Protein 3R1P (pdb70)

InterPro domains:
  IPR006170 Pheromone/general odorant binding protein [PF01395] (35-139)
  IPR006170 Pheromone/general odorant binding protein [SM00708] (44-141)
  IPR036728 Pheromone/general odorant binding protein superfamily [G3DSA:1.10.238.20] (28-154)
  IPR036728 Pheromone/general odorant binding protein superfamily [SSF47565] (32-145)

Sequence (646 aa):
RYKKPAKMLHEICIAESGASEEQLRTCLDGTVPTAPAAKCYIHCLFDKIDVVDEATGRILLDRLLYHLTRECSHIVTPDKCETAYETVKCYFNAHDEVIKFCHLLVLEDRYKKPAKMLHEICIAESGASEEQLRTCLDGTVPTAPAAKCYIHCLFDKIDVVDEATGRILLDRLLYIIECSHIVTPDKCETAYETVKCYFNAHDEVIKFCHLLVLERYKKPAKMLHEICIAESGASEEQLRTCLDGTVPTAPAAKCYIHCLFDKIDVVDEATGRILLDRLLYIIHLTRECSHIVTPDKCETAYETVKCYFNAHDEVIKFCHLLVLERYKKPAKMLHEICIAESGASEEQLRTCLDGTVPTAPAAKCYIHCLFDKIDVVDEATGRILLDRLLYIIHLTRECSHIVTPDKCETAYETVKCYFNAHDEVIKFCHLLVLERYKKPAKMLHEICIAESGASEEQLRTCLDGTVPTAPAAKCYIHCLFDKIDVVDEATGRILLDRLLYIICSHIVTPDKCETAYETVKCYFNAHDEVIKFCHLLVLEDRYKKPAKMLHEICIAESGASEEQLRTCLDGTVPTAPAAKCYIHCLFDKIDVVDEATGRILLDRLLYIICSHIVTPDKCETAYETVKCYFNAHDEVIKFCHLLVLE

Nearest PDB structures (foldseek):
  3r1p-assembly4_D  TM=1.009E+00  e=3.122E-16  Anopheles gambiae
  3r1p-assembly1_A  TM=1.003E+00  e=1.674E-15  Anopheles gambiae
  3r1p-assembly2_B  TM=1.005E+00  e=8.519E-15  Anopheles gambiae
  3r1p-assembly5_E  TM=1.005E+00  e=2.849E-14  Anopheles gambiae
  3r1v-assembly2_B  TM=9.018E-01  e=1.011E-12  Anopheles gambiae

Organism: Anopheles gambiae (NCBI:txid7165)

Secondary structure (DSSP, 8-state):
--HHHHHHHHHHHHHHHT--HHHHGGGGGTPPP-SHHHHHHHHHHHHHTT-B-TTT--B-HHHHT---HHHHTT---SSHHHHHHHHHHHH--SHHHHHHHHHHHH--/--SHHHHHHHHHHHHHHHT--HHHHGGGGGTPPP-SHHHHHHHHHHHHHTT-B-TTT--B-HHHHHHH--GGG---SSHHHHHHHHHHHH--SHHHHHHHHHHHH--/--HHHHHHHHHHHHHHHT--HHHHGGGGGTPPP-SHHHHHHHHHHHHHTT-B-TTT--B-HHHHHHH---HHHHTT---SSHHHHHHHHHHHH--SHHHHHHHHHHHH--/--HHHHHHHHHHHHHHHT--HHHHGGGGGTPPP-SHHHHHHHHHHHHHTT-B-TTT--B-HHHHHHH---HHHHTT---SSHHHHHHHHHHHH--SHHHHHHHHHHHH--/--HHHHHHHHHHHHHHHT--HHHHGGGGGTPPP-SHHHHHHHHHHHHHTT-B-TTT--B-HHHHHHH--TT---SSHHHHHHHHHHHH--SHHHHHHHHHHHH--/---HHHHHHHHHHHHHHHT--HHHHGGGGGTPPP-SHHHHHHHHHHHHHTT-B-TTT--B-HHHHHHH--TT---SSHHHHHHHHHHHH--SHHHHHHHHHHHH--

Structure (mmCIF, N/CA/C/O backbone):
data_3R1P
#
_entry.id   3R1P
#
_cell.length_a   46.810
_cell.length_b   57.992
_cell.length_c   78.070
_cell.angle_alpha   69.17
_cell.angle_beta   85.91
_cell.angle_gamma   75.54
#
_symmetry.space_group_name_H-M   'P 1'
#
loop_
_entity.id
_entity.type
_entity.pdbx_description
1 polymer 'Odorant binding protein, antennal'
2 non-polymer 'PALMITIC ACID'
3 water water
#
loop_
_atom_site.group_PDB
_atom_site.id
_atom_site.type_symbol
_atom_site.label_atom_id
_atom_site.label_alt_id
_atom_site.label_comp_id
_atom_site.label_asym_id
_atom_site.label_entity_id
_atom_site.label_seq_id
_atom_site.pdbx_PDB_ins_code
_atom_site.Cartn_x
_atom_site.Cartn_y
_atom_site.Cartn_z
_atom_site.occupancy
_atom_site.B_iso_or_equiv
_atom_site.auth_seq_id
_atom_site.auth_comp_id
_atom_site.auth_asym_id
_atom_site.auth_atom_id
_atom_site.pdbx_PDB_model_num
ATOM 1 N N . ARG A 1 9 ? -4.915 3.491 12.262 1.00 46.63 9 ARG A N 1
ATOM 2 C CA . ARG A 1 9 ? -5.533 2.203 11.970 1.00 46.06 9 ARG A CA 1
ATOM 3 C C . ARG A 1 9 ? -7.007 2.238 12.381 1.00 48.84 9 ARG A C 1
ATOM 4 O O . ARG A 1 9 ? -7.366 3.030 13.263 1.00 49.98 9 ARG A O 1
ATOM 6 N N . TYR A 1 10 ? -7.882 1.437 11.734 1.00 42.69 10 TYR A N 1
ATOM 7 C CA . TYR A 1 10 ? -7.577 0.462 10.675 1.00 41.30 10 TYR A CA 1
ATOM 8 C C . TYR A 1 10 ? -7.560 0.997 9.233 1.00 42.33 10 TYR A C 1
ATOM 9 O O . TYR A 1 10 ? -7.083 0.305 8.325 1.00 40.45 10 TYR A O 1
ATOM 1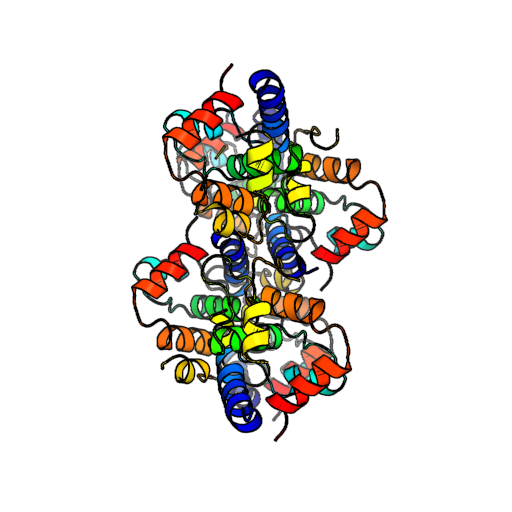8 N N . LYS A 1 11 ? -8.150 2.195 9.025 1.00 38.22 11 LYS A N 1
ATOM 19 C CA . LYS A 1 11 ? -8.316 2.829 7.712 1.00 37.78 11 LYS A CA 1
ATOM 20 C C . LYS A 1 11 ? -7.035 3.111 6.899 1.00 41.69 11 LYS A C 1
ATOM 21 O O . LYS A 1 11 ? -7.032 2.819 5.699 1.00 41.13 11 LYS A O 1
ATOM 27 N N . LYS A 1 12 ? -5.963 3.655 7.528 1.00 38.01 12 LYS A N 1
ATOM 28 C CA . LYS A 1 12 ? -4.700 3.934 6.824 1.00 37.52 12 LYS A CA 1
ATOM 29 C C . LYS A 1 12 ? -4.103 2.655 6.193 1.00 40.35 12 LYS A C 1
ATOM 30 O O . LYS A 1 12 ? -3.883 2.664 4.975 1.00 39.88 12 LYS A O 1
ATOM 36 N N . PRO A 1 13 ? -3.876 1.540 6.947 1.00 36.91 13 PRO A N 1
ATOM 37 C CA . PRO A 1 13 ? -3.285 0.348 6.308 1.00 36.57 13 PRO A CA 1
ATOM 38 C C . PRO A 1 13 ? -4.081 -0.261 5.163 1.00 40.49 13 PRO A C 1
ATOM 39 O O . PRO A 1 13 ? -3.479 -0.684 4.180 1.00 39.01 13 PRO A O 1
ATOM 43 N N . ALA A 1 14 ? -5.415 -0.326 5.285 1.00 38.59 14 ALA A N 1
ATOM 44 C CA . ALA A 1 14 ? -6.296 -0.930 4.280 1.00 38.70 14 ALA A CA 1
ATOM 45 C C . ALA A 1 14 ? -6.337 -0.184 2.953 1.00 42.01 14 ALA A C 1
ATOM 46 O O . ALA A 1 14 ? -6.499 -0.825 1.913 1.00 41.92 14 ALA A O 1
ATOM 48 N N . LYS A 1 15 ? -6.208 1.169 2.986 1.00 38.47 15 LYS A N 1
ATOM 49 C CA . LYS A 1 15 ? -6.204 2.022 1.790 1.00 37.76 15 LYS A CA 1
ATOM 50 C C . LYS A 1 15 ? -4.940 1.763 0.951 1.00 42.58 15 LYS A C 1
ATOM 51 O O . LYS A 1 15 ? -5.003 1.694 -0.278 1.00 42.14 15 LYS A O 1
ATOM 57 N N . MET A 1 16 ? -3.817 1.596 1.674 1.00 40.67 16 MET A N 1
ATOM 58 C CA . MET A 1 16 ? -2.452 1.249 1.252 1.00 41.18 16 MET A CA 1
ATOM 59 C C . MET A 1 16 ? -2.498 -0.091 0.486 1.00 43.38 16 MET A C 1
ATOM 60 O O . MET A 1 16 ? -1.806 -0.265 -0.515 1.00 43.07 16 MET A O 1
ATOM 65 N N . LEU A 1 17 ? -3.285 -1.059 1.036 1.00 38.68 17 LEU A N 1
ATOM 66 C CA . LEU A 1 17 ? -3.491 -2.419 0.538 1.00 38.40 17 LEU A CA 1
ATOM 67 C C . LEU A 1 17 ? -4.347 -2.444 -0.739 1.00 40.34 17 LEU A C 1
ATOM 68 O O . LEU A 1 17 ? -4.021 -3.173 -1.671 1.00 38.48 17 LEU A O 1
ATOM 73 N N . HIS A 1 18 ? -5.418 -1.619 -0.788 1.00 38.21 18 HIS A N 1
ATOM 74 C CA . HIS A 1 18 ? -6.354 -1.486 -1.913 1.00 38.09 18 HIS A CA 1
ATOM 75 C C . HIS A 1 18 ? -5.699 -1.011 -3.226 1.00 43.05 18 HIS A C 1
ATOM 76 O O . HIS A 1 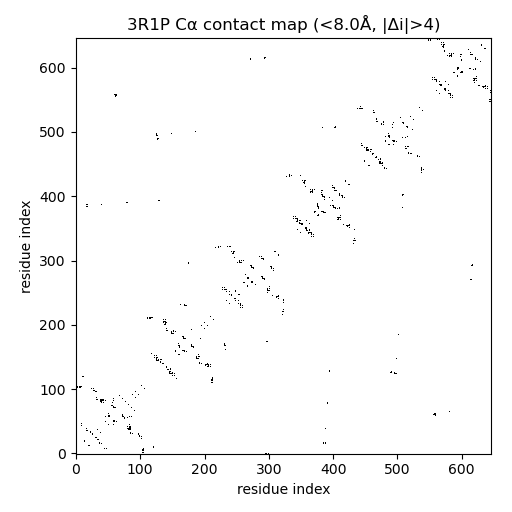18 ? -6.009 -1.550 -4.296 1.00 42.35 18 HIS A O 1
ATOM 83 N N . GLU A 1 19 ? -4.838 0.030 -3.144 1.00 41.62 19 GLU A N 1
ATOM 84 C CA . GLU A 1 19 ? -4.143 0.630 -4.289 1.00 41.77 19 GLU A CA 1
ATOM 85 C C . GLU A 1 19 ? -3.147 -0.301 -4.980 1.00 44.49 19 GLU A C 1
ATOM 86 O O . GLU A 1 19 ? -3.091 -0.315 -6.212 1.00 44.59 19 GLU A O 1
ATOM 92 N N . ILE A 1 20 ? -2.395 -1.097 -4.204 1.00 40.76 20 ILE A N 1
ATOM 93 C CA . ILE A 1 20 ? -1.439 -2.064 -4.767 1.00 40.59 20 ILE A CA 1
ATOM 94 C C . ILE A 1 20 ? -2.167 -3.181 -5.519 1.00 42.67 20 ILE A C 1
ATOM 95 O O . ILE A 1 20 ? -1.793 -3.515 -6.646 1.00 42.13 20 ILE A O 1
ATOM 100 N N . CYS A 1 21 ? -3.229 -3.725 -4.905 1.00 37.34 21 CYS A N 1
ATOM 101 C CA . CYS A 1 21 ? -3.988 -4.813 -5.497 1.00 35.87 21 CYS A CA 1
ATOM 102 C C . CYS A 1 21 ? -4.835 -4.492 -6.707 1.00 39.25 21 CYS A C 1
ATOM 103 O O . CYS A 1 21 ? -5.043 -5.371 -7.546 1.00 37.40 21 CYS A O 1
ATOM 106 N N . ILE A 1 22 ? -5.223 -3.210 -6.863 1.00 37.94 22 ILE A N 1
ATOM 107 C CA . ILE A 1 22 ? -5.911 -2.729 -8.064 1.00 38.33 22 ILE A CA 1
ATOM 108 C C . ILE A 1 22 ? -4.892 -2.806 -9.214 1.00 41.81 22 ILE A C 1
ATOM 109 O O . ILE A 1 22 ? -5.216 -3.306 -10.298 1.00 41.36 22 ILE A O 1
ATOM 114 N N . ALA A 1 23 ? -3.658 -2.314 -8.949 1.00 38.35 23 ALA A N 1
ATOM 115 C CA . ALA A 1 23 ? -2.551 -2.254 -9.906 1.00 38.69 23 ALA A CA 1
ATOM 116 C C . ALA A 1 23 ? -2.085 -3.636 -10.351 1.00 42.98 23 ALA A C 1
ATOM 117 O O . ALA A 1 23 ? -1.910 -3.855 -11.550 1.00 43.15 23 ALA A O 1
ATOM 119 N N . GLU A 1 24 ? -1.906 -4.569 -9.394 1.00 39.25 24 GLU A N 1
ATOM 120 C CA . GLU A 1 24 ? -1.465 -5.939 -9.664 1.00 39.02 24 GLU A CA 1
ATOM 121 C C . GLU A 1 24 ? -2.488 -6.774 -10.445 1.00 42.67 24 GLU A C 1
ATOM 122 O O . GLU A 1 24 ? -2.129 -7.412 -11.438 1.00 40.99 24 GLU A O 1
ATOM 128 N N . SER A 1 25 ? -3.744 -6.817 -9.959 1.00 39.11 25 SER A N 1
ATOM 129 C CA . SER A 1 25 ? -4.789 -7.615 -10.587 1.00 38.68 25 SER A CA 1
ATOM 130 C C . SER A 1 25 ? -5.275 -7.037 -11.899 1.00 42.96 25 SER A C 1
ATOM 131 O O . SER A 1 25 ? -5.693 -7.789 -12.778 1.00 43.15 25 SER A O 1
ATOM 134 N N . GLY A 1 26 ? -5.243 -5.714 -12.013 1.00 39.77 26 GLY A N 1
ATOM 135 C CA . GLY A 1 26 ? -5.741 -5.018 -13.194 1.00 40.07 26 GLY A CA 1
ATOM 136 C C . GLY A 1 26 ? -7.256 -4.937 -13.192 1.00 45.16 26 GLY A C 1
ATOM 137 O O . GLY A 1 26 ? -7.880 -4.959 -14.258 1.00 45.10 26 GLY A O 1
ATOM 138 N N . ALA A 1 27 ? -7.858 -4.866 -11.980 1.00 42.52 27 ALA A N 1
ATOM 139 C CA . ALA A 1 27 ? -9.306 -4.759 -11.775 1.00 42.45 27 ALA A CA 1
ATOM 140 C C . ALA A 1 27 ? -9.717 -3.291 -11.663 1.00 46.14 27 ALA A C 1
ATOM 141 O O . ALA A 1 27 ? -9.041 -2.493 -10.999 1.00 44.73 27 ALA A O 1
ATOM 143 N N . SER A 1 28 ? -10.826 -2.944 -12.321 1.00 42.83 28 SER A N 1
ATOM 144 C CA . SER A 1 28 ? -11.323 -1.574 -12.339 1.00 42.84 28 SER A CA 1
ATOM 145 C C . SER A 1 28 ? -12.058 -1.244 -11.042 1.00 47.11 28 SER A C 1
ATOM 146 O O . SER A 1 28 ? -12.522 -2.157 -10.350 1.00 46.44 28 SER A O 1
ATOM 149 N N . GLU A 1 29 ? -12.197 0.059 -10.729 1.00 43.56 29 GLU A N 1
ATOM 150 C CA . GLU A 1 29 ? -12.944 0.509 -9.553 1.00 43.06 29 GLU A CA 1
ATOM 151 C C . GLU A 1 29 ? -14.402 0.046 -9.643 1.00 46.43 29 GLU A C 1
ATOM 152 O O . GLU A 1 29 ? -14.947 -0.403 -8.638 1.00 45.44 29 GLU A O 1
ATOM 158 N N . GLU A 1 30 ? -14.989 0.072 -10.866 1.00 43.09 30 GLU A N 1
ATOM 159 C CA . GLU A 1 30 ? -16.358 -0.363 -11.164 1.00 42.44 30 GLU A CA 1
ATOM 160 C C . GLU A 1 30 ? -16.552 -1.829 -10.809 1.00 43.22 30 GLU A C 1
ATOM 161 O O . GLU A 1 30 ? -17.583 -2.169 -10.237 1.00 42.30 30 GLU A O 1
ATOM 167 N N . GLN A 1 31 ? -15.573 -2.697 -11.163 1.00 38.06 31 GLN A N 1
ATOM 168 C CA . GLN A 1 31 ? -15.611 -4.146 -10.896 1.00 36.23 31 GLN A CA 1
ATOM 169 C C . GLN A 1 31 ? -15.597 -4.433 -9.399 1.00 38.67 31 GLN A C 1
ATOM 170 O O . GLN A 1 31 ? -16.321 -5.313 -8.947 1.00 38.88 31 GLN A O 1
ATOM 176 N N . LEU A 1 32 ? -14.797 -3.679 -8.636 1.00 33.84 32 LEU A N 1
ATOM 177 C CA . LEU A 1 32 ? -14.680 -3.849 -7.185 1.00 33.11 32 LEU A CA 1
ATOM 178 C C . LEU A 1 32 ? -15.858 -3.240 -6.434 1.00 35.47 32 LEU A C 1
ATOM 179 O O . LEU A 1 32 ? -16.328 -3.829 -5.456 1.00 33.39 32 LEU A O 1
ATOM 184 N N . ARG A 1 33 ? -16.356 -2.088 -6.932 1.00 32.06 33 ARG A N 1
ATOM 185 C CA . ARG A 1 33 ? -17.485 -1.333 -6.374 1.00 31.26 33 ARG A CA 1
ATOM 186 C C . ARG A 1 33 ? -18.798 -2.094 -6.301 1.00 33.94 33 ARG A C 1
ATOM 187 O O . ARG A 1 33 ? -19.737 -1.634 -5.643 1.00 33.07 33 ARG A O 1
ATOM 195 N N . THR A 1 34 ? -18.840 -3.299 -6.922 1.00 30.79 34 THR A N 1
ATOM 196 C CA . THR A 1 34 ? -19.995 -4.202 -6.866 1.00 30.37 34 THR A CA 1
ATOM 197 C C . THR A 1 34 ? -20.194 -4.668 -5.421 1.00 31.46 34 THR A C 1
ATOM 198 O O . THR A 1 34 ? -21.303 -5.039 -5.061 1.00 31.24 34 THR A O 1
ATOM 202 N N . CYS A 1 35 ? -19.130 -4.603 -4.586 1.00 26.39 35 CYS A N 1
ATOM 203 C CA . CYS A 1 35 ? -19.175 -4.972 -3.167 1.00 24.90 35 CYS A CA 1
ATOM 204 C C . CYS A 1 35 ? -20.088 -4.077 -2.304 1.00 27.39 35 CYS A C 1
ATOM 205 O O . CYS A 1 35 ? -20.451 -4.480 -1.200 1.00 26.83 35 CYS A O 1
ATOM 208 N N . LEU A 1 36 ? -20.412 -2.842 -2.774 1.00 23.73 36 LEU A N 1
ATOM 209 C CA . LEU A 1 36 ? -21.211 -1.859 -2.029 1.00 23.47 36 LEU A CA 1
ATOM 210 C C . LEU A 1 36 ? -22.608 -2.313 -1.589 1.00 26.02 36 LEU A C 1
ATOM 211 O O . LEU A 1 36 ? -23.130 -1.782 -0.608 1.00 26.27 36 LEU A O 1
ATOM 216 N N . ASP A 1 37 ? -23.180 -3.318 -2.279 1.00 21.55 37 ASP A N 1
ATOM 217 C CA . ASP A 1 37 ? -24.478 -3.918 -1.944 1.00 21.80 37 ASP A CA 1
ATOM 218 C C . ASP A 1 37 ? -24.310 -5.302 -1.260 1.00 26.54 37 ASP A C 1
ATOM 219 O O . ASP A 1 37 ? -25.297 -6.003 -1.028 1.00 25.49 37 ASP A O 1
ATOM 224 N N . GLY A 1 38 ? -23.064 -5.665 -0.950 1.00 23.27 38 GLY A N 1
ATOM 225 C CA . GLY A 1 38 ? -22.732 -6.929 -0.295 1.00 23.00 38 GLY A CA 1
ATOM 226 C C . GLY A 1 38 ? -22.346 -8.065 -1.221 1.00 26.61 38 GLY A C 1
ATOM 227 O O . GLY A 1 38 ? -22.087 -9.174 -0.748 1.00 25.51 38 GLY A O 1
ATOM 228 N N . THR A 1 39 ? -22.308 -7.817 -2.542 1.00 23.10 39 THR A N 1
ATOM 229 C CA . THR A 1 39 ? -21.936 -8.890 -3.473 1.00 22.95 39 THR A CA 1
ATOM 230 C C . THR A 1 39 ? -20.417 -9.069 -3.542 1.00 25.61 39 THR A C 1
ATOM 231 O O . THR A 1 39 ? -19.690 -8.085 -3.646 1.00 23.74 39 THR A O 1
ATOM 235 N N . VAL A 1 40 ? -19.935 -10.324 -3.497 1.00 23.83 40 VAL A N 1
ATOM 236 C CA . VAL A 1 40 ? -18.499 -10.579 -3.636 1.00 23.54 40 VAL A CA 1
ATOM 237 C C . VAL A 1 40 ? -18.189 -10.375 -5.131 1.00 30.33 40 VAL A C 1
ATOM 238 O O . VAL A 1 40 ? -18.849 -11.007 -5.959 1.00 30.26 40 VAL A O 1
ATOM 242 N N . PRO A 1 41 ? -17.274 -9.439 -5.493 1.00 29.04 41 PRO A N 1
ATOM 243 C CA . PRO A 1 41 ? -16.997 -9.186 -6.926 1.00 29.86 41 PRO A CA 1
ATOM 244 C C . PRO A 1 41 ? -16.617 -10.447 -7.702 1.00 34.54 41 PRO A C 1
ATOM 245 O O . PRO A 1 41 ? -15.866 -11.284 -7.189 1.00 32.83 41 PRO A O 1
ATOM 249 N N . THR A 1 42 ? -17.187 -10.602 -8.914 1.00 32.38 42 THR A N 1
ATOM 250 C CA . THR A 1 42 ? -17.055 -11.805 -9.745 1.00 32.26 42 THR A CA 1
ATOM 251 C C . THR A 1 42 ? -16.183 -11.706 -10.990 1.00 36.61 42 THR A C 1
ATOM 252 O O . THR A 1 42 ? -15.914 -12.739 -11.605 1.00 36.12 42 THR A O 1
ATOM 256 N N . ALA A 1 43 ? -15.743 -10.496 -11.376 1.00 34.32 43 ALA A N 1
ATOM 257 C CA . ALA A 1 43 ? -14.887 -10.338 -12.557 1.00 34.63 43 ALA A CA 1
ATOM 258 C C . ALA A 1 43 ? -13.611 -11.187 -12.406 1.00 38.25 43 ALA A C 1
ATOM 259 O O . ALA A 1 43 ? -13.100 -11.287 -11.284 1.00 38.14 43 ALA A O 1
ATOM 261 N N . PRO A 1 44 ? -13.084 -11.803 -13.499 1.00 33.85 44 PRO A N 1
ATOM 262 C CA . PRO A 1 44 ? -11.832 -12.580 -13.378 1.00 33.18 44 PRO A CA 1
ATOM 263 C C . PRO A 1 44 ? -10.709 -11.779 -12.723 1.00 35.59 44 PRO A C 1
ATOM 264 O O . PRO A 1 44 ? -9.931 -12.333 -11.950 1.00 35.93 44 PRO A O 1
ATOM 268 N N . ALA A 1 45 ? -10.672 -10.462 -13.000 1.00 30.23 45 ALA A N 1
ATOM 269 C CA . ALA A 1 45 ? -9.699 -9.506 -12.470 1.00 29.91 45 ALA A CA 1
ATOM 270 C C . ALA A 1 45 ? -9.978 -9.111 -11.013 1.00 33.97 45 ALA A C 1
ATOM 271 O O . ALA A 1 45 ? -9.029 -8.799 -10.283 1.00 33.94 45 ALA A O 1
ATOM 273 N N . ALA A 1 46 ? -11.269 -9.091 -10.594 1.00 28.99 46 ALA A N 1
ATOM 274 C CA . ALA A 1 46 ? -11.630 -8.745 -9.212 1.00 28.50 46 ALA A CA 1
ATOM 275 C C . ALA A 1 46 ? -11.321 -9.907 -8.265 1.00 29.79 46 ALA A C 1
ATOM 276 O O . ALA A 1 46 ? -10.989 -9.674 -7.099 1.00 29.28 46 ALA A O 1
ATOM 278 N N . LYS A 1 47 ? -11.428 -11.152 -8.775 1.00 25.85 47 LYS A N 1
ATOM 279 C CA . LYS A 1 47 ? -11.096 -12.387 -8.041 1.00 25.05 47 LYS A CA 1
ATOM 280 C C . LYS A 1 47 ? -9.600 -12.397 -7.744 1.00 29.64 47 LYS A C 1
ATOM 281 O O . LYS A 1 47 ? -9.205 -12.821 -6.659 1.00 28.37 47 LYS A O 1
ATOM 287 N N . CYS A 1 48 ? -8.772 -11.870 -8.691 1.00 27.13 48 CYS A N 1
ATOM 288 C CA . CYS A 1 48 ? -7.324 -11.738 -8.513 1.00 26.08 48 CYS A CA 1
ATOM 289 C C . CYS A 1 48 ? -6.976 -10.656 -7.507 1.00 31.26 48 CYS A C 1
ATOM 290 O O . CYS A 1 48 ? -5.988 -10.811 -6.782 1.00 31.48 48 CYS A O 1
ATOM 293 N N . TYR A 1 49 ? -7.821 -9.586 -7.405 1.00 26.62 49 TYR A N 1
ATOM 294 C CA . TYR A 1 49 ? -7.652 -8.513 -6.418 1.00 25.85 49 TYR A CA 1
ATOM 295 C C . TYR A 1 49 ? -7.718 -9.121 -4.998 1.00 27.47 49 TYR A C 1
ATOM 296 O O . TYR A 1 49 ? -6.919 -8.764 -4.135 1.00 26.64 49 TYR A O 1
ATOM 305 N N . ILE A 1 50 ? -8.675 -10.041 -4.779 1.00 22.50 50 ILE A N 1
ATOM 306 C CA . ILE A 1 50 ? -8.866 -10.744 -3.507 1.00 22.23 50 ILE A CA 1
ATOM 307 C C . ILE A 1 50 ? -7.621 -11.584 -3.182 1.00 26.79 50 ILE A C 1
ATOM 308 O O . ILE A 1 50 ? -7.140 -11.514 -2.040 1.00 26.39 50 ILE A O 1
ATOM 313 N N . HIS A 1 51 ? -7.097 -12.349 -4.178 1.00 24.71 51 HIS A N 1
ATOM 314 C CA . HIS A 1 51 ? -5.870 -13.147 -3.990 1.00 26.51 51 HIS A CA 1
ATOM 315 C C . HIS A 1 51 ? -4.739 -12.223 -3.573 1.00 32.84 51 HIS A C 1
ATOM 316 O O . HIS A 1 51 ? -4.025 -12.533 -2.617 1.00 32.25 51 HIS A O 1
ATOM 323 N N . CYS A 1 52 ? -4.612 -11.062 -4.262 1.00 31.00 52 CYS A N 1
ATOM 324 C CA . CYS A 1 52 ? -3.599 -10.071 -3.943 1.00 31.68 52 CYS A CA 1
ATOM 325 C C . CYS A 1 52 ? -3.659 -9.625 -2.472 1.00 32.45 52 CYS A C 1
ATOM 326 O O . CYS A 1 52 ? -2.611 -9.548 -1.832 1.00 32.97 52 CYS A O 1
ATOM 329 N N . LEU A 1 53 ? -4.881 -9.356 -1.930 1.00 25.48 53 LEU A N 1
ATOM 330 C CA . LEU A 1 53 ? -5.085 -8.959 -0.528 1.00 23.94 53 LEU A CA 1
ATOM 331 C C . LEU A 1 53 ? -4.576 -10.027 0.448 1.00 26.22 53 LEU A C 1
ATOM 332 O O . LEU A 1 53 ? -3.983 -9.689 1.470 1.00 25.35 53 LEU A O 1
ATOM 337 N N . PHE A 1 54 ? -4.852 -11.309 0.156 1.00 22.90 54 PHE A N 1
ATOM 338 C CA . PHE A 1 54 ? -4.406 -12.426 0.993 1.00 22.54 54 PHE A CA 1
ATOM 339 C C . PHE A 1 54 ? -2.886 -12.599 0.928 1.00 25.53 54 PHE A C 1
ATOM 340 O O . PHE A 1 54 ? -2.250 -12.807 1.961 1.00 24.71 54 PHE A O 1
ATOM 348 N N . ASP A 1 55 ? -2.317 -12.479 -0.272 1.00 24.38 55 ASP A N 1
ATOM 349 C CA . ASP A 1 55 ? -0.872 -12.561 -0.489 1.00 25.51 55 ASP A CA 1
ATOM 350 C C . ASP A 1 55 ? -0.125 -11.437 0.266 1.00 30.59 55 ASP A C 1
ATOM 351 O O . ASP A 1 55 ? 0.873 -11.728 0.915 1.00 29.82 55 ASP A O 1
ATOM 356 N N . LYS A 1 56 ? -0.618 -10.174 0.214 1.00 27.66 56 LYS A N 1
ATOM 357 C CA . LYS A 1 56 ? 0.045 -9.038 0.891 1.00 27.50 56 LYS A CA 1
ATOM 358 C C . LYS A 1 56 ? 0.007 -9.105 2.405 1.00 32.41 56 LYS A C 1
ATOM 359 O O . LYS A 1 56 ? 0.956 -8.664 3.058 1.00 33.55 56 LYS A O 1
ATOM 365 N N . ILE A 1 57 ? -1.074 -9.657 2.967 1.00 27.85 57 ILE A N 1
ATOM 366 C CA . ILE A 1 57 ? -1.182 -9.805 4.423 1.00 27.97 57 ILE A CA 1
ATOM 367 C C . ILE A 1 57 ? -0.566 -11.130 4.912 1.00 31.53 57 ILE A C 1
ATOM 368 O O . ILE A 1 57 ? -0.594 -11.428 6.110 1.00 30.59 57 ILE A O 1
ATOM 373 N N . ASP A 1 58 ? 0.003 -11.904 3.963 1.00 28.85 58 ASP A N 1
ATOM 374 C CA . ASP A 1 58 ? 0.729 -13.163 4.178 1.00 29.58 58 ASP A CA 1
ATOM 375 C C . ASP A 1 58 ? -0.117 -14.321 4.768 1.00 33.13 58 ASP A C 1
ATOM 376 O O . ASP A 1 58 ? 0.361 -15.076 5.621 1.00 33.81 58 ASP A O 1
ATOM 381 N N . VAL A 1 59 ? -1.368 -14.469 4.284 1.00 27.93 59 VAL A N 1
ATOM 382 C CA . VAL A 1 59 ? -2.285 -15.523 4.738 1.00 27.38 59 VAL A CA 1
ATOM 383 C C . VAL A 1 59 ? -2.500 -16.630 3.697 1.00 29.45 59 VAL A C 1
ATOM 384 O O . VAL A 1 59 ? -3.421 -17.436 3.837 1.00 28.63 59 VAL A O 1
ATOM 388 N N . VAL A 1 60 ? -1.664 -16.658 2.647 1.00 24.48 60 VAL A N 1
ATOM 389 C CA . VAL A 1 60 ? -1.724 -17.702 1.623 1.00 23.31 60 VAL A CA 1
ATOM 390 C C . VAL A 1 60 ? -0.682 -18.762 2.038 1.00 27.92 60 VAL A C 1
ATOM 391 O O . VAL A 1 60 ? 0.510 -18.445 2.155 1.00 28.21 60 VAL A O 1
ATOM 395 N N . ASP A 1 61 ? -1.132 -20.012 2.237 1.00 23.68 61 ASP A N 1
ATOM 396 C CA . ASP A 1 61 ? -0.270 -21.132 2.629 1.00 23.33 61 ASP A CA 1
ATOM 397 C C . ASP A 1 61 ? 0.735 -21.494 1.534 1.00 29.03 61 ASP A C 1
ATOM 398 O O . ASP A 1 61 ? 0.342 -21.827 0.417 1.00 27.17 61 ASP A O 1
ATOM 403 N N . GLU A 1 62 ? 2.041 -21.405 1.854 1.00 28.88 62 GLU A N 1
ATOM 404 C CA . GLU A 1 62 ? 3.118 -21.728 0.918 1.00 29.95 62 GLU A CA 1
ATOM 405 C C . GLU A 1 62 ? 3.002 -23.166 0.371 1.00 33.78 62 GLU A C 1
ATOM 406 O O . GLU A 1 62 ? 3.052 -23.361 -0.849 1.00 34.20 62 GLU A O 1
ATOM 412 N N . ALA A 1 63 ? 2.792 -24.143 1.272 1.00 28.63 63 ALA A N 1
ATOM 413 C CA . ALA A 1 63 ? 2.681 -25.570 0.959 1.00 28.60 63 ALA A CA 1
ATOM 414 C C . ALA A 1 63 ? 1.481 -25.972 0.095 1.00 30.18 63 ALA A C 1
ATOM 415 O O . ALA A 1 63 ? 1.646 -26.790 -0.815 1.00 31.15 63 ALA A O 1
ATOM 417 N N . THR A 1 64 ? 0.281 -25.427 0.388 1.00 22.83 64 THR A N 1
ATOM 418 C CA . THR A 1 64 ? -0.962 -25.825 -0.292 1.00 21.45 64 THR A CA 1
ATOM 419 C C . THR A 1 64 ? -1.652 -24.744 -1.129 1.00 23.06 64 THR A C 1
ATOM 420 O O . THR A 1 64 ? -2.404 -25.087 -2.035 1.00 22.26 64 THR A O 1
ATOM 424 N N . GLY A 1 65 ? -1.489 -23.478 -0.761 1.00 19.55 65 GLY A N 1
ATOM 425 C CA . GLY A 1 65 ? -2.172 -22.367 -1.421 1.00 19.33 65 GLY A CA 1
ATOM 426 C C . GLY A 1 65 ? -3.499 -22.060 -0.743 1.00 21.66 65 GLY A C 1
ATOM 427 O O . GLY A 1 65 ? -4.164 -21.088 -1.117 1.00 20.84 65 GLY A O 1
ATOM 428 N N . ARG A 1 66 ? -3.882 -22.856 0.304 1.00 17.15 66 ARG A N 1
ATOM 429 C CA . ARG A 1 66 ? -5.134 -22.606 1.027 1.00 16.75 66 ARG A CA 1
ATOM 430 C C . ARG A 1 66 ? -5.029 -21.280 1.789 1.00 20.34 66 ARG A C 1
ATOM 431 O O . ARG A 1 66 ? -3.918 -20.796 2.042 1.00 19.12 66 ARG A O 1
ATOM 439 N N . ILE A 1 67 ? -6.186 -20.672 2.103 1.00 16.39 67 ILE A N 1
ATOM 440 C CA . ILE A 1 67 ? -6.192 -19.391 2.797 1.00 16.29 67 ILE A CA 1
ATOM 441 C C . ILE A 1 67 ? -6.278 -19.630 4.307 1.00 19.81 67 ILE A C 1
ATOM 442 O O . ILE A 1 67 ? -7.244 -20.210 4.794 1.00 18.12 67 ILE A O 1
ATOM 447 N N . LEU A 1 68 ? -5.260 -19.166 5.033 1.00 19.47 68 LEU A N 1
ATOM 448 C CA . LEU A 1 68 ? -5.161 -19.348 6.481 1.00 20.85 68 LEU A CA 1
ATOM 449 C C . LEU A 1 68 ? -6.080 -18.362 7.206 1.00 25.97 68 LEU A C 1
ATOM 450 O O . LEU A 1 68 ? -5.635 -17.317 7.707 1.00 25.89 68 LEU A O 1
ATOM 455 N N . LEU A 1 69 ? -7.380 -18.687 7.228 1.00 23.44 69 LEU A N 1
ATOM 456 C CA . LEU A 1 69 ? -8.408 -17.858 7.834 1.00 24.17 69 LEU A CA 1
ATOM 457 C C . LEU A 1 69 ? -8.228 -17.621 9.334 1.00 30.08 69 LEU A C 1
ATOM 458 O O . LEU A 1 69 ? -8.556 -16.536 9.799 1.00 30.45 69 LEU A O 1
ATOM 463 N N . ASP A 1 70 ? -7.659 -18.589 10.073 1.00 29.06 70 ASP A N 1
ATOM 464 C CA . ASP A 1 70 ? -7.396 -18.445 11.508 1.00 28.96 70 ASP A CA 1
ATOM 465 C C . ASP A 1 70 ? -6.358 -17.351 11.725 1.00 30.99 70 ASP A C 1
ATOM 466 O O . ASP A 1 70 ? -6.543 -16.523 12.624 1.00 30.94 70 ASP A O 1
ATOM 471 N N . ARG A 1 71 ? -5.308 -17.304 10.871 1.00 27.20 71 ARG A N 1
ATOM 472 C CA . ARG A 1 71 ? -4.285 -16.254 10.927 1.00 28.04 71 ARG A CA 1
ATOM 473 C C . ARG A 1 71 ? -4.928 -14.892 10.618 1.00 33.85 71 ARG A C 1
ATOM 474 O O . ARG A 1 71 ? -4.747 -13.961 11.401 1.00 33.18 71 ARG A O 1
ATOM 482 N N . LEU A 1 72 ? -5.746 -14.810 9.521 1.00 32.15 72 LEU A N 1
ATOM 483 C CA . LEU A 1 72 ? -6.465 -13.590 9.113 1.00 32.93 72 LEU A CA 1
ATOM 484 C C . LEU A 1 72 ? -7.260 -13.007 10.295 1.00 39.06 72 LEU A C 1
ATOM 485 O O . LEU A 1 72 ? -7.308 -11.778 10.442 1.00 38.57 72 LEU A O 1
ATOM 490 N N . LEU A 1 73 ? -7.890 -13.897 11.127 1.00 35.79 73 LEU A N 1
ATOM 491 C CA . LEU A 1 73 ? -8.692 -13.476 12.272 1.00 36.37 73 LEU A CA 1
ATOM 492 C C . LEU A 1 73 ? -7.972 -12.491 13.197 1.00 39.13 73 LEU A C 1
ATOM 493 O O . LEU A 1 73 ? -8.627 -11.661 13.837 1.00 38.64 73 LEU A O 1
ATOM 498 N N . TYR A 1 74 ? -6.618 -12.571 13.223 1.00 34.49 74 TYR A N 1
ATOM 499 C CA . TYR A 1 74 ? -5.650 -11.725 13.948 1.00 54.07 74 TYR A CA 1
ATOM 500 C C . TYR A 1 74 ? -4.271 -12.379 14.014 1.00 72.75 74 TYR A C 1
ATOM 501 O O . TYR A 1 74 ? -3.262 -11.682 14.096 1.00 52.07 74 TYR A O 1
ATOM 503 N N . HIS A 1 86 ? -16.613 -22.570 13.652 1.00 50.35 86 HIS A N 1
ATOM 504 C CA . HIS A 1 86 ? -17.483 -23.595 13.074 1.00 49.89 86 HIS A CA 1
ATOM 505 C C . HIS A 1 86 ? -17.424 -23.671 11.532 1.00 51.30 86 HIS A C 1
ATOM 506 O O . HIS A 1 86 ? -17.630 -24.759 10.991 1.00 51.44 86 HIS A O 1
ATOM 508 N N . LEU A 1 87 ? -17.144 -22.528 10.833 1.00 44.80 87 LEU A N 1
ATOM 509 C CA . LEU A 1 87 ? -17.019 -22.410 9.362 1.00 42.88 87 LEU A CA 1
ATOM 510 C C . LEU A 1 87 ? -15.596 -22.026 8.914 1.00 42.08 87 LEU A C 1
ATOM 511 O O . LEU A 1 87 ? -15.252 -22.147 7.735 1.00 40.44 87 LEU A O 1
ATOM 516 N N . THR A 1 88 ? -14.769 -21.578 9.867 1.00 35.88 88 THR A N 1
ATOM 517 C CA . THR A 1 88 ? -13.370 -21.216 9.643 1.00 34.25 88 THR A CA 1
ATOM 518 C C . THR A 1 88 ? -12.591 -22.409 9.086 1.00 34.47 88 THR A C 1
ATOM 519 O O . THR A 1 88 ? -11.813 -22.254 8.143 1.00 32.84 88 THR A O 1
ATOM 523 N N . ARG A 1 89 ? -12.815 -23.597 9.656 1.00 29.28 89 ARG A N 1
ATOM 524 C CA . ARG A 1 89 ? -12.106 -24.780 9.218 1.00 28.16 89 ARG A CA 1
ATOM 525 C C . ARG A 1 89 ? -12.416 -25.221 7.764 1.00 28.53 89 ARG A C 1
ATOM 526 O O . ARG A 1 89 ? -11.486 -25.411 7.003 1.00 26.02 89 ARG A O 1
ATOM 534 N N . GLU A 1 90 ? -13.700 -25.299 7.364 1.00 25.66 90 GLU A N 1
ATOM 535 C CA . GLU A 1 90 ? -14.008 -25.725 6.004 1.00 25.33 90 GLU A CA 1
ATOM 536 C C . GLU A 1 90 ? -13.537 -24.744 4.921 1.00 26.32 90 GLU A C 1
ATOM 537 O O . GLU A 1 90 ? -12.923 -25.155 3.929 1.00 24.94 90 GLU A O 1
ATOM 543 N N . CYS A 1 91 ? -13.787 -23.444 5.154 1.00 19.33 91 CYS A N 1
ATOM 544 C CA . CYS A 1 91 ? -13.426 -22.400 4.212 1.00 17.94 91 CYS A CA 1
ATOM 545 C C . CYS A 1 91 ? -11.919 -22.202 4.105 1.00 19.45 91 CYS A C 1
ATOM 546 O O . CYS A 1 91 ? -11.456 -21.722 3.076 1.00 18.52 91 CYS A O 1
ATOM 549 N N . SER A 1 92 ? -11.151 -22.593 5.144 1.00 16.88 92 SER A N 1
ATOM 550 C CA . SER A 1 92 ? -9.687 -22.462 5.116 1.00 16.42 92 SER A CA 1
ATOM 551 C C . SER A 1 92 ? -8.991 -23.658 4.437 1.00 17.20 92 SER A C 1
ATOM 552 O O . SER A 1 92 ? -7.771 -23.712 4.414 1.00 15.90 92 SER A O 1
ATOM 555 N N . HIS A 1 93 ? -9.752 -24.590 3.857 1.00 14.83 93 HIS A N 1
ATOM 556 C CA . HIS A 1 93 ? -9.166 -25.742 3.173 1.00 14.43 93 HIS A CA 1
ATOM 557 C C . HIS A 1 93 ? -9.591 -25.834 1.703 1.00 18.29 93 HIS A C 1
ATOM 558 O O . HIS A 1 93 ? -9.469 -26.887 1.082 1.00 18.83 93 HIS A O 1
ATOM 565 N N . ILE A 1 94 ? -10.072 -24.726 1.148 1.00 14.10 94 ILE A N 1
ATOM 566 C CA . ILE A 1 94 ? -10.475 -24.650 -0.254 1.00 15.04 94 ILE A CA 1
ATOM 567 C C . ILE A 1 94 ? -9.218 -24.429 -1.092 1.00 20.32 94 ILE A C 1
ATOM 568 O O . ILE A 1 94 ? -8.479 -23.467 -0.853 1.00 19.14 94 ILE A O 1
ATOM 573 N N . VAL A 1 95 ? -8.971 -25.311 -2.061 1.00 16.55 95 VAL A N 1
ATOM 574 C CA . VAL A 1 95 ? -7.828 -25.185 -2.965 1.00 16.68 95 VAL A CA 1
ATOM 575 C C . VAL A 1 95 ? -8.313 -25.511 -4.373 1.00 20.79 95 VAL A C 1
ATOM 576 O O . VAL A 1 95 ? -8.920 -26.560 -4.569 1.00 21.44 95 VAL A O 1
ATOM 580 N N . THR A 1 96 ? -8.031 -24.631 -5.341 1.00 17.21 96 THR A N 1
ATOM 581 C CA . THR A 1 96 ? -8.395 -24.813 -6.755 1.00 17.73 96 THR A CA 1
ATOM 582 C C . THR A 1 96 ? -7.095 -24.710 -7.587 1.00 22.50 96 THR A C 1
ATOM 583 O O . THR A 1 96 ? -6.085 -24.232 -7.055 1.00 20.86 96 THR A O 1
ATOM 587 N N . PRO A 1 97 ? -7.091 -25.087 -8.889 1.00 21.94 97 PRO A N 1
ATOM 588 C CA . PRO A 1 97 ? -5.868 -24.912 -9.693 1.00 22.89 97 PRO A CA 1
ATOM 589 C C . PRO A 1 97 ? -5.527 -23.438 -9.994 1.00 27.63 97 PRO A C 1
ATOM 590 O O . PRO A 1 97 ? -4.443 -23.175 -10.522 1.00 29.89 97 PRO A O 1
ATOM 594 N N . ASP A 1 98 ? -6.429 -22.484 -9.661 1.00 21.90 98 ASP A N 1
ATOM 595 C CA . ASP A 1 98 ? -6.213 -21.060 -9.905 1.00 21.38 98 ASP A CA 1
ATOM 596 C C . ASP A 1 98 ? -6.242 -20.245 -8.611 1.00 24.09 98 ASP A C 1
ATOM 597 O O . ASP A 1 98 ? -7.228 -20.307 -7.878 1.00 23.74 98 ASP A O 1
ATOM 602 N N . LYS A 1 99 ? -5.152 -19.476 -8.341 1.00 19.66 99 LYS A N 1
ATOM 603 C CA . LYS A 1 99 ? -4.975 -18.657 -7.135 1.00 19.52 99 LYS A CA 1
ATOM 604 C C . LYS A 1 99 ? -6.127 -17.658 -6.938 1.00 23.53 99 LYS A C 1
ATOM 605 O O . LYS A 1 99 ? -6.580 -17.447 -5.816 1.00 21.80 99 LYS A O 1
ATOM 611 N N . CYS A 1 100 ? -6.608 -17.057 -8.047 1.00 21.98 100 CYS A N 1
ATOM 612 C CA . CYS A 1 100 ? -7.703 -16.094 -7.981 1.00 22.45 100 CYS A CA 1
ATOM 613 C C . CYS A 1 100 ? -9.025 -16.772 -7.659 1.00 23.06 100 CYS A C 1
ATOM 614 O O . CYS A 1 100 ? -9.788 -16.233 -6.858 1.00 22.09 100 CYS A O 1
ATOM 617 N N . GLU A 1 101 ? -9.280 -17.957 -8.237 1.00 19.00 101 GLU A N 1
ATOM 618 C CA . GLU A 1 101 ? -10.494 -18.733 -7.950 1.00 19.14 101 GLU A CA 1
ATOM 619 C C . GLU A 1 101 ? -10.476 -19.237 -6.496 1.00 21.93 101 GLU A C 1
ATOM 620 O O . GLU A 1 101 ? -11.513 -19.217 -5.832 1.00 21.49 101 GLU A O 1
ATOM 626 N N . THR A 1 102 ? -9.289 -19.636 -5.992 1.00 16.25 102 THR A N 1
ATOM 627 C CA . THR A 1 102 ? -9.130 -20.102 -4.605 1.00 14.95 102 THR A CA 1
ATOM 628 C C . THR A 1 102 ? -9.528 -18.986 -3.625 1.00 18.74 102 THR A C 1
ATOM 629 O O . THR A 1 102 ? -10.270 -19.246 -2.678 1.00 17.70 102 THR A O 1
ATOM 633 N N . ALA A 1 103 ? -9.038 -17.743 -3.859 1.00 18.24 103 ALA A N 1
ATOM 634 C CA . ALA A 1 103 ? -9.333 -16.595 -2.990 1.00 19.54 103 ALA A CA 1
ATOM 635 C C . ALA A 1 103 ? -10.807 -16.210 -3.045 1.00 23.52 103 ALA A C 1
ATOM 636 O O . ALA A 1 103 ? -11.411 -15.955 -1.992 1.00 21.40 103 ALA A O 1
ATOM 638 N N . TYR A 1 104 ? -11.384 -16.182 -4.266 1.00 20.56 104 TYR A N 1
ATOM 639 C CA . TYR A 1 104 ? -12.800 -15.894 -4.461 1.00 20.65 104 TYR A CA 1
ATOM 640 C C . TYR A 1 104 ? -13.685 -16.917 -3.733 1.00 24.68 104 TYR A C 1
ATOM 641 O O . TYR A 1 104 ? -14.585 -16.516 -2.988 1.00 25.49 104 TYR A O 1
ATOM 650 N N . GLU A 1 105 ? -13.448 -18.219 -3.967 1.00 20.96 105 GLU A N 1
ATOM 651 C CA . GLU A 1 105 ? -14.221 -19.297 -3.346 1.00 21.52 105 GLU A CA 1
ATOM 652 C C . GLU A 1 105 ? -14.115 -19.282 -1.824 1.00 24.56 105 GLU A C 1
ATOM 653 O O . GLU A 1 105 ? -15.094 -19.593 -1.145 1.00 24.50 105 GLU A O 1
ATOM 659 N N . THR A 1 106 ? -12.938 -18.914 -1.288 1.00 18.85 106 THR A N 1
ATOM 660 C CA . THR A 1 106 ? -12.735 -18.840 0.168 1.00 17.93 106 THR A CA 1
ATOM 661 C C . THR A 1 106 ? -13.631 -17.722 0.760 1.00 19.92 106 THR A C 1
ATOM 662 O O . THR A 1 106 ? -14.312 -17.953 1.761 1.00 17.80 106 THR A O 1
ATOM 666 N N . VAL A 1 107 ? -13.628 -16.523 0.129 1.00 16.74 107 VAL A N 1
ATOM 667 C CA . VAL A 1 107 ? -14.442 -15.372 0.557 1.00 16.80 107 VAL A CA 1
ATOM 668 C C . VAL A 1 107 ? -15.945 -15.708 0.476 1.00 21.16 107 VAL A C 1
ATOM 669 O O . VAL A 1 107 ? -16.676 -15.449 1.433 1.00 19.49 107 VAL A O 1
ATOM 673 N N . LYS A 1 108 ? -16.376 -16.333 -0.633 1.00 18.64 108 LYS A N 1
ATOM 674 C CA . LYS A 1 108 ? -17.768 -16.777 -0.834 1.00 19.40 108 LYS A CA 1
ATOM 675 C C . LYS A 1 108 ? -18.219 -17.711 0.287 1.00 24.32 108 LYS A C 1
ATOM 676 O O . LYS A 1 108 ? -19.322 -17.560 0.806 1.00 25.61 108 LYS A O 1
ATOM 682 N N . CYS A 1 109 ? -17.338 -18.649 0.678 1.00 20.41 109 CYS A N 1
ATOM 683 C CA . CYS A 1 109 ? -17.568 -19.625 1.737 1.00 20.02 109 CYS A CA 1
ATOM 684 C C . CYS A 1 109 ? -17.649 -18.942 3.118 1.00 26.98 109 CYS A C 1
ATOM 685 O O . CYS A 1 109 ? -18.605 -19.169 3.859 1.00 27.61 109 CYS A O 1
ATOM 688 N N . TYR A 1 110 ? -16.627 -18.133 3.458 1.00 25.95 110 TYR A N 1
ATOM 689 C CA . TYR A 1 110 ? -16.447 -17.497 4.765 1.00 27.17 110 TYR A CA 1
ATOM 690 C C . TYR A 1 110 ? -17.257 -16.233 5.045 1.00 32.94 110 TYR A C 1
ATOM 691 O O . TYR A 1 110 ? -17.823 -16.109 6.130 1.00 31.76 110 TYR A O 1
ATOM 700 N N . PHE A 1 111 ? -17.274 -15.284 4.097 1.00 31.72 111 PHE A N 1
ATOM 701 C CA . PHE A 1 111 ? -18.021 -14.031 4.243 1.00 33.16 111 PHE A CA 1
ATOM 702 C C . PHE A 1 111 ? -19.353 -14.131 3.494 1.00 40.61 111 PHE A C 1
ATOM 703 O O . PHE A 1 111 ? -19.583 -13.432 2.513 1.00 40.09 111 PHE A O 1
ATOM 711 N N . ASN A 1 112 ? -20.214 -15.051 3.956 1.00 40.64 112 ASN A N 1
ATOM 712 C CA . ASN A 1 112 ? -21.523 -15.327 3.358 1.00 42.04 112 ASN A CA 1
ATOM 713 C C . ASN A 1 112 ? -22.586 -14.265 3.679 1.00 48.05 112 ASN A C 1
ATOM 714 O O . ASN A 1 112 ? -23.515 -14.086 2.888 1.00 48.63 112 ASN A O 1
ATOM 719 N N . ALA A 1 113 ? -22.458 -13.578 4.839 1.00 44.74 113 ALA A N 1
ATOM 720 C CA . ALA A 1 113 ? -23.390 -12.529 5.263 1.00 44.66 113 ALA A CA 1
ATOM 721 C C . ALA A 1 113 ? -23.089 -11.213 4.549 1.00 48.52 113 ALA A C 1
ATOM 722 O O . ALA A 1 113 ? -21.927 -10.829 4.425 1.00 47.57 113 ALA A O 1
ATOM 724 N N . HIS A 1 114 ? -24.144 -10.538 4.061 1.00 46.12 114 HIS A N 1
ATOM 725 C CA . HIS A 1 114 ? -24.062 -9.266 3.332 1.00 45.95 114 HIS A CA 1
ATOM 726 C C . HIS A 1 114 ? -23.343 -8.164 4.113 1.00 47.03 114 HIS A C 1
ATOM 727 O O . HIS A 1 114 ? -22.538 -7.439 3.527 1.00 45.59 114 HIS A O 1
ATOM 734 N N . ASP A 1 115 ? -23.622 -8.069 5.435 1.00 42.39 115 ASP A N 1
ATOM 735 C CA . ASP A 1 115 ? -23.059 -7.092 6.372 1.00 42.14 115 ASP A CA 1
ATOM 736 C C . ASP A 1 115 ? -21.530 -7.163 6.451 1.00 43.09 115 ASP A C 1
ATOM 737 O O . ASP A 1 115 ? -20.881 -6.112 6.516 1.00 42.02 115 ASP A O 1
ATOM 742 N N . GLU A 1 116 ? -20.957 -8.379 6.454 1.00 37.55 116 GLU A N 1
ATOM 743 C CA . GLU A 1 116 ? -19.501 -8.536 6.510 1.00 36.56 116 GLU A CA 1
ATOM 744 C C . GLU A 1 116 ? -18.821 -8.068 5.239 1.00 37.04 116 GLU A C 1
ATOM 745 O O . GLU A 1 116 ? -17.851 -7.312 5.331 1.00 38.00 116 GLU A O 1
ATOM 751 N N . VAL A 1 117 ? -19.366 -8.460 4.060 1.00 30.37 117 VAL A N 1
ATOM 752 C CA . VAL A 1 117 ? -18.830 -8.018 2.766 1.00 28.40 117 VAL A CA 1
ATOM 753 C C . VAL A 1 117 ? -18.829 -6.472 2.708 1.00 29.22 117 VAL A C 1
ATOM 754 O O . VAL A 1 117 ? -17.797 -5.886 2.387 1.00 26.46 117 VAL A O 1
ATOM 758 N N . ILE A 1 118 ? -19.966 -5.829 3.068 1.00 24.67 118 ILE A N 1
ATOM 759 C CA . ILE A 1 118 ? -20.136 -4.368 3.064 1.00 23.96 118 ILE A CA 1
ATOM 760 C C . ILE A 1 118 ? -19.086 -3.645 3.941 1.00 27.55 118 ILE A C 1
ATOM 761 O O . ILE A 1 118 ? -18.488 -2.667 3.493 1.00 26.01 118 ILE A O 1
ATOM 766 N N . LYS A 1 119 ? -18.860 -4.141 5.168 1.00 25.41 119 LYS A N 1
ATOM 767 C CA . LYS A 1 119 ? -17.885 -3.577 6.105 1.00 26.24 119 LYS A CA 1
ATOM 768 C C . LYS A 1 119 ? -16.466 -3.568 5.529 1.00 31.10 119 LYS A C 1
ATOM 769 O O . LYS A 1 119 ? -15.820 -2.520 5.564 1.00 30.11 119 LYS A O 1
ATOM 775 N N . PHE A 1 120 ? -16.012 -4.707 4.948 1.00 28.75 120 PHE A N 1
ATOM 776 C CA . PHE A 1 120 ? -14.699 -4.807 4.303 1.00 29.01 120 PHE A CA 1
ATOM 777 C C . PHE A 1 120 ? -14.672 -3.958 3.033 1.00 31.24 120 PHE A C 1
ATOM 778 O O . PHE A 1 120 ? -13.655 -3.321 2.738 1.00 29.38 120 PHE A O 1
ATOM 786 N N . CYS A 1 121 ? -15.813 -3.917 2.309 1.00 27.12 121 CYS A N 1
ATOM 787 C CA . CYS A 1 121 ? -15.979 -3.117 1.093 1.00 25.43 121 CYS A CA 1
ATOM 788 C C . CYS A 1 121 ? -15.724 -1.642 1.408 1.00 29.89 121 CYS A C 1
ATOM 789 O O . CYS A 1 121 ? -14.919 -1.020 0.724 1.00 30.57 121 CYS A O 1
ATOM 792 N N . HIS A 1 122 ? -16.369 -1.101 2.464 1.00 25.00 122 HIS A N 1
ATOM 793 C CA . HIS A 1 122 ? -16.220 0.291 2.888 1.00 24.55 122 HIS A CA 1
ATOM 794 C C . HIS A 1 122 ? -14.785 0.620 3.329 1.00 29.20 122 HIS A C 1
ATOM 795 O O . HIS A 1 122 ? -14.243 1.650 2.932 1.00 27.40 122 HIS A O 1
ATOM 802 N N . LEU A 1 123 ? -14.188 -0.254 4.158 1.00 27.53 123 LEU A N 1
ATOM 803 C CA . LEU A 1 123 ? -12.841 -0.080 4.713 1.00 28.00 123 LEU A CA 1
ATOM 804 C C . LEU A 1 123 ? -11.764 0.043 3.637 1.00 32.11 123 LEU A C 1
ATOM 805 O O . LEU A 1 123 ? -10.907 0.927 3.720 1.00 31.51 123 LEU A O 1
ATOM 810 N N . LEU A 1 124 ? -11.819 -0.838 2.640 1.00 29.20 124 LEU A N 1
ATOM 811 C CA . LEU A 1 124 ? -10.836 -0.918 1.567 1.00 29.86 124 LEU A CA 1
ATOM 812 C C . LEU A 1 124 ? -11.146 0.063 0.414 1.00 35.19 124 LEU A C 1
ATOM 813 O O . LEU A 1 124 ? -10.200 0.724 -0.058 1.00 34.61 124 LEU A O 1
ATOM 818 N N . VAL A 1 125 ? -12.406 0.059 -0.024 1.00 32.80 125 VAL A N 1
ATOM 819 C CA . VAL A 1 125 ? -12.803 0.744 -1.253 1.00 32.77 125 VAL A CA 1
ATOM 820 C C . VAL A 1 125 ? -13.223 2.226 -1.151 1.00 36.43 125 VAL A C 1
ATOM 821 O O . VAL A 1 125 ? -12.894 2.962 -2.068 1.00 36.60 125 VAL A O 1
ATOM 825 N N . LEU A 1 126 ? -13.870 2.700 -0.076 1.00 33.18 126 LEU A N 1
ATOM 826 C CA . LEU A 1 126 ? -14.246 4.121 -0.010 1.00 33.31 126 LEU A CA 1
ATOM 827 C C . LEU A 1 126 ? -13.118 4.981 0.570 1.00 37.29 126 LEU A C 1
ATOM 828 O O . LEU A 1 126 ? -12.160 4.448 1.142 1.00 36.85 126 LEU A O 1
ATOM 833 N N . GLU A 1 127 ? -13.257 6.325 0.440 1.00 34.04 127 GLU A N 1
ATOM 834 C CA . GLU A 1 127 ? -12.292 7.303 0.955 1.00 37.44 127 GLU A CA 1
ATOM 835 C C . GLU A 1 127 ? -12.236 7.268 2.495 1.00 42.47 127 GLU A C 1
ATOM 836 O O . GLU A 1 127 ? -11.158 7.542 3.066 1.00 50.01 127 GLU A O 1
ATOM 843 N N . ASP B 1 8 ? 13.058 -3.068 13.069 1.00 51.00 8 ASP B N 1
ATOM 844 C CA . ASP B 1 8 ? 11.720 -2.767 12.561 1.00 50.47 8 ASP B CA 1
ATOM 845 C C . ASP B 1 8 ? 11.080 -3.998 11.923 1.00 54.23 8 ASP B C 1
ATOM 846 O O . ASP B 1 8 ? 11.487 -5.122 12.215 1.00 55.15 8 ASP B O 1
ATOM 848 N N . ARG B 1 9 ? 9.856 -3.822 11.624 1.00 49.61 9 ARG B N 1
ATOM 849 C CA . ARG B 1 9 ? 9.033 -3.517 10.505 1.00 48.46 9 ARG B CA 1
ATOM 850 C C . ARG B 1 9 ? 7.983 -2.395 10.450 1.00 50.12 9 ARG B C 1
ATOM 851 O O . ARG B 1 9 ? 6.825 -2.511 10.832 1.00 49.66 9 ARG B O 1
ATOM 853 N N . TYR B 1 10 ? 8.484 -1.303 9.863 1.00 44.95 10 TYR B N 1
ATOM 854 C CA . TYR B 1 10 ? 7.794 -0.196 9.221 1.00 43.36 10 TYR B CA 1
ATOM 855 C C . TYR B 1 10 ? 8.101 -0.722 7.800 1.00 41.74 10 TYR B C 1
ATOM 856 O O . TYR B 1 10 ? 7.754 -0.088 6.821 1.00 41.76 10 TYR B O 1
ATOM 865 N N . LYS B 1 11 ? 8.789 -1.896 7.718 1.00 34.05 11 LYS B N 1
ATOM 866 C CA . LYS B 1 11 ? 9.230 -2.606 6.520 1.00 32.18 11 LYS B CA 1
ATOM 867 C C . LYS B 1 11 ? 8.134 -2.984 5.553 1.00 33.37 11 LYS B C 1
ATOM 868 O O . LYS B 1 11 ? 8.230 -2.599 4.386 1.00 31.06 11 LYS B O 1
ATOM 874 N N . LYS B 1 12 ? 7.112 -3.730 6.018 1.00 30.39 12 LYS B N 1
ATOM 875 C CA . LYS B 1 12 ? 5.938 -4.050 5.194 1.00 29.92 12 LYS B CA 1
ATOM 876 C C . LYS B 1 12 ? 5.248 -2.727 4.781 1.00 29.27 12 LYS B C 1
ATOM 877 O O . LYS B 1 12 ? 5.111 -2.529 3.576 1.00 27.12 12 LYS B O 1
ATOM 883 N N . PRO B 1 13 ? 4.892 -1.777 5.704 1.00 25.06 13 PRO B N 1
ATOM 884 C CA . PRO B 1 13 ? 4.311 -0.493 5.250 1.00 24.69 13 PRO B CA 1
ATOM 885 C C . PRO B 1 13 ? 5.211 0.317 4.293 1.00 27.14 13 PRO B C 1
ATOM 886 O O . PRO B 1 13 ? 4.703 0.837 3.297 1.00 27.54 13 PRO B O 1
ATOM 890 N N . ALA B 1 14 ? 6.544 0.396 4.564 1.00 21.15 14 ALA B N 1
ATOM 891 C CA . ALA B 1 14 ? 7.501 1.132 3.712 1.00 19.97 14 ALA B CA 1
ATOM 892 C C . ALA B 1 14 ? 7.581 0.583 2.290 1.00 23.58 14 ALA B C 1
ATOM 893 O O . ALA B 1 14 ? 7.648 1.379 1.350 1.00 20.98 14 ALA B O 1
ATOM 895 N N . LYS B 1 15 ? 7.553 -0.763 2.128 1.00 21.75 15 LYS B N 1
ATOM 896 C CA . LYS B 1 15 ? 7.590 -1.423 0.818 1.00 21.44 15 LYS B CA 1
ATOM 897 C C . LYS B 1 15 ? 6.336 -1.152 0.000 1.00 24.94 15 LYS B C 1
ATOM 898 O O . LYS B 1 15 ? 6.421 -1.054 -1.224 1.00 24.83 15 LYS B O 1
ATOM 904 N N . MET B 1 16 ? 5.181 -1.032 0.686 1.00 22.03 16 MET B N 1
ATOM 905 C CA . MET B 1 16 ? 3.896 -0.719 0.074 1.00 21.86 16 MET B CA 1
ATOM 906 C C . MET B 1 16 ? 3.942 0.722 -0.438 1.00 21.83 16 MET B C 1
ATOM 907 O O . MET B 1 16 ? 3.614 0.984 -1.595 1.00 20.00 16 MET B O 1
ATOM 912 N N . LEU B 1 17 ? 4.451 1.622 0.400 1.00 18.42 17 LEU B N 1
ATOM 913 C CA . LEU B 1 17 ? 4.633 3.041 0.128 1.00 17.98 17 LEU B CA 1
ATOM 914 C C . LEU B 1 17 ? 5.562 3.207 -1.082 1.00 18.42 17 LEU B C 1
ATOM 915 O O . LEU B 1 17 ? 5.220 3.943 -1.995 1.00 16.94 17 LEU B O 1
ATOM 920 N N . HIS B 1 18 ? 6.681 2.437 -1.118 1.00 16.06 18 HIS B N 1
ATOM 921 C CA . HIS B 1 18 ? 7.637 2.446 -2.231 1.00 16.23 18 HIS B CA 1
ATOM 922 C C . HIS B 1 18 ? 6.956 2.085 -3.556 1.00 21.24 18 HIS B C 1
ATOM 923 O O . HIS B 1 18 ? 7.105 2.820 -4.527 1.00 20.48 18 HIS B O 1
ATOM 930 N N . GLU B 1 19 ? 6.186 0.976 -3.584 1.00 21.18 19 GLU B N 1
ATOM 931 C CA . GLU B 1 19 ? 5.493 0.488 -4.794 1.00 22.16 19 GLU B CA 1
ATOM 932 C C . GLU B 1 19 ? 4.439 1.462 -5.323 1.00 23.71 19 GLU B C 1
ATOM 933 O O . GLU B 1 19 ? 4.359 1.672 -6.531 1.00 22.92 19 GLU B O 1
ATOM 939 N N . ILE B 1 20 ? 3.669 2.097 -4.422 1.00 19.45 20 ILE B N 1
ATOM 940 C CA . ILE B 1 20 ? 2.667 3.102 -4.798 1.00 18.92 20 ILE B CA 1
ATOM 941 C C . ILE B 1 20 ? 3.365 4.348 -5.361 1.00 18.84 20 ILE B C 1
ATOM 942 O O . ILE B 1 20 ? 2.974 4.867 -6.410 1.00 18.28 20 ILE B O 1
ATOM 947 N N . CYS B 1 21 ? 4.401 4.820 -4.663 1.00 13.68 21 CYS B N 1
ATOM 948 C CA . CYS B 1 21 ? 5.116 6.010 -5.093 1.00 13.55 21 CYS B CA 1
ATOM 949 C C . CYS B 1 21 ? 5.958 5.921 -6.335 1.00 19.24 21 CYS B C 1
ATOM 950 O O . CYS B 1 21 ? 6.085 6.926 -7.031 1.00 18.51 21 CYS B O 1
ATOM 953 N N . ILE B 1 22 ? 6.452 4.704 -6.675 1.00 18.98 22 ILE B N 1
ATOM 954 C CA . ILE B 1 22 ? 7.149 4.448 -7.942 1.00 19.96 22 ILE B CA 1
ATOM 955 C C . ILE B 1 22 ? 6.128 4.669 -9.073 1.00 24.62 22 ILE B C 1
ATOM 956 O O . ILE B 1 22 ? 6.419 5.372 -10.041 1.00 26.00 22 ILE B O 1
ATOM 961 N N . ALA B 1 23 ? 4.931 4.082 -8.926 1.00 21.78 23 ALA B N 1
ATOM 962 C CA . ALA B 1 23 ? 3.828 4.174 -9.887 1.00 21.66 23 ALA B CA 1
ATOM 963 C C . ALA B 1 23 ? 3.347 5.622 -10.096 1.00 23.16 23 ALA B C 1
ATOM 964 O O . ALA B 1 23 ? 3.194 6.052 -11.235 1.00 20.91 23 ALA B O 1
ATOM 966 N N . GLU B 1 24 ? 3.150 6.380 -9.001 1.00 17.81 24 GLU B N 1
ATOM 967 C CA . GLU B 1 24 ? 2.692 7.769 -9.056 1.00 16.63 24 GLU B CA 1
ATOM 968 C C . GLU B 1 24 ? 3.725 8.743 -9.639 1.00 18.55 24 GLU B C 1
ATOM 969 O O . GLU B 1 24 ? 3.370 9.603 -10.446 1.00 17.33 24 GLU B O 1
ATOM 975 N N . SER B 1 25 ? 4.991 8.626 -9.219 1.00 13.63 25 SER B N 1
ATOM 976 C CA . SER B 1 25 ? 6.063 9.526 -9.639 1.00 12.73 25 SER B CA 1
ATOM 977 C C . SER B 1 25 ? 6.618 9.230 -11.005 1.00 15.17 25 SER B C 1
ATOM 978 O O . SER B 1 25 ? 7.185 10.126 -11.632 1.00 15.02 25 SER B O 1
ATOM 981 N N . GLY B 1 26 ? 6.543 7.973 -11.419 1.00 12.69 26 GLY B N 1
ATOM 982 C CA . GLY B 1 26 ? 7.130 7.532 -12.685 1.00 12.82 26 GLY B CA 1
ATOM 983 C C . GLY B 1 26 ? 8.634 7.332 -12.563 1.00 17.52 26 GLY B C 1
ATOM 984 O O . GLY B 1 26 ? 9.345 7.270 -13.568 1.00 15.48 26 GLY B O 1
ATOM 985 N N . ALA B 1 27 ? 9.146 7.257 -11.317 1.00 16.71 27 ALA B N 1
ATOM 986 C CA . ALA B 1 27 ? 10.574 7.039 -11.082 1.00 16.54 27 ALA B CA 1
ATOM 987 C C . ALA B 1 27 ? 10.943 5.587 -11.335 1.00 24.36 27 ALA B C 1
ATOM 988 O O . ALA B 1 27 ? 10.122 4.694 -11.098 1.00 24.88 27 ALA B O 1
ATOM 990 N N . SER B 1 28 ? 12.157 5.348 -11.845 1.00 21.95 28 SER B N 1
ATOM 991 C CA . SER B 1 28 ? 12.642 3.986 -12.078 1.00 22.32 28 SER B CA 1
ATOM 992 C C . SER B 1 28 ? 13.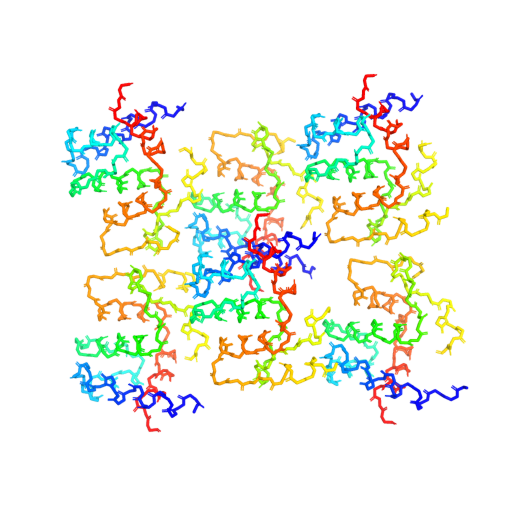403 3.497 -10.838 1.00 26.43 28 SER B C 1
ATOM 993 O O . SER B 1 28 ? 13.868 4.314 -10.042 1.00 23.27 28 SER B O 1
ATOM 996 N N . GLU B 1 29 ? 13.554 2.165 -10.687 1.00 26.39 29 GLU B N 1
ATOM 997 C CA . GLU B 1 29 ? 14.319 1.589 -9.576 1.00 26.14 29 GLU B CA 1
ATOM 998 C C . GLU B 1 29 ? 15.775 2.082 -9.637 1.00 27.41 29 GLU B C 1
ATOM 999 O O . GLU B 1 29 ? 16.328 2.422 -8.601 1.00 27.03 29 GLU B O 1
ATOM 1005 N N . GLU B 1 30 ? 16.346 2.204 -10.853 1.00 23.61 30 GLU B N 1
ATOM 1006 C CA . GLU B 1 30 ? 17.710 2.691 -11.090 1.00 23.48 30 GLU B CA 1
ATOM 1007 C C . GLU B 1 30 ? 17.903 4.132 -10.594 1.00 25.91 30 GLU B C 1
ATOM 1008 O O . GLU B 1 30 ? 18.949 4.443 -10.020 1.00 26.54 30 GLU B O 1
ATOM 1014 N N . GLN B 1 31 ? 16.898 5.006 -10.813 1.00 20.72 31 GLN B N 1
ATOM 1015 C CA . GLN B 1 31 ? 16.950 6.404 -10.385 1.00 19.05 31 GLN B CA 1
ATOM 1016 C C . GLN B 1 31 ? 16.940 6.516 -8.858 1.00 22.43 31 GLN B C 1
ATOM 1017 O O . GLN B 1 31 ? 17.654 7.348 -8.297 1.00 23.75 31 GLN B O 1
ATOM 1023 N N . LEU B 1 32 ? 16.149 5.667 -8.195 1.00 18.83 32 LEU B N 1
ATOM 1024 C CA . LEU B 1 32 ? 16.031 5.663 -6.734 1.00 18.62 32 LEU B CA 1
ATOM 1025 C C . LEU B 1 32 ? 17.228 4.986 -6.073 1.00 23.63 32 LEU B C 1
ATOM 1026 O O . LEU B 1 32 ? 17.670 5.445 -5.023 1.00 23.18 32 LEU B O 1
ATOM 1031 N N . ARG B 1 33 ? 17.748 3.924 -6.704 1.00 21.96 33 ARG B N 1
ATOM 1032 C CA . ARG B 1 33 ? 18.899 3.130 -6.265 1.00 22.54 33 ARG B CA 1
ATOM 1033 C C . ARG B 1 33 ? 20.195 3.893 -6.066 1.00 26.28 33 ARG B C 1
ATOM 1034 O O . ARG B 1 33 ? 21.134 3.360 -5.461 1.00 24.73 33 ARG B O 1
ATOM 1042 N N . THR B 1 34 ? 20.222 5.170 -6.520 1.00 23.19 34 THR B N 1
ATOM 1043 C CA . THR B 1 34 ? 21.363 6.065 -6.330 1.00 22.88 34 THR B CA 1
ATOM 1044 C C . THR B 1 34 ? 21.531 6.333 -4.823 1.00 24.52 34 THR B C 1
ATOM 1045 O O . THR B 1 34 ? 22.626 6.689 -4.392 1.00 25.57 34 THR B O 1
ATOM 1049 N N . CYS B 1 35 ? 20.456 6.133 -4.027 1.00 19.31 35 CYS B N 1
ATOM 1050 C CA . CYS B 1 35 ? 20.466 6.309 -2.560 1.00 18.79 35 CYS B CA 1
ATOM 1051 C C . CYS B 1 35 ? 21.370 5.326 -1.804 1.00 24.46 35 CYS B C 1
ATOM 1052 O O . CYS B 1 35 ? 21.691 5.574 -0.636 1.00 23.27 35 CYS B O 1
ATOM 1055 N N . LEU B 1 36 ? 21.724 4.186 -2.435 1.00 22.14 36 LEU B N 1
ATOM 1056 C CA . LEU B 1 36 ? 22.516 3.121 -1.798 1.00 21.93 36 LEU B CA 1
ATOM 1057 C C . LEU B 1 36 ? 23.896 3.538 -1.262 1.00 25.98 36 LEU B C 1
ATOM 1058 O O . LEU B 1 36 ? 24.410 2.890 -0.346 1.00 25.78 36 LEU B O 1
ATOM 1063 N N . ASP B 1 37 ? 24.464 4.638 -1.796 1.00 23.07 37 ASP B N 1
ATOM 1064 C CA . ASP B 1 37 ? 25.748 5.198 -1.349 1.00 23.80 37 ASP B CA 1
ATOM 1065 C C . ASP B 1 37 ? 25.549 6.458 -0.485 1.00 28.11 37 ASP B C 1
ATOM 1066 O O . ASP B 1 37 ? 26.515 7.144 -0.147 1.00 27.48 37 ASP B O 1
ATOM 1071 N N . GLY B 1 38 ? 24.290 6.755 -0.161 1.00 23.91 38 GLY B N 1
ATOM 1072 C CA . GLY B 1 38 ? 23.919 7.902 0.662 1.00 23.54 38 GLY B CA 1
ATOM 1073 C C . GLY B 1 38 ? 23.524 9.151 -0.099 1.00 25.93 38 GLY B C 1
ATOM 1074 O O . GLY B 1 38 ? 23.231 10.170 0.528 1.00 25.36 38 GLY B O 1
ATOM 1075 N N . THR B 1 39 ? 23.521 9.095 -1.447 1.00 20.51 39 THR B N 1
ATOM 1076 C CA . THR B 1 39 ? 23.149 10.251 -2.259 1.00 20.24 39 THR B CA 1
ATOM 1077 C C . THR B 1 39 ? 21.629 10.404 -2.314 1.00 22.66 39 THR B C 1
ATOM 1078 O O . THR B 1 39 ? 20.931 9.438 -2.604 1.00 21.82 39 THR B O 1
ATOM 1082 N N . VAL B 1 40 ? 21.118 11.616 -2.091 1.00 18.91 40 VAL B N 1
ATOM 1083 C CA . VAL B 1 40 ? 19.678 11.835 -2.225 1.00 17.84 40 VAL B CA 1
ATOM 1084 C C . VAL B 1 40 ? 19.398 11.848 -3.749 1.00 20.25 40 VAL B C 1
ATOM 1085 O O . VAL B 1 40 ? 20.052 12.605 -4.470 1.00 19.07 40 VAL B O 1
ATOM 1089 N N . PRO B 1 41 ? 18.492 10.976 -4.259 1.00 18.02 41 PRO B N 1
ATOM 1090 C CA . PRO B 1 41 ? 18.241 10.933 -5.714 1.00 17.30 41 PRO B CA 1
ATOM 1091 C C . PRO B 1 41 ? 17.846 12.290 -6.300 1.00 21.09 41 PRO B C 1
ATOM 1092 O O . PRO B 1 41 ? 17.107 13.037 -5.669 1.00 19.29 41 PRO B O 1
ATOM 1096 N N . THR B 1 42 ? 18.405 12.628 -7.481 1.00 18.38 42 THR B N 1
ATOM 1097 C CA . THR B 1 42 ? 18.238 13.941 -8.118 1.00 18.09 42 THR B CA 1
ATOM 1098 C C . THR B 1 42 ? 17.399 13.964 -9.402 1.00 19.65 42 THR B C 1
ATOM 1099 O O . THR B 1 42 ? 17.048 15.049 -9.860 1.00 17.48 42 THR B O 1
ATOM 1103 N N . ALA B 1 43 ? 17.078 12.799 -9.985 1.00 15.83 43 ALA B N 1
ATOM 1104 C CA . ALA B 1 43 ? 16.229 12.754 -11.180 1.00 15.69 43 ALA B CA 1
ATOM 1105 C C . ALA B 1 43 ? 14.876 13.420 -10.882 1.00 17.71 43 ALA B C 1
ATOM 1106 O O . ALA B 1 43 ? 14.377 13.271 -9.764 1.00 16.24 43 ALA B O 1
ATOM 1108 N N . PRO B 1 44 ? 14.308 14.202 -11.832 1.00 15.03 44 PRO B N 1
ATOM 1109 C CA . PRO B 1 44 ? 13.011 14.859 -11.580 1.00 14.69 44 PRO B CA 1
ATOM 1110 C C . PRO B 1 44 ? 11.937 13.902 -11.065 1.00 17.06 44 PRO B C 1
ATOM 1111 O O . PRO B 1 44 ? 11.267 14.240 -10.098 1.00 14.77 44 PRO B O 1
ATOM 1115 N N . ALA B 1 45 ? 11.826 12.681 -11.660 1.00 13.77 45 ALA B N 1
ATOM 1116 C CA . ALA B 1 45 ? 10.871 11.662 -11.196 1.00 13.67 45 ALA B CA 1
ATOM 1117 C C . ALA B 1 45 ? 11.167 11.194 -9.763 1.00 15.02 45 ALA B C 1
ATOM 1118 O O . ALA B 1 45 ? 10.237 10.911 -9.011 1.00 14.38 45 ALA B O 1
ATOM 1120 N N . ALA B 1 46 ? 12.461 11.090 -9.396 1.00 12.86 46 ALA B N 1
ATOM 1121 C CA . ALA B 1 46 ? 12.876 10.652 -8.061 1.00 12.21 46 ALA B CA 1
ATOM 1122 C C . ALA B 1 46 ? 12.533 11.708 -7.001 1.00 14.20 46 ALA B C 1
ATOM 1123 O O . ALA B 1 46 ? 12.179 11.341 -5.881 1.00 12.33 46 ALA B O 1
ATOM 1125 N N . LYS B 1 47 ? 12.656 13.015 -7.344 1.00 11.40 47 LYS B N 1
ATOM 1126 C CA . LYS B 1 47 ? 12.291 14.099 -6.418 1.00 10.86 47 LYS B CA 1
ATOM 1127 C C . LYS B 1 47 ? 10.781 14.014 -6.152 1.00 12.29 47 LYS B C 1
ATOM 1128 O O . LYS B 1 47 ? 10.344 14.162 -5.006 1.00 10.25 47 LYS B O 1
ATOM 1134 N N . CYS B 1 48 ? 10.003 13.716 -7.204 1.00 9.19 48 CYS B N 1
ATOM 1135 C CA . CYS B 1 48 ? 8.543 13.559 -7.082 1.00 9.69 48 CYS B CA 1
ATOM 1136 C C . CYS B 1 48 ? 8.170 12.336 -6.275 1.00 12.47 48 CYS B C 1
ATOM 1137 O O . CYS B 1 48 ? 7.176 12.384 -5.545 1.00 12.56 48 CYS B O 1
ATOM 1140 N N . TYR B 1 49 ? 9.013 11.268 -6.321 1.00 10.83 49 TYR B N 1
ATOM 1141 C CA . TYR B 1 49 ? 8.796 10.057 -5.501 1.00 11.31 49 TYR B CA 1
ATOM 1142 C C . TYR B 1 49 ? 8.869 10.453 -4.019 1.00 10.98 49 TYR B C 1
ATOM 1143 O O . TYR B 1 49 ? 8.077 9.968 -3.225 1.00 9.68 49 TYR B O 1
ATOM 1152 N N . ILE B 1 50 ? 9.834 11.322 -3.659 1.00 9.18 50 ILE B N 1
ATOM 1153 C CA . ILE B 1 50 ? 9.995 11.806 -2.277 1.00 9.47 50 ILE B CA 1
ATOM 1154 C C . ILE B 1 50 ? 8.742 12.571 -1.847 1.00 11.27 50 ILE B C 1
ATOM 1155 O O . ILE B 1 50 ? 8.252 12.356 -0.737 1.00 10.18 50 ILE B O 1
ATOM 1160 N N . HIS B 1 51 ? 8.231 13.481 -2.720 1.00 9.91 51 HIS B N 1
ATOM 1161 C CA . HIS B 1 51 ? 7.001 14.231 -2.418 1.00 10.07 51 HIS B CA 1
ATOM 1162 C C . HIS B 1 51 ? 5.872 13.252 -2.178 1.00 12.60 51 HIS B C 1
ATOM 1163 O O . HIS B 1 51 ? 5.147 13.409 -1.201 1.00 10.96 51 HIS B O 1
ATOM 1170 N N . CYS B 1 52 ? 5.750 12.226 -3.052 1.00 10.55 52 CYS B N 1
ATOM 1171 C CA . CYS B 1 52 ? 4.724 11.188 -2.930 1.00 10.81 52 CYS B CA 1
ATOM 1172 C C . CYS B 1 52 ? 4.771 10.511 -1.557 1.00 12.53 52 CYS B C 1
ATOM 1173 O O . CYS B 1 52 ? 3.725 10.334 -0.957 1.00 10.71 52 CYS B O 1
ATOM 1176 N N . LEU B 1 53 ? 5.969 10.152 -1.060 1.00 10.61 53 LEU B N 1
ATOM 1177 C CA . LEU B 1 53 ? 6.126 9.536 0.284 1.00 10.39 53 LEU B CA 1
ATOM 1178 C C . LEU B 1 53 ? 5.550 10.446 1.379 1.00 12.11 53 LEU B C 1
ATOM 1179 O O . LEU B 1 53 ? 4.740 9.988 2.196 1.00 10.61 53 LEU B O 1
ATOM 1184 N N . PHE B 1 54 ? 5.933 11.741 1.369 1.00 9.94 54 PHE B N 1
ATOM 1185 C CA . PHE B 1 54 ? 5.457 12.714 2.352 1.00 9.42 54 PHE B CA 1
ATOM 1186 C C . PHE B 1 54 ? 3.947 12.910 2.274 1.00 11.98 54 PHE B C 1
ATOM 1187 O O . PHE B 1 54 ? 3.279 12.940 3.302 1.00 10.90 54 PHE B O 1
ATOM 1195 N N . ASP B 1 55 ? 3.396 12.979 1.049 1.00 10.74 55 ASP B N 1
ATOM 1196 C CA . ASP B 1 55 ? 1.960 13.109 0.836 1.00 10.97 55 ASP B CA 1
ATOM 1197 C C . ASP B 1 55 ? 1.206 11.875 1.365 1.00 14.82 55 ASP B C 1
ATOM 1198 O O . ASP B 1 55 ? 0.184 12.043 2.030 1.00 15.38 55 ASP B O 1
ATOM 1203 N N . LYS B 1 56 ? 1.688 10.653 1.067 1.00 12.14 56 LYS B N 1
ATOM 1204 C CA . LYS B 1 56 ? 1.021 9.418 1.520 1.00 13.33 56 LYS B CA 1
ATOM 1205 C C . LYS B 1 56 ? 0.966 9.261 3.050 1.00 19.77 56 LYS B C 1
ATOM 1206 O O . LYS B 1 56 ? -0.034 8.768 3.573 1.00 20.13 56 LYS B O 1
ATOM 1212 N N . ILE B 1 57 ? 2.047 9.678 3.742 1.00 16.17 57 ILE B N 1
ATOM 1213 C CA . ILE B 1 57 ? 2.114 9.594 5.210 1.00 16.56 57 ILE B CA 1
ATOM 1214 C C . ILE B 1 57 ? 1.507 10.827 5.890 1.00 19.32 57 ILE B C 1
ATOM 1215 O O . ILE B 1 57 ? 1.506 10.921 7.126 1.00 18.40 57 ILE B O 1
ATOM 1220 N N . ASP B 1 58 ? 0.969 11.754 5.073 1.00 16.03 58 ASP B N 1
ATOM 1221 C CA . ASP B 1 58 ? 0.238 12.962 5.467 1.00 16.70 58 ASP B CA 1
ATOM 1222 C C . ASP B 1 58 ? 1.070 13.996 6.257 1.00 20.55 58 ASP B C 1
ATOM 1223 O O . ASP B 1 58 ? 0.571 14.600 7.206 1.00 21.81 58 ASP B O 1
ATOM 1228 N N . VAL B 1 59 ? 2.343 14.206 5.846 1.00 16.84 59 VAL B N 1
ATOM 1229 C CA . VAL B 1 59 ? 3.241 15.186 6.488 1.00 14.92 59 VAL B CA 1
ATOM 1230 C C . VAL B 1 59 ? 3.472 16.447 5.645 1.00 17.10 59 VAL B 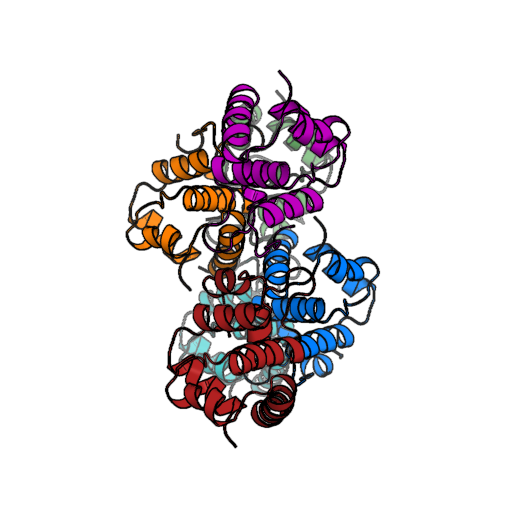C 1
ATOM 1231 O O . VAL B 1 59 ? 4.373 17.242 5.955 1.00 15.66 59 VAL B O 1
ATOM 1235 N N . VAL B 1 60 ? 2.677 16.630 4.568 1.00 11.68 60 VAL B N 1
ATOM 1236 C CA . VAL B 1 60 ? 2.754 17.836 3.749 1.00 11.91 60 VAL B CA 1
ATOM 1237 C C . VAL B 1 60 ? 1.708 18.789 4.321 1.00 20.70 60 VAL B C 1
ATOM 1238 O O . VAL B 1 60 ? 0.519 18.442 4.356 1.00 21.35 60 VAL B O 1
ATOM 1242 N N . ASP B 1 61 ? 2.150 19.965 4.811 1.00 19.24 61 ASP B N 1
ATOM 1243 C CA . ASP B 1 61 ? 1.247 20.951 5.394 1.00 20.32 61 ASP B CA 1
ATOM 1244 C C . ASP B 1 61 ? 0.285 21.458 4.338 1.00 25.83 61 ASP B C 1
ATOM 1245 O O . ASP B 1 61 ? 0.725 21.901 3.282 1.00 23.56 61 ASP B O 1
ATOM 1250 N N . GLU B 1 62 ? -1.028 21.349 4.608 1.00 27.23 62 GLU B N 1
ATOM 1251 C CA . GLU B 1 62 ? -2.088 21.771 3.692 1.00 28.43 62 GLU B CA 1
ATOM 1252 C C . GLU B 1 62 ? -1.991 23.262 3.365 1.00 30.51 62 GLU B C 1
ATOM 1253 O O . GLU B 1 62 ? -1.960 23.620 2.191 1.00 31.62 62 GLU B O 1
ATOM 1259 N N . ALA B 1 63 ? -1.881 24.105 4.405 1.00 25.64 63 ALA B N 1
ATOM 1260 C CA . ALA B 1 63 ? -1.827 25.565 4.311 1.00 25.77 63 ALA B CA 1
ATOM 1261 C C . ALA B 1 63 ? -0.620 26.157 3.588 1.00 30.30 63 ALA B C 1
ATOM 1262 O O . ALA B 1 63 ? -0.795 27.110 2.828 1.00 30.75 63 ALA B O 1
ATOM 1264 N N . THR B 1 64 ? 0.595 25.638 3.846 1.00 26.43 64 THR B N 1
ATOM 1265 C CA . THR B 1 64 ? 1.835 26.212 3.305 1.00 26.22 64 THR B CA 1
ATOM 1266 C C . THR B 1 64 ? 2.618 25.363 2.302 1.00 28.41 64 THR B C 1
ATOM 1267 O O . THR B 1 64 ? 3.435 25.911 1.563 1.00 29.20 64 THR B O 1
ATOM 1271 N N . GLY B 1 65 ? 2.454 24.048 2.357 1.00 22.00 65 GLY B N 1
ATOM 1272 C CA . GLY B 1 65 ? 3.206 23.134 1.508 1.00 20.42 65 GLY B CA 1
ATOM 1273 C C . GLY B 1 65 ? 4.526 22.721 2.144 1.00 20.03 65 GLY B C 1
ATOM 1274 O O . GLY B 1 65 ? 5.272 21.931 1.567 1.00 17.83 65 GLY B O 1
ATOM 1275 N N . ARG B 1 66 ? 4.825 23.226 3.362 1.00 15.98 66 ARG B N 1
ATOM 1276 C CA . ARG B 1 66 ? 6.073 22.857 4.023 1.00 14.76 66 ARG B CA 1
ATOM 1277 C C . ARG B 1 66 ? 5.969 21.401 4.539 1.00 16.83 66 ARG B C 1
ATOM 1278 O O . ARG B 1 66 ? 4.865 20.870 4.704 1.00 17.99 66 ARG B O 1
ATOM 1286 N N . ILE B 1 67 ? 7.117 20.769 4.767 1.00 11.82 67 ILE B N 1
ATOM 1287 C CA . ILE B 1 67 ? 7.126 19.394 5.268 1.00 11.29 67 ILE B CA 1
ATOM 1288 C C . ILE B 1 67 ? 7.148 19.452 6.794 1.00 14.45 67 ILE B C 1
ATOM 1289 O O . ILE B 1 67 ? 8.040 20.064 7.373 1.00 14.02 67 ILE B O 1
ATOM 1294 N N . LEU B 1 68 ? 6.169 18.810 7.419 1.00 12.06 68 LEU B N 1
ATOM 1295 C CA . LEU B 1 68 ? 6.026 18.773 8.877 1.00 12.72 68 LEU B CA 1
ATOM 1296 C C . LEU B 1 68 ? 6.953 17.700 9.436 1.00 15.95 68 LEU B C 1
ATOM 1297 O O . LEU B 1 68 ? 6.539 16.560 9.701 1.00 15.10 68 LEU B O 1
ATOM 1302 N N . LEU B 1 69 ? 8.241 18.070 9.589 1.00 13.28 69 LEU B N 1
ATOM 1303 C CA . LEU B 1 69 ? 9.282 17.140 10.039 1.00 13.13 69 LEU B CA 1
ATOM 1304 C C . LEU B 1 69 ? 9.084 16.599 11.444 1.00 18.45 69 LEU B C 1
ATOM 1305 O O . LEU B 1 69 ? 9.444 15.445 11.698 1.00 16.88 69 LEU B O 1
ATOM 1310 N N . ASP B 1 70 ? 8.483 17.395 12.347 1.00 18.71 70 ASP B N 1
ATOM 1311 C CA . ASP B 1 70 ? 8.181 16.916 13.699 1.00 20.01 70 ASP B CA 1
ATOM 1312 C C . ASP B 1 70 ? 7.119 15.822 13.595 1.00 23.98 70 ASP B C 1
ATOM 1313 O O . ASP B 1 70 ? 7.227 14.819 14.302 1.00 25.03 70 ASP B O 1
ATOM 1318 N N . ARG B 1 71 ? 6.156 15.967 12.658 1.00 19.05 71 ARG B N 1
ATOM 1319 C CA . ARG B 1 71 ? 5.141 14.938 12.447 1.00 19.31 71 ARG B CA 1
ATOM 1320 C C . ARG B 1 71 ? 5.702 13.669 11.823 1.00 22.93 71 ARG B C 1
ATOM 1321 O O . ARG B 1 71 ? 5.202 12.575 12.097 1.00 23.44 71 ARG B O 1
ATOM 1329 N N . LEU B 1 72 ? 6.732 13.830 10.962 1.00 19.59 72 LEU B N 1
ATOM 1330 C CA . LEU B 1 72 ? 7.430 12.713 10.343 1.00 19.15 72 LEU B CA 1
ATOM 1331 C C . LEU B 1 72 ? 8.118 11.909 11.463 1.00 22.35 72 LEU B C 1
ATOM 1332 O O . LEU B 1 72 ? 8.082 10.685 11.435 1.00 20.24 72 LEU B O 1
ATOM 1337 N N . LEU B 1 73 ? 8.695 12.605 12.461 1.00 20.54 73 LEU B N 1
ATOM 1338 C CA . LEU B 1 73 ? 9.354 11.996 13.621 1.00 21.79 73 LEU B CA 1
ATOM 1339 C C . LEU B 1 73 ? 8.394 11.192 14.502 1.00 25.28 73 LEU B C 1
ATOM 1340 O O . LEU B 1 73 ? 8.852 10.301 15.215 1.00 26.03 73 LEU B O 1
ATOM 1345 N N . TYR B 1 74 ? 7.065 11.498 14.457 1.00 20.13 74 TYR B N 1
ATOM 1346 C CA . TYR B 1 74 ? 6.057 10.731 15.203 1.00 18.31 74 TYR B CA 1
ATOM 1347 C C . TYR B 1 74 ? 5.899 9.353 14.531 1.00 24.78 74 TYR B C 1
ATOM 1348 O O . TYR B 1 74 ? 5.623 8.375 15.214 1.00 24.69 74 TYR B O 1
ATOM 1357 N N . ILE B 1 75 ? 6.088 9.294 13.194 1.00 23.61 75 ILE B N 1
ATOM 1358 C CA . ILE B 1 75 ? 6.001 8.079 12.369 1.00 24.44 75 ILE B CA 1
ATOM 1359 C C . ILE B 1 75 ? 7.287 7.251 12.431 1.00 30.40 75 ILE B C 1
ATOM 1360 O O . ILE B 1 75 ? 7.188 6.053 12.666 1.00 31.44 75 ILE B O 1
ATOM 1365 N N . ILE B 1 76 ? 8.457 7.865 12.085 1.00 26.86 76 ILE B N 1
ATOM 1366 C CA . ILE B 1 76 ? 9.790 7.243 12.052 1.00 45.85 76 ILE B CA 1
ATOM 1367 C C . ILE B 1 76 ? 9.872 6.002 11.157 1.00 88.41 76 ILE B C 1
ATOM 1368 O O . ILE B 1 76 ? 10.956 5.643 10.701 1.00 56.02 76 ILE B O 1
ATOM 1370 N N . GLU B 1 90 ? 14.401 24.552 10.981 1.00 29.03 90 GLU B N 1
ATOM 1371 C CA . GLU B 1 90 ? 14.698 25.246 9.725 1.00 29.90 90 GLU B CA 1
ATOM 1372 C C . GLU B 1 90 ? 14.316 24.450 8.473 1.00 32.15 90 GLU B C 1
ATOM 1373 O O . GLU B 1 90 ? 13.765 25.025 7.525 1.00 33.46 90 GLU B O 1
ATOM 1379 N N . CYS B 1 91 ? 14.588 23.134 8.485 1.00 25.58 91 CYS B N 1
ATOM 1380 C CA . CYS B 1 91 ? 14.285 22.248 7.365 1.00 23.54 91 CYS B CA 1
ATOM 1381 C C . CYS B 1 91 ? 12.769 22.055 7.180 1.00 23.90 91 CYS B C 1
ATOM 1382 O O . CYS B 1 91 ? 12.344 21.710 6.083 1.00 22.75 91 CYS B O 1
ATOM 1385 N N . SER B 1 92 ? 11.950 22.301 8.233 1.00 19.83 92 SER B N 1
ATOM 1386 C CA . SER B 1 92 ? 10.494 22.173 8.141 1.00 20.34 92 SER B CA 1
ATOM 1387 C C . SER B 1 92 ? 9.818 23.463 7.634 1.00 24.30 92 SER B C 1
ATOM 1388 O O . SER B 1 92 ? 8.593 23.517 7.569 1.00 24.44 92 SER B O 1
ATOM 1391 N N . HIS B 1 93 ? 10.610 24.488 7.261 1.00 19.77 93 HIS B N 1
ATOM 1392 C CA . HIS B 1 93 ? 10.076 25.742 6.714 1.00 21.26 93 HIS B CA 1
ATOM 1393 C C . HIS B 1 93 ? 10.584 26.031 5.283 1.00 23.45 93 HIS B C 1
ATOM 1394 O O . HIS B 1 93 ? 10.472 27.157 4.786 1.00 22.81 93 HIS B O 1
ATOM 1401 N N . ILE B 1 94 ? 11.095 24.988 4.611 1.00 16.16 94 ILE B N 1
ATOM 1402 C CA . ILE B 1 94 ? 11.541 25.053 3.219 1.00 16.02 94 ILE B CA 1
ATOM 1403 C C . ILE B 1 94 ? 10.311 24.916 2.334 1.00 19.52 94 ILE B C 1
ATOM 1404 O O . ILE B 1 94 ? 9.580 23.920 2.408 1.00 18.37 94 ILE B O 1
ATOM 1409 N N . VAL B 1 95 ? 10.068 25.934 1.517 1.00 17.25 95 VAL B N 1
ATOM 1410 C CA . VAL B 1 95 ? 8.959 25.958 0.567 1.00 16.47 95 VAL B CA 1
ATOM 1411 C C . VAL B 1 95 ? 9.534 26.484 -0.747 1.00 18.47 95 VAL B C 1
ATOM 1412 O O . VAL B 1 95 ? 10.302 27.453 -0.738 1.00 18.10 95 VAL B O 1
ATOM 1416 N N . THR B 1 96 ? 9.209 25.814 -1.850 1.00 13.21 96 THR B N 1
ATOM 1417 C CA . THR B 1 96 ? 9.627 26.190 -3.207 1.00 14.11 96 THR B CA 1
ATOM 1418 C C . THR B 1 96 ? 8.373 26.238 -4.093 1.00 20.84 96 THR B C 1
ATOM 1419 O O . THR B 1 96 ? 7.334 25.702 -3.680 1.00 19.95 96 THR B O 1
ATOM 1423 N N . PRO B 1 97 ? 8.461 26.778 -5.341 1.00 19.96 97 PRO B N 1
ATOM 1424 C CA . PRO B 1 97 ? 7.278 26.772 -6.226 1.00 20.46 97 PRO B CA 1
ATOM 1425 C C . PRO B 1 97 ? 6.874 25.383 -6.733 1.00 22.08 97 PRO B C 1
ATOM 1426 O O . PRO B 1 97 ? 5.823 25.263 -7.364 1.00 22.95 97 PRO B O 1
ATOM 1430 N N . ASP B 1 98 ? 7.701 24.345 -6.484 1.00 16.56 98 ASP B N 1
ATOM 1431 C CA . ASP B 1 98 ? 7.435 22.986 -6.958 1.00 14.75 98 ASP B CA 1
ATOM 1432 C C . ASP B 1 98 ? 7.444 21.974 -5.804 1.00 16.10 98 ASP B C 1
ATOM 1433 O O . ASP B 1 98 ? 8.429 21.902 -5.074 1.00 15.67 98 ASP B O 1
ATOM 1438 N N . LYS B 1 99 ? 6.355 21.168 -5.677 1.00 10.58 99 LYS B N 1
ATOM 1439 C CA . LYS B 1 99 ? 6.158 20.161 -4.621 1.00 10.24 99 LYS B CA 1
ATOM 1440 C C . LYS B 1 99 ? 7.311 19.133 -4.569 1.00 13.99 99 LYS B C 1
ATOM 1441 O O . LYS B 1 99 ? 7.785 18.787 -3.484 1.00 9.68 99 LYS B O 1
ATOM 1447 N N . CYS B 1 100 ? 7.809 18.708 -5.751 1.00 10.53 100 CYS B N 1
ATOM 1448 C CA . CYS B 1 100 ? 8.913 17.749 -5.812 1.00 11.21 100 CYS B CA 1
ATOM 1449 C C . CYS B 1 100 ? 10.223 18.379 -5.362 1.00 13.44 100 CYS B C 1
ATOM 1450 O O . CYS B 1 100 ? 10.975 17.744 -4.633 1.00 10.97 100 CYS B O 1
ATOM 1453 N N . GLU B 1 101 ? 10.468 19.651 -5.747 1.00 11.84 101 GLU B N 1
ATOM 1454 C CA . GLU B 1 101 ? 11.683 20.362 -5.338 1.00 12.19 101 GLU B CA 1
ATOM 1455 C C . GLU B 1 101 ? 11.640 20.639 -3.826 1.00 14.07 101 GLU B C 1
ATOM 1456 O O . GLU B 1 101 ? 12.675 20.530 -3.163 1.00 15.68 101 GLU B O 1
ATOM 1462 N N . THR B 1 102 ? 10.451 20.954 -3.290 1.00 8.51 102 THR B N 1
ATOM 1463 C CA . THR B 1 102 ? 10.252 21.200 -1.832 1.00 8.05 102 THR B CA 1
ATOM 1464 C C . THR B 1 102 ? 10.646 19.961 -1.029 1.00 10.31 102 THR B C 1
ATOM 1465 O O . THR B 1 102 ? 11.385 20.074 -0.041 1.00 9.97 102 THR B O 1
ATOM 1469 N N . ALA B 1 103 ? 10.153 18.780 -1.455 1.00 8.76 103 ALA B N 1
ATOM 1470 C CA . ALA B 1 103 ? 10.432 17.505 -0.794 1.00 8.60 103 ALA B CA 1
ATOM 1471 C C . ALA B 1 103 ? 11.929 17.187 -0.867 1.00 10.25 103 ALA B C 1
ATOM 1472 O O . ALA B 1 103 ? 12.540 16.895 0.163 1.00 8.52 103 ALA B O 1
ATOM 1474 N N . TYR B 1 104 ? 12.529 17.305 -2.065 1.00 9.66 104 TYR B N 1
ATOM 1475 C CA . TYR B 1 104 ? 13.960 17.075 -2.265 1.00 10.00 104 TYR B CA 1
ATOM 1476 C C . TYR B 1 104 ? 14.815 17.979 -1.365 1.00 13.29 104 TYR B C 1
ATOM 1477 O O . TYR B 1 104 ? 15.687 17.479 -0.666 1.00 14.07 104 TYR B O 1
ATOM 1486 N N . GLU B 1 105 ? 14.567 19.302 -1.400 1.00 10.52 105 GLU B N 1
ATOM 1487 C CA . GLU B 1 105 ? 15.341 20.277 -0.612 1.00 10.90 105 GLU B CA 1
ATOM 1488 C C . GLU B 1 105 ? 15.193 20.039 0.887 1.00 13.79 105 GLU B C 1
ATOM 1489 O O . GLU B 1 105 ? 16.153 20.250 1.623 1.00 13.24 105 GLU B O 1
ATOM 1495 N N . THR B 1 106 ? 14.012 19.562 1.333 1.00 10.40 106 THR B N 1
ATOM 1496 C CA . THR B 1 106 ? 13.765 19.258 2.755 1.00 8.89 106 THR B CA 1
ATOM 1497 C C . THR B 1 106 ? 14.659 18.099 3.195 1.00 12.58 106 THR B C 1
ATOM 1498 O O . THR B 1 106 ? 15.295 18.185 4.244 1.00 12.43 106 THR B O 1
ATOM 1502 N N . VAL B 1 107 ? 14.711 17.014 2.388 1.00 10.64 107 VAL B N 1
ATOM 1503 C CA . VAL B 1 107 ? 15.511 15.815 2.659 1.00 10.88 107 VAL B CA 1
ATOM 1504 C C . VAL B 1 107 ? 17.016 16.180 2.671 1.00 18.79 107 VAL B C 1
ATOM 1505 O O . VAL B 1 107 ? 17.725 15.806 3.612 1.00 18.57 107 VAL B O 1
ATOM 1509 N N . LYS B 1 108 ? 17.462 16.974 1.684 1.00 17.62 108 LYS B N 1
ATOM 1510 C CA . LYS B 1 108 ? 18.841 17.478 1.584 1.00 19.21 108 LYS B CA 1
ATOM 1511 C C . LYS B 1 108 ? 19.242 18.267 2.842 1.00 25.63 108 LYS B C 1
ATOM 1512 O O . LYS B 1 108 ? 20.339 18.079 3.360 1.00 27.10 108 LYS B O 1
ATOM 1518 N N . CYS B 1 109 ? 18.335 19.103 3.358 1.00 22.38 109 CYS B N 1
ATOM 1519 C CA . CYS B 1 109 ? 18.530 19.908 4.572 1.00 22.74 109 CYS B CA 1
ATOM 1520 C C . CYS B 1 109 ? 18.589 19.029 5.825 1.00 27.44 109 CYS B C 1
ATOM 1521 O O . CYS B 1 109 ? 19.497 19.162 6.647 1.00 26.17 109 CYS B O 1
ATOM 1524 N N . TYR B 1 110 ? 17.589 18.160 5.977 1.00 25.29 110 TYR B N 1
ATOM 1525 C CA . TYR B 1 110 ? 17.360 17.319 7.140 1.00 26.38 110 TYR B CA 1
ATOM 1526 C C . TYR B 1 110 ? 18.184 16.050 7.305 1.00 30.46 110 TYR B C 1
ATOM 1527 O O . TYR B 1 110 ? 18.624 15.738 8.415 1.00 27.98 110 TYR B O 1
ATOM 1536 N N . PHE B 1 111 ? 18.290 15.284 6.228 1.00 28.61 111 PHE B N 1
ATOM 1537 C CA . PHE B 1 111 ? 19.048 14.050 6.231 1.00 29.90 111 PHE B CA 1
ATOM 1538 C C . PHE B 1 111 ? 20.393 14.326 5.536 1.00 37.94 111 PHE B C 1
ATOM 1539 O O . PHE B 1 111 ? 20.658 13.812 4.449 1.00 36.73 111 PHE B O 1
ATOM 1547 N N . ASN B 1 112 ? 21.220 15.190 6.163 1.00 38.66 112 ASN B N 1
ATOM 1548 C CA . ASN B 1 112 ? 22.526 15.586 5.630 1.00 40.62 112 ASN B CA 1
ATOM 1549 C C . ASN B 1 112 ? 23.620 14.522 5.787 1.00 47.51 112 ASN B C 1
ATOM 1550 O O . ASN B 1 112 ? 24.560 14.488 4.985 1.00 47.97 112 ASN B O 1
ATOM 1555 N N . ALA B 1 113 ? 23.495 13.670 6.819 1.00 45.17 113 ALA B N 1
ATOM 1556 C CA . ALA B 1 113 ? 24.434 12.589 7.101 1.00 45.61 113 ALA B CA 1
ATOM 1557 C C . ALA B 1 113 ? 24.167 11.405 6.164 1.00 49.70 113 ALA B C 1
ATOM 1558 O O . ALA B 1 113 ? 23.007 11.025 5.970 1.00 48.81 113 ALA B O 1
ATOM 1560 N N . HIS B 1 114 ? 25.242 10.837 5.572 1.00 46.70 114 HIS B N 1
ATOM 1561 C CA . HIS B 1 114 ? 25.183 9.699 4.647 1.00 46.75 114 HIS B CA 1
ATOM 1562 C C . HIS B 1 114 ? 24.479 8.480 5.247 1.00 48.24 114 HIS B C 1
ATOM 1563 O O . HIS B 1 114 ? 23.698 7.839 4.545 1.00 47.12 114 HIS B O 1
ATOM 1570 N N . ASP B 1 115 ? 24.731 8.199 6.550 1.00 43.24 115 ASP B N 1
ATOM 1571 C CA . ASP B 1 115 ? 24.162 7.091 7.327 1.00 42.68 115 ASP B CA 1
ATOM 1572 C C . ASP B 1 115 ? 22.625 7.141 7.376 1.00 43.22 115 ASP B C 1
ATOM 1573 O O . ASP B 1 115 ? 21.967 6.104 7.292 1.00 43.10 115 ASP B O 1
ATOM 1578 N N . GLU B 1 116 ? 22.067 8.368 7.516 1.00 36.64 116 GLU B N 1
ATOM 1579 C CA . GLU B 1 116 ? 20.619 8.617 7.597 1.00 34.66 116 GLU B CA 1
ATOM 1580 C C . GLU B 1 116 ? 19.947 8.267 6.276 1.00 33.32 116 GLU B C 1
ATOM 1581 O O . GLU B 1 116 ? 18.946 7.532 6.305 1.00 32.65 116 GLU B O 1
ATOM 1587 N N . VAL B 1 117 ? 20.500 8.765 5.140 1.00 26.29 117 VAL B N 1
ATOM 1588 C CA . VAL B 1 117 ? 19.988 8.502 3.789 1.00 24.71 117 VAL B CA 1
ATOM 1589 C C . VAL B 1 117 ? 20.004 6.999 3.507 1.00 26.01 117 VAL B C 1
ATOM 1590 O O . VAL B 1 117 ? 18.985 6.469 3.078 1.00 23.80 117 VAL B O 1
ATOM 1594 N N . ILE B 1 118 ? 21.147 6.314 3.789 1.00 23.83 118 ILE B N 1
ATOM 1595 C CA . ILE B 1 118 ? 21.333 4.875 3.571 1.00 24.01 118 ILE B CA 1
ATOM 1596 C C . ILE B 1 118 ? 20.267 4.035 4.296 1.00 26.77 118 ILE B C 1
ATOM 1597 O O . ILE B 1 118 ? 19.688 3.137 3.682 1.00 24.21 118 ILE B O 1
ATOM 1602 N N . LYS B 1 119 ? 20.013 4.333 5.584 1.00 25.30 119 LYS B N 1
ATOM 1603 C CA . LYS B 1 119 ? 19.021 3.622 6.401 1.00 25.80 119 LYS B CA 1
ATOM 1604 C C . LYS B 1 119 ? 17.604 3.693 5.769 1.00 28.92 119 LYS B C 1
ATOM 1605 O O . LYS B 1 119 ? 16.954 2.659 5.654 1.00 28.84 119 LYS B O 1
ATOM 1611 N N . PHE B 1 120 ? 17.157 4.905 5.345 1.00 24.90 120 PHE B N 1
ATOM 1612 C CA . PHE B 1 120 ? 15.854 5.088 4.702 1.00 24.11 120 PHE B CA 1
ATOM 1613 C C . PHE B 1 120 ? 15.866 4.465 3.317 1.00 23.46 120 PHE B C 1
ATOM 1614 O O . PHE B 1 120 ? 14.864 3.892 2.903 1.00 20.70 120 PHE B O 1
ATOM 1622 N N . CYS B 1 121 ? 17.027 4.530 2.624 1.00 19.01 121 CYS B N 1
ATOM 1623 C CA . CYS B 1 121 ? 17.212 3.916 1.314 1.00 19.08 121 CYS B CA 1
ATOM 1624 C C . CYS B 1 121 ? 16.950 2.397 1.392 1.00 24.29 121 CYS B C 1
ATOM 1625 O O . CYS B 1 121 ? 16.167 1.869 0.597 1.00 23.34 121 CYS B O 1
ATOM 1628 N N . HIS B 1 122 ? 17.597 1.709 2.370 1.00 21.27 122 HIS B N 1
ATOM 1629 C CA . HIS B 1 122 ? 17.454 0.268 2.586 1.00 21.41 122 HIS B CA 1
ATOM 1630 C C . HIS B 1 122 ? 15.997 -0.098 2.898 1.00 23.09 122 HIS B C 1
ATOM 1631 O O . HIS B 1 122 ? 15.454 -1.029 2.295 1.00 20.25 122 HIS B O 1
ATOM 1638 N N . LEU B 1 123 ? 15.368 0.664 3.810 1.00 21.06 123 LEU B N 1
ATOM 1639 C CA . LEU B 1 123 ? 13.975 0.466 4.225 1.00 20.58 123 LEU B CA 1
ATOM 1640 C C . LEU B 1 123 ? 13.002 0.505 3.046 1.00 24.37 123 LEU B C 1
ATOM 1641 O O . LEU B 1 123 ? 12.149 -0.369 2.924 1.00 23.07 123 LEU B O 1
ATOM 1646 N N . LEU B 1 124 ? 13.145 1.506 2.171 1.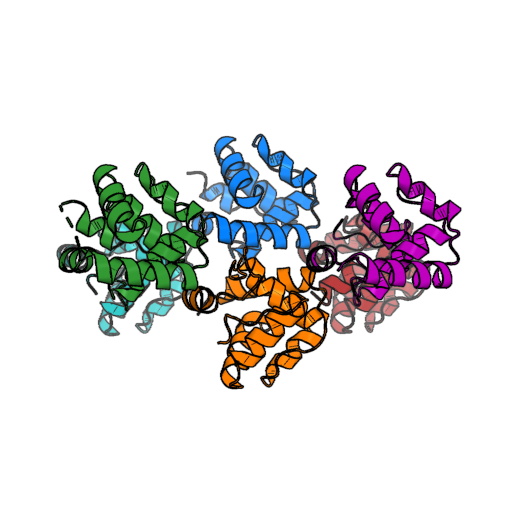00 21.95 124 LEU B N 1
ATOM 1647 C CA . LEU B 1 124 ? 12.241 1.683 1.046 1.00 20.63 124 LEU B CA 1
ATOM 1648 C C . LEU B 1 124 ? 12.552 0.847 -0.169 1.00 25.71 124 LEU B C 1
ATOM 1649 O O . LEU B 1 124 ? 11.656 0.232 -0.721 1.00 24.35 124 LEU B O 1
ATOM 1654 N N . VAL B 1 125 ? 13.817 0.869 -0.614 1.00 25.31 125 VAL B N 1
ATOM 1655 C CA . VAL B 1 125 ? 14.291 0.313 -1.876 1.00 26.28 125 VAL B CA 1
ATOM 1656 C C . VAL B 1 125 ? 14.620 -1.194 -1.935 1.00 32.65 125 VAL B C 1
ATOM 1657 O O . VAL B 1 125 ? 14.306 -1.841 -2.943 1.00 31.81 125 VAL B O 1
ATOM 1661 N N . LEU B 1 126 ? 15.237 -1.736 -0.868 1.00 31.08 126 LEU B N 1
ATOM 1662 C CA . LEU B 1 126 ? 15.590 -3.158 -0.833 1.00 32.17 126 LEU B CA 1
ATOM 1663 C C . LEU B 1 126 ? 14.425 -4.067 -0.413 1.00 38.39 126 LEU B C 1
ATOM 1664 O O . LEU B 1 126 ? 13.460 -3.618 0.217 1.00 38.02 126 LEU B O 1
ATOM 1669 N N . GLU B 1 127 ? 14.555 -5.371 -0.717 1.00 36.02 127 GLU B N 1
ATOM 1670 C CA . GLU B 1 127 ? 13.573 -6.385 -0.320 1.00 40.06 127 GLU B CA 1
ATOM 1671 C C . GLU B 1 127 ? 13.641 -6.660 1.204 1.00 49.31 127 GLU B C 1
ATOM 1672 O O . GLU B 1 127 ? 12.559 -7.072 1.762 1.00 53.06 127 GLU B O 1
ATOM 1679 N N . ARG C 1 9 ? -0.066 30.833 34.718 1.00 51.75 9 ARG C N 1
ATOM 1680 C CA . ARG C 1 9 ? -0.207 29.531 35.361 1.00 51.15 9 ARG C CA 1
ATOM 1681 C C . ARG C 1 9 ? -1.682 29.283 35.713 1.00 53.81 9 ARG C C 1
ATOM 1682 O O . ARG C 1 9 ? -2.231 30.019 36.538 1.00 54.90 9 ARG C O 1
ATOM 1684 N N . TYR C 1 10 ? -2.353 28.279 35.095 1.00 47.61 10 TYR C N 1
ATOM 1685 C CA . TYR C 1 10 ? -1.824 27.346 34.081 1.00 45.34 10 TYR C CA 1
ATOM 1686 C C . TYR C 1 10 ? -1.989 27.930 32.672 1.00 41.91 10 TYR C C 1
ATOM 1687 O O . TYR C 1 10 ? -1.542 27.318 31.698 1.00 39.99 10 TYR C O 1
ATOM 1696 N N . LYS C 1 11 ? -2.624 29.111 32.578 1.00 33.88 11 LYS C N 1
ATOM 1697 C CA . LYS C 1 11 ? -2.956 29.802 31.339 1.00 31.68 11 LYS C CA 1
ATOM 1698 C C . LYS C 1 11 ? -1.767 30.141 30.436 1.00 30.95 11 LYS C C 1
ATOM 1699 O O . LYS C 1 11 ? -1.806 29.794 29.259 1.00 28.66 11 LYS C O 1
ATOM 1705 N N . LYS C 1 12 ? -0.741 30.836 30.976 1.00 25.20 12 LYS C N 1
ATOM 1706 C CA . LYS C 1 12 ? 0.459 31.218 30.223 1.00 23.83 12 LYS C CA 1
ATOM 1707 C C . LYS C 1 12 ? 1.194 29.978 29.647 1.00 23.65 12 LYS C C 1
ATOM 1708 O O . LYS C 1 12 ? 1.368 29.952 28.430 1.00 22.03 12 LYS C O 1
ATOM 1714 N N . PRO C 1 13 ? 1.573 28.952 30.466 1.00 19.76 13 PRO C N 1
ATOM 1715 C CA . PRO C 1 13 ? 2.232 27.758 29.891 1.00 19.37 13 PRO C CA 1
ATOM 1716 C C . PRO C 1 13 ? 1.398 27.024 28.843 1.00 21.82 13 PRO C C 1
ATOM 1717 O O . PRO C 1 13 ? 1.940 26.636 27.811 1.00 20.22 13 PRO C O 1
ATOM 1721 N N . ALA C 1 14 ? 0.074 26.857 29.104 1.00 18.75 14 ALA C N 1
ATOM 1722 C CA . ALA C 1 14 ? -0.873 26.201 28.194 1.00 19.35 14 ALA C CA 1
ATOM 1723 C C . ALA C 1 14 ? -0.949 26.912 26.839 1.00 20.09 14 ALA C C 1
ATOM 1724 O O . ALA C 1 14 ? -0.961 26.245 25.799 1.00 17.70 14 ALA C O 1
ATOM 1726 N N . LYS C 1 15 ? -0.970 28.260 26.851 1.00 18.60 15 LYS C N 1
ATOM 1727 C CA . LYS C 1 15 ? -1.025 29.073 25.625 1.00 17.83 15 LYS C CA 1
ATOM 1728 C C . LYS C 1 15 ? 0.212 28.949 24.748 1.00 19.60 15 LYS C C 1
ATOM 1729 O O . LYS C 1 15 ? 0.115 28.957 23.519 1.00 18.30 15 LYS C O 1
ATOM 1735 N N . MET C 1 16 ? 1.360 28.792 25.402 1.00 17.35 16 MET C N 1
ATOM 1736 C CA . MET C 1 16 ? 2.652 28.559 24.771 1.00 17.98 16 MET C CA 1
ATOM 1737 C C . MET C 1 16 ? 2.651 27.146 24.153 1.00 18.94 16 MET C C 1
ATOM 1738 O O . MET C 1 16 ? 2.992 26.988 22.986 1.00 17.40 16 MET C O 1
ATOM 1743 N N . LEU C 1 17 ? 2.173 26.145 24.906 1.00 16.81 17 LEU C N 1
ATOM 1744 C CA . LEU C 1 17 ? 2.059 24.754 24.444 1.00 16.38 17 LEU C CA 1
ATOM 1745 C C . LEU C 1 17 ? 1.133 24.672 23.227 1.00 17.27 17 LEU C C 1
ATOM 1746 O O . LEU C 1 17 ? 1.481 23.998 22.260 1.00 16.86 17 LEU C O 1
ATOM 1751 N N . HIS C 1 18 ? 0.013 25.431 23.239 1.00 11.61 18 HIS C N 1
ATOM 1752 C CA . HIS C 1 18 ? -0.921 25.474 22.120 1.00 12.77 18 HIS C CA 1
ATOM 1753 C C . HIS C 1 18 ? -0.222 25.990 20.849 1.00 15.51 18 HIS C C 1
ATOM 1754 O O . HIS C 1 18 ? -0.318 25.339 19.812 1.00 14.34 18 HIS C O 1
ATOM 1761 N N . GLU C 1 19 ? 0.491 27.135 20.947 1.00 15.28 19 GLU C N 1
ATOM 1762 C CA . GLU C 1 19 ? 1.204 27.769 19.809 1.00 15.62 19 GLU C CA 1
ATOM 1763 C C . GLU C 1 19 ? 2.308 26.891 19.212 1.00 17.87 19 GLU C C 1
ATOM 1764 O O . GLU C 1 19 ? 2.406 26.801 17.986 1.00 18.01 19 GLU C O 1
ATOM 1770 N N . ILE C 1 20 ? 3.080 26.209 20.057 1.00 13.34 20 ILE C N 1
ATOM 1771 C CA . ILE C 1 20 ? 4.142 25.281 19.614 1.00 12.58 20 ILE C CA 1
ATOM 1772 C C . ILE C 1 20 ? 3.489 24.079 18.920 1.00 16.66 20 ILE C C 1
ATOM 1773 O O . ILE C 1 20 ? 3.915 23.666 17.835 1.00 17.64 20 ILE C O 1
ATOM 1778 N N . CYS C 1 21 ? 2.439 23.533 19.558 1.00 10.66 21 CYS C N 1
ATOM 1779 C CA . CYS C 1 21 ? 1.771 22.358 19.019 1.00 10.82 21 CYS C CA 1
ATOM 1780 C C . CYS C 1 21 ? 0.975 22.529 17.745 1.00 16.79 21 CYS C C 1
ATOM 1781 O O . CYS C 1 21 ? 0.951 21.618 16.930 1.00 16.73 21 CYS C O 1
ATOM 1784 N N . ILE C 1 22 ? 0.433 23.735 17.512 1.00 18.04 22 ILE C N 1
ATOM 1785 C CA . ILE C 1 22 ? -0.221 24.085 16.248 1.00 19.95 22 ILE C CA 1
ATOM 1786 C C . ILE C 1 22 ? 0.833 24.008 15.134 1.00 23.63 22 ILE C C 1
ATOM 1787 O O . ILE C 1 22 ? 0.588 23.384 14.098 1.00 23.28 22 ILE C O 1
ATOM 1792 N N . ALA C 1 23 ? 1.998 24.640 15.362 1.00 20.68 23 ALA C N 1
ATOM 1793 C CA . ALA C 1 23 ? 3.122 24.703 14.425 1.00 20.68 23 ALA C CA 1
ATOM 1794 C C . ALA C 1 23 ? 3.672 23.308 14.080 1.00 22.33 23 ALA C C 1
ATOM 1795 O O . ALA C 1 23 ? 3.810 22.983 12.898 1.00 21.59 23 ALA C O 1
ATOM 1797 N N . GLU C 1 24 ? 3.919 22.471 15.102 1.00 15.90 24 GLU C N 1
ATOM 1798 C CA . GLU C 1 24 ? 4.428 21.110 14.910 1.00 15.44 24 GLU C CA 1
ATOM 1799 C C . GLU C 1 24 ? 3.458 20.164 14.211 1.00 16.53 24 GLU C C 1
ATOM 1800 O O . GLU C 1 24 ? 3.872 19.390 13.336 1.00 16.28 24 GLU C O 1
ATOM 1806 N N . SER C 1 25 ? 2.178 20.211 14.610 1.00 11.91 25 SER C N 1
ATOM 1807 C CA . SER C 1 25 ? 1.155 19.300 14.093 1.00 11.58 25 SER C CA 1
ATOM 1808 C C . SER C 1 25 ? 0.577 19.690 12.746 1.00 16.61 25 SER C C 1
ATOM 1809 O O . SER C 1 25 ? 0.047 18.839 12.039 1.00 16.46 25 SER C O 1
ATOM 1812 N N . GLY C 1 26 ? 0.639 20.973 12.431 1.00 14.75 26 GLY C N 1
ATOM 1813 C CA . GLY C 1 26 ? 0.054 21.502 11.207 1.00 15.25 26 GLY C CA 1
ATOM 1814 C C . GLY C 1 26 ? -1.455 21.612 11.332 1.00 19.44 26 GLY C C 1
ATOM 1815 O O . GLY C 1 26 ? -2.138 21.719 10.317 1.00 18.30 26 GLY C O 1
ATOM 1816 N N . ALA C 1 27 ? -2.000 21.545 12.576 1.00 17.16 27 ALA C N 1
ATOM 1817 C CA . ALA C 1 27 ? -3.453 21.683 12.773 1.00 17.85 27 ALA C CA 1
ATOM 1818 C C . ALA C 1 27 ? -3.850 23.150 12.643 1.00 24.58 27 ALA C C 1
ATOM 1819 O O . ALA C 1 27 ? -3.054 24.029 12.971 1.00 24.33 27 ALA C O 1
ATOM 1821 N N . SER C 1 28 ? -5.058 23.417 12.152 1.00 24.07 28 SER C N 1
ATOM 1822 C CA . SER C 1 28 ? -5.552 24.792 12.045 1.00 25.02 28 SER C CA 1
ATOM 1823 C C . SER C 1 28 ? -6.345 25.153 13.308 1.00 28.93 28 SER C C 1
ATOM 1824 O O . SER C 1 28 ? -6.836 24.239 13.992 1.00 26.69 28 SER C O 1
ATOM 1827 N N . GLU C 1 29 ? -6.504 26.470 13.605 1.00 27.18 29 GLU C N 1
ATOM 1828 C CA . GLU C 1 29 ? -7.285 26.900 14.770 1.00 27.75 29 GLU C CA 1
ATOM 1829 C C . GLU C 1 29 ? -8.746 26.454 14.604 1.00 29.65 29 GLU C C 1
ATOM 1830 O O . GLU C 1 29 ? -9.346 26.019 15.576 1.00 28.20 29 GLU C O 1
ATOM 1836 N N . GLU C 1 30 ? -9.268 26.446 13.353 1.00 26.07 30 GLU C N 1
ATOM 1837 C CA . GLU C 1 30 ? -10.622 25.988 13.013 1.00 26.57 30 GLU C CA 1
ATOM 1838 C C . GLU C 1 30 ? -10.833 24.503 13.377 1.00 28.70 30 GLU C C 1
ATOM 1839 O O . GLU C 1 30 ? -11.891 24.147 13.890 1.00 28.63 30 GLU C O 1
ATOM 1845 N N . GLN C 1 31 ? -9.827 23.645 13.098 1.00 23.75 31 GLN C N 1
ATOM 1846 C CA . GLN C 1 31 ? -9.870 22.207 13.380 1.00 22.15 31 GLN C CA 1
ATOM 1847 C C . GLN C 1 31 ? -9.925 21.948 14.881 1.00 24.37 31 GLN C C 1
ATOM 1848 O O . GLN C 1 31 ? -10.624 21.038 15.317 1.00 25.49 31 GLN C O 1
ATOM 1854 N N . LEU C 1 32 ? -9.190 22.742 15.659 1.00 20.08 32 LEU C N 1
ATOM 1855 C CA . LEU C 1 32 ? -9.128 22.618 17.119 1.00 18.80 32 LEU C CA 1
ATOM 1856 C C . LEU C 1 32 ? -10.346 23.219 17.824 1.00 24.58 32 LEU C C 1
ATOM 1857 O O . LEU C 1 32 ? -10.828 22.619 18.779 1.00 22.82 32 LEU C O 1
ATOM 1862 N N . ARG C 1 33 ? -10.837 24.404 17.375 1.00 24.34 33 ARG C N 1
ATOM 1863 C CA . ARG C 1 33 ? -11.980 25.123 17.965 1.00 24.52 33 ARG C CA 1
ATOM 1864 C C . ARG C 1 33 ? -13.300 24.356 18.014 1.00 29.47 33 ARG C C 1
ATOM 1865 O O . ARG C 1 33 ? -14.252 24.812 18.665 1.00 28.70 33 ARG C O 1
ATOM 1873 N N . THR C 1 34 ? -13.334 23.159 17.384 1.00 26.47 34 THR C N 1
ATOM 1874 C CA . THR C 1 34 ? -14.479 22.245 17.397 1.00 26.02 34 THR C CA 1
ATOM 1875 C C . THR C 1 34 ? -14.721 21.786 18.842 1.00 27.86 34 THR C C 1
ATOM 1876 O O . THR C 1 34 ? -15.830 21.370 19.176 1.00 28.33 34 THR C O 1
ATOM 1880 N N . CYS C 1 35 ? -13.690 21.927 19.703 1.00 21.85 35 CYS C N 1
ATOM 1881 C CA . CYS C 1 35 ? -13.707 21.583 21.128 1.00 20.88 35 CYS C CA 1
ATOM 1882 C C . CYS C 1 35 ? -14.595 22.503 21.956 1.00 25.03 35 CYS C C 1
ATOM 1883 O O . CYS C 1 35 ? -14.895 22.166 23.104 1.00 24.78 35 CYS C O 1
ATOM 1886 N N . LEU C 1 36 ? -14.946 23.697 21.419 1.00 23.34 36 LEU C N 1
ATOM 1887 C CA . LEU C 1 36 ? -15.751 24.695 22.141 1.00 23.45 36 LEU C CA 1
ATOM 1888 C C . LEU C 1 36 ? -17.135 24.220 22.603 1.00 26.80 36 LEU C C 1
ATOM 1889 O O . LEU C 1 36 ? -17.642 24.740 23.597 1.00 27.65 36 LEU C O 1
ATOM 1894 N N . ASP C 1 37 ? -17.704 23.198 21.930 1.00 22.50 37 ASP C N 1
ATOM 1895 C CA . ASP C 1 37 ? -18.987 22.587 22.304 1.00 22.75 37 ASP C CA 1
ATOM 1896 C C . ASP C 1 37 ? -18.783 21.214 23.012 1.00 26.30 37 ASP C C 1
ATOM 1897 O O . ASP C 1 37 ? -19.753 20.494 23.255 1.00 26.52 37 ASP C O 1
ATOM 1902 N N . GLY C 1 38 ? -17.525 20.877 23.313 1.00 21.70 38 GLY C N 1
ATOM 1903 C CA . GLY C 1 38 ? -17.157 19.631 23.976 1.00 20.99 38 GLY C CA 1
ATOM 1904 C C . GLY C 1 38 ? -16.739 18.491 23.064 1.00 25.10 38 GLY C C 1
ATOM 1905 O O . GLY C 1 38 ? -16.475 17.389 23.554 1.00 24.93 38 GLY C O 1
ATOM 1906 N N . THR C 1 39 ? -16.680 18.722 21.741 1.00 22.29 39 THR C N 1
ATOM 1907 C CA . THR C 1 39 ? -16.296 17.698 20.760 1.00 21.83 39 THR C CA 1
ATOM 1908 C C . THR C 1 39 ? -14.759 17.508 20.741 1.00 23.48 39 THR C C 1
ATOM 1909 O O . THR C 1 39 ? -14.049 18.501 20.565 1.00 22.57 39 THR C O 1
ATOM 1913 N N . VAL C 1 40 ? -14.260 16.238 20.878 1.00 19.60 40 VAL C N 1
ATOM 1914 C CA . VAL C 1 40 ? -12.813 15.945 20.770 1.00 19.01 40 VAL C CA 1
ATOM 1915 C C . VAL C 1 40 ? -12.476 16.069 19.267 1.00 21.78 40 VAL C C 1
ATOM 1916 O O . VAL C 1 40 ? -13.118 15.392 18.456 1.00 21.66 40 VAL C O 1
ATOM 1920 N N . PRO C 1 41 ? -11.548 16.981 18.878 1.00 19.02 41 PRO C N 1
ATOM 1921 C CA . PRO C 1 41 ? -11.241 17.166 17.440 1.00 19.44 41 PRO C CA 1
ATOM 1922 C C . PRO C 1 41 ? -10.797 15.873 16.755 1.00 22.19 41 PRO C C 1
ATOM 1923 O O . PRO C 1 41 ? -10.041 15.091 17.335 1.00 21.40 41 PRO C O 1
ATOM 1927 N N . THR C 1 42 ? -11.306 15.642 15.524 1.00 19.12 42 THR C N 1
ATOM 1928 C CA . THR C 1 42 ? -11.085 14.400 14.774 1.00 18.30 42 THR C CA 1
ATOM 1929 C C . THR C 1 42 ? -10.172 14.486 13.557 1.00 19.78 42 THR C C 1
ATOM 1930 O O . THR C 1 42 ? -9.747 13.443 13.058 1.00 18.42 42 THR C O 1
ATOM 1934 N N . ALA C 1 43 ? -9.884 15.704 13.066 1.00 17.72 43 ALA C N 1
ATOM 1935 C CA . ALA C 1 43 ? -8.996 15.904 11.919 1.00 18.21 43 ALA C CA 1
ATOM 1936 C C . ALA C 1 43 ? -7.629 15.243 12.202 1.00 19.28 43 ALA C C 1
ATOM 1937 O O . ALA C 1 43 ? -7.168 15.290 13.352 1.00 14.49 43 ALA C O 1
ATOM 1939 N N . PRO C 1 44 ? -7.010 14.570 11.203 1.00 17.15 44 PRO C N 1
ATOM 1940 C CA . PRO C 1 44 ? -5.703 13.930 11.439 1.00 16.56 44 PRO C CA 1
ATOM 1941 C C . PRO C 1 44 ? -4.656 14.863 12.065 1.00 17.57 44 PRO C C 1
ATOM 1942 O O . PRO C 1 44 ? -3.969 14.451 13.009 1.00 17.73 44 PRO C O 1
ATOM 1946 N N . ALA C 1 45 ? -4.579 16.134 11.597 1.00 11.32 45 ALA C N 1
ATOM 1947 C CA . ALA C 1 45 ? -3.627 17.106 12.162 1.00 11.64 45 ALA C CA 1
ATOM 1948 C C . ALA C 1 45 ? -3.994 17.468 13.615 1.00 14.28 45 ALA C C 1
ATOM 1949 O O . ALA C 1 45 ? -3.089 17.747 14.392 1.00 13.46 45 ALA C O 1
ATOM 1951 N N . ALA C 1 46 ? -5.303 17.464 13.967 1.00 10.36 46 ALA C N 1
ATOM 1952 C CA . ALA C 1 46 ? -5.778 17.758 15.337 1.00 10.60 46 ALA C CA 1
ATOM 1953 C C . ALA C 1 46 ? -5.437 16.608 16.293 1.00 13.13 46 ALA C C 1
ATOM 1954 O O . ALA C 1 46 ? -5.110 16.868 17.451 1.00 9.79 46 ALA C O 1
ATOM 1956 N N . LYS C 1 47 ? -5.517 15.332 15.820 1.00 11.57 47 LYS C N 1
ATOM 1957 C CA . LYS C 1 47 ? -5.138 14.168 16.641 1.00 10.00 47 LYS C CA 1
ATOM 1958 C C . LYS C 1 47 ? -3.634 14.264 16.956 1.00 13.34 47 LYS C C 1
ATOM 1959 O O . LYS C 1 47 ? -3.218 14.014 18.095 1.00 10.58 47 LYS C O 1
ATOM 1965 N N . CYS C 1 48 ? -2.827 14.695 15.954 1.00 10.63 48 CYS C N 1
ATOM 1966 C CA . CYS C 1 48 ? -1.381 14.886 16.152 1.00 10.60 48 CYS C CA 1
ATOM 1967 C C . CYS C 1 48 ? -1.076 16.032 17.094 1.00 12.14 48 CYS C C 1
ATOM 1968 O O . CYS C 1 48 ? -0.098 15.944 17.826 1.00 10.68 48 CYS C O 1
ATOM 1971 N N . TYR C 1 49 ? -1.944 17.077 17.119 1.00 10.17 49 TYR C N 1
ATOM 1972 C CA . TYR C 1 49 ? -1.802 18.206 18.058 1.00 10.20 49 TYR C CA 1
ATOM 1973 C C . TYR C 1 49 ? -1.913 17.667 19.500 1.00 10.99 49 TYR C C 1
ATOM 1974 O O . TYR C 1 49 ? -1.170 18.108 20.371 1.00 9.72 49 TYR C O 1
ATOM 1983 N N . ILE C 1 50 ? -2.867 16.750 19.743 1.00 9.46 50 ILE C N 1
ATOM 1984 C CA . ILE C 1 50 ? -3.061 16.119 21.065 1.00 9.01 50 ILE C CA 1
ATOM 1985 C C . ILE C 1 50 ? -1.798 15.350 21.447 1.00 10.16 50 ILE C C 1
ATOM 1986 O O . ILE C 1 50 ? -1.341 15.496 22.579 1.00 7.36 50 ILE C O 1
ATOM 1991 N N . HIS C 1 51 ? -1.225 14.540 20.511 1.00 7.53 51 HIS C N 1
ATOM 1992 C CA . HIS C 1 51 ? 0.019 13.807 20.780 1.00 8.24 51 HIS C CA 1
ATOM 1993 C C . HIS C 1 51 ? 1.120 14.789 21.130 1.00 9.79 51 HIS C C 1
ATOM 1994 O O . HIS C 1 51 ? 1.805 14.576 22.127 1.00 8.31 51 HIS C O 1
ATOM 2001 N N . CYS C 1 52 ? 1.239 15.892 20.354 1.00 7.30 52 CYS C N 1
ATOM 2002 C CA . CYS C 1 52 ? 2.243 16.946 20.600 1.00 7.43 52 CYS C CA 1
ATOM 2003 C C . CYS C 1 52 ? 2.130 17.460 22.053 1.00 10.14 52 CYS C C 1
ATOM 2004 O O . CYS C 1 52 ? 3.150 17.575 22.712 1.00 8.79 52 CYS C O 1
ATOM 2007 N N . LEU C 1 53 ? 0.909 17.753 22.544 1.00 8.98 53 LEU C N 1
ATOM 2008 C CA . LEU C 1 53 ? 0.694 18.212 23.929 1.00 8.93 53 LEU C CA 1
ATOM 2009 C C . LEU C 1 53 ? 1.258 17.207 24.936 1.00 12.99 53 LEU C C 1
ATOM 2010 O O . LEU C 1 53 ? 2.032 17.597 25.808 1.00 11.88 53 LEU C O 1
ATOM 2015 N N . PHE C 1 54 ? 0.894 15.901 24.799 1.00 9.29 54 PHE C N 1
ATOM 2016 C CA . PHE C 1 54 ? 1.365 14.849 25.694 1.00 9.24 54 PHE C CA 1
ATOM 2017 C C . PHE C 1 54 ? 2.883 14.702 25.679 1.00 14.11 54 PHE C C 1
ATOM 2018 O O . PHE C 1 54 ? 3.503 14.590 26.731 1.00 13.16 54 PHE C O 1
ATOM 2026 N N . ASP C 1 55 ? 3.479 14.763 24.484 1.00 11.32 55 ASP C N 1
ATOM 2027 C CA . ASP C 1 55 ? 4.926 14.705 24.314 1.00 11.06 55 ASP C CA 1
ATOM 2028 C C . ASP C 1 55 ? 5.623 15.890 24.997 1.00 14.65 55 ASP C C 1
ATOM 2029 O O . ASP C 1 55 ? 6.613 15.672 25.699 1.00 16.86 55 ASP C O 1
ATOM 2034 N N . LYS C 1 56 ? 5.110 17.131 24.808 1.00 10.87 56 LYS C N 1
ATOM 2035 C CA . LYS C 1 56 ? 5.735 18.335 25.387 1.00 11.13 56 LYS C CA 1
ATOM 2036 C C . LYS C 1 56 ? 5.701 18.355 26.909 1.00 15.94 56 LYS C C 1
ATOM 2037 O O . LYS C 1 56 ? 6.648 18.852 27.533 1.00 15.31 56 LYS C O 1
ATOM 2043 N N . ILE C 1 57 ? 4.617 17.848 27.502 1.00 12.60 57 ILE C N 1
ATOM 2044 C CA . ILE C 1 57 ? 4.481 17.811 28.962 1.00 14.46 57 ILE C CA 1
ATOM 2045 C C . ILE C 1 57 ? 5.094 16.545 29.580 1.00 17.73 57 ILE C C 1
ATOM 2046 O O . ILE C 1 57 ? 5.034 16.356 30.789 1.00 18.28 57 ILE C O 1
ATOM 2051 N N . ASP C 1 58 ? 5.676 15.691 28.730 1.00 15.64 58 ASP C N 1
ATOM 2052 C CA . ASP C 1 58 ? 6.393 14.465 29.061 1.00 15.30 58 ASP C CA 1
ATOM 2053 C C . ASP C 1 58 ? 5.531 13.360 29.735 1.00 18.24 58 ASP C C 1
ATOM 2054 O O . ASP C 1 58 ? 5.982 12.696 30.680 1.00 20.47 58 ASP C O 1
ATOM 2059 N N . VAL C 1 59 ? 4.296 13.152 29.232 1.00 12.26 59 VAL C N 1
ATOM 2060 C CA . VAL C 1 59 ? 3.389 12.123 29.757 1.00 12.02 59 VAL C CA 1
ATOM 2061 C C . VAL C 1 59 ? 3.242 10.916 28.810 1.00 15.33 59 VAL C C 1
ATOM 2062 O O . VAL C 1 59 ? 2.338 10.098 28.980 1.00 13.91 59 VAL C O 1
ATOM 2066 N N . VAL C 1 60 ? 4.118 10.831 27.794 1.00 11.60 60 VAL C N 1
ATOM 2067 C CA . VAL C 1 60 ? 4.108 9.697 26.874 1.00 12.38 60 VAL C CA 1
ATOM 2068 C C . VAL C 1 60 ? 5.138 8.704 27.442 1.00 15.90 60 VAL C C 1
ATOM 2069 O O . VAL C 1 60 ? 6.318 9.043 27.575 1.00 14.88 60 VAL C O 1
ATOM 2073 N N . ASP C 1 61 ? 4.693 7.493 27.804 1.00 14.89 61 ASP C N 1
ATOM 2074 C CA . ASP C 1 61 ? 5.574 6.445 28.334 1.00 16.05 61 ASP C CA 1
ATOM 2075 C C . ASP C 1 61 ? 6.619 6.059 27.291 1.00 22.91 61 ASP C C 1
ATOM 2076 O O . ASP C 1 61 ? 6.262 5.740 26.156 1.00 22.25 61 ASP C O 1
ATOM 2081 N N . GLU C 1 62 ? 7.903 6.140 27.663 1.00 23.94 62 GLU C N 1
ATOM 2082 C CA . GLU C 1 62 ? 9.023 5.835 26.774 1.00 26.05 62 GLU C CA 1
ATOM 2083 C C . GLU C 1 62 ? 8.984 4.401 26.257 1.00 31.38 62 GLU C C 1
ATOM 2084 O O . GLU C 1 62 ? 9.052 4.190 25.045 1.00 31.35 62 GLU C O 1
ATOM 2090 N N . ALA C 1 63 ? 8.810 3.435 27.169 1.00 28.12 63 ALA C N 1
ATOM 2091 C CA . ALA C 1 63 ? 8.791 1.996 26.893 1.00 27.79 63 ALA C CA 1
ATOM 2092 C C . ALA C 1 63 ? 7.658 1.498 25.999 1.00 28.52 63 ALA C C 1
ATOM 2093 O O . ALA C 1 63 ? 7.916 0.700 25.101 1.00 29.31 63 ALA C O 1
ATOM 2095 N N . THR C 1 64 ? 6.410 1.950 26.244 1.00 22.02 64 THR C N 1
ATOM 2096 C CA . THR C 1 64 ? 5.218 1.477 25.524 1.00 20.81 64 THR C CA 1
ATOM 2097 C C . THR C 1 64 ? 4.518 2.459 24.591 1.00 22.10 64 THR C C 1
ATOM 2098 O O . THR C 1 64 ? 3.833 2.040 23.668 1.00 20.95 64 THR C O 1
ATOM 2102 N N . GLY C 1 65 ? 4.623 3.747 24.871 1.00 17.41 65 GLY C N 1
ATOM 2103 C CA . GLY C 1 65 ? 3.895 4.744 24.094 1.00 15.88 65 GLY C CA 1
ATOM 2104 C C . GLY C 1 65 ? 2.537 5.030 24.716 1.00 17.04 65 GLY C C 1
ATOM 2105 O O . GLY C 1 65 ? 1.796 5.870 24.207 1.00 14.97 65 GLY C O 1
ATOM 2106 N N . ARG C 1 66 ? 2.198 4.367 25.843 1.00 12.64 66 ARG C N 1
ATOM 2107 C CA . ARG C 1 66 ? 0.916 4.645 26.508 1.00 10.80 66 ARG C CA 1
ATOM 2108 C C . ARG C 1 66 ? 0.930 6.043 27.179 1.00 13.75 66 ARG C C 1
ATOM 2109 O O . ARG C 1 66 ? 2.002 6.587 27.458 1.00 14.33 66 ARG C O 1
ATOM 2117 N N . ILE C 1 67 ? -0.259 6.613 27.421 1.00 11.04 67 ILE C N 1
ATOM 2118 C CA . ILE C 1 67 ? -0.321 7.969 28.012 1.00 10.63 67 ILE C CA 1
ATOM 2119 C C . ILE C 1 67 ? -0.445 7.833 29.527 1.00 13.71 67 ILE C C 1
ATOM 2120 O O . ILE C 1 67 ? -1.373 7.187 30.000 1.00 13.84 67 ILE C O 1
ATOM 2125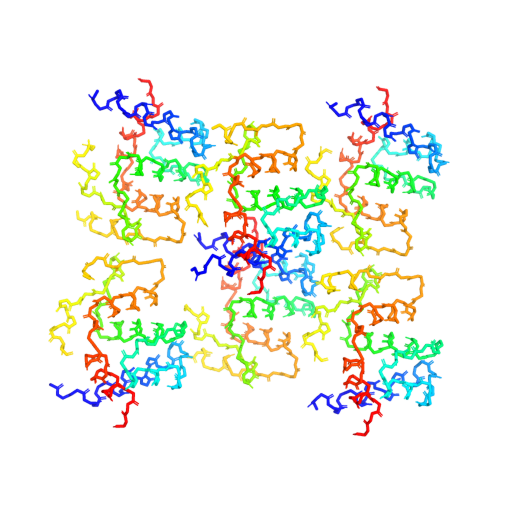 N N . LEU C 1 68 ? 0.470 8.446 30.266 1.00 10.85 68 LEU C N 1
ATOM 2126 C CA . LEU C 1 68 ? 0.513 8.386 31.734 1.00 12.69 68 LEU C CA 1
ATOM 2127 C C . LEU C 1 68 ? -0.457 9.405 32.312 1.00 15.84 68 LEU C C 1
ATOM 2128 O O . LEU C 1 68 ? -0.067 10.525 32.684 1.00 14.61 68 LEU C O 1
ATOM 2133 N N . LEU C 1 69 ? -1.755 9.035 32.322 1.00 12.91 69 LEU C N 1
ATOM 2134 C CA . LEU C 1 69 ? -2.845 9.909 32.745 1.00 13.30 69 LEU C CA 1
ATOM 2135 C C . LEU C 1 69 ? -2.745 10.440 34.165 1.00 17.04 69 LEU C C 1
ATOM 2136 O O . LEU C 1 69 ? -3.090 11.606 34.391 1.00 15.91 69 LEU C O 1
ATOM 2141 N N . ASP C 1 70 ? -2.225 9.602 35.096 1.00 15.82 70 ASP C N 1
ATOM 2142 C CA . ASP C 1 70 ? -2.043 10.046 36.488 1.00 16.77 70 ASP C CA 1
ATOM 2143 C C . ASP C 1 70 ? -1.005 11.162 36.528 1.00 22.21 70 ASP C C 1
ATOM 2144 O O . ASP C 1 70 ? -1.202 12.135 37.267 1.00 23.37 70 ASP C O 1
ATOM 2149 N N . ARG C 1 71 ? 0.057 11.074 35.677 1.00 16.97 71 ARG C N 1
ATOM 2150 C CA . ARG C 1 71 ? 1.078 12.126 35.611 1.00 17.87 71 ARG C CA 1
ATOM 2151 C C . ARG C 1 71 ? 0.475 13.394 35.005 1.00 22.49 71 ARG C C 1
ATOM 2152 O O . ARG C 1 71 ? 0.900 14.490 35.363 1.00 22.04 71 ARG C O 1
ATOM 2160 N N . LEU C 1 72 ? -0.483 13.229 34.037 1.00 20.55 72 LEU C N 1
ATOM 2161 C CA . LEU C 1 72 ? -1.184 14.354 33.402 1.00 19.85 72 LEU C CA 1
ATOM 2162 C C . LEU C 1 72 ? -1.936 15.123 34.494 1.00 23.53 72 LEU C C 1
ATOM 2163 O O . LEU C 1 72 ? -1.852 16.341 34.546 1.00 22.40 72 LEU C O 1
ATOM 2168 N N . LEU C 1 73 ? -2.619 14.380 35.386 1.00 22.07 73 LEU C N 1
ATOM 2169 C CA . LEU C 1 73 ? -3.381 14.937 36.507 1.00 23.93 73 LEU C CA 1
ATOM 2170 C C . LEU C 1 73 ? -2.521 15.718 37.510 1.00 28.33 73 LEU C C 1
ATOM 2171 O O . LEU C 1 73 ? -3.066 16.587 38.186 1.00 29.18 73 LEU C O 1
ATOM 2176 N N . TYR C 1 74 ? -1.195 15.424 37.605 1.00 24.14 74 TYR C N 1
ATOM 2177 C CA . TYR C 1 74 ? -0.285 16.167 38.500 1.00 24.25 74 TYR C CA 1
ATOM 2178 C C . TYR C 1 74 ? -0.073 17.570 37.924 1.00 33.06 74 TYR C C 1
ATOM 2179 O O . TYR C 1 74 ? 0.090 18.528 38.671 1.00 32.89 74 TYR C O 1
ATOM 2188 N N . ILE C 1 75 ? -0.039 17.668 36.584 1.00 32.06 75 ILE C N 1
ATOM 2189 C CA . ILE C 1 75 ? 0.183 18.904 35.839 1.00 32.66 75 ILE C CA 1
ATOM 2190 C C . ILE C 1 75 ? -1.096 19.714 35.708 1.00 37.95 75 ILE C C 1
ATOM 2191 O O . ILE C 1 75 ? -1.084 20.927 35.913 1.00 38.12 75 ILE C O 1
ATOM 2196 N N . ILE C 1 76 ? -2.154 19.059 35.226 1.00 35.13 76 ILE C N 1
ATOM 2197 C CA . ILE C 1 76 ? -3.432 19.679 34.930 1.00 57.37 76 ILE C CA 1
ATOM 2198 C C . ILE C 1 76 ? -4.348 19.855 36.134 1.00 95.46 76 ILE C C 1
ATOM 2199 O O . ILE C 1 76 ? -3.849 20.003 37.245 1.00 61.66 76 ILE C O 1
ATOM 2201 N N . HIS C 1 86 ? -12.108 6.021 38.164 1.00 39.05 86 HIS C N 1
ATOM 2202 C CA . HIS C 1 86 ? -12.162 4.587 37.878 1.00 38.85 86 HIS C CA 1
ATOM 2203 C C . HIS C 1 86 ? -11.609 4.239 36.493 1.00 42.12 86 HIS C C 1
ATOM 2204 O O . HIS C 1 86 ? -11.154 3.116 36.283 1.00 42.88 86 HIS C O 1
ATOM 2206 N N . LEU C 1 87 ? -11.658 5.195 35.558 1.00 36.83 87 LEU C N 1
ATOM 2207 C CA . LEU C 1 87 ? -11.226 4.999 34.179 1.00 35.64 87 LEU C CA 1
ATOM 2208 C C . LEU C 1 87 ? -9.766 5.292 33.895 1.00 36.41 87 LEU C C 1
ATOM 2209 O O . LEU C 1 87 ? -9.317 5.042 32.787 1.00 34.80 87 LEU C O 1
ATOM 2214 N N . THR C 1 88 ? -9.028 5.806 34.893 1.00 31.73 88 THR C N 1
ATOM 2215 C CA . THR C 1 88 ? -7.613 6.150 34.758 1.00 30.49 88 THR C CA 1
ATOM 2216 C C . THR C 1 88 ? -6.760 4.964 34.310 1.00 30.30 88 THR C C 1
ATOM 2217 O O . THR C 1 88 ? -5.937 5.121 33.408 1.00 26.95 88 THR C O 1
ATOM 2221 N N . ARG C 1 89 ? -6.972 3.774 34.919 1.00 26.00 89 ARG C N 1
ATOM 2222 C CA . ARG C 1 89 ? -6.175 2.599 34.575 1.00 24.53 89 ARG C CA 1
ATOM 2223 C C . ARG C 1 89 ? -6.375 2.104 33.143 1.00 24.41 89 ARG C C 1
ATOM 2224 O O . ARG C 1 89 ? -5.394 1.936 32.429 1.00 23.94 89 ARG C O 1
ATOM 2232 N N . GLU C 1 90 ? -7.622 1.950 32.693 1.00 20.03 90 GLU C N 1
ATOM 2233 C CA . GLU C 1 90 ? -7.854 1.456 31.341 1.00 19.49 90 GLU C CA 1
ATOM 2234 C C . GLU C 1 90 ? -7.389 2.415 30.254 1.00 22.32 90 GLU C C 1
ATOM 2235 O O . GLU C 1 90 ? -6.705 1.992 29.314 1.00 23.18 90 GLU C O 1
ATOM 2241 N N . CYS C 1 91 ? -7.714 3.703 30.414 1.00 15.94 91 CYS C N 1
ATOM 2242 C CA . CYS C 1 91 ? -7.384 4.738 29.436 1.00 14.80 91 CYS C CA 1
ATOM 2243 C C . CYS C 1 91 ? -5.898 5.029 29.361 1.00 15.89 91 CYS C C 1
ATOM 2244 O O . CYS C 1 91 ? -5.435 5.493 28.318 1.00 15.92 91 CYS C O 1
ATOM 2247 N N . SER C 1 92 ? -5.143 4.728 30.438 1.00 11.67 92 SER C N 1
ATOM 2248 C CA . SER C 1 92 ? -3.696 4.916 30.462 1.00 12.02 92 SER C CA 1
ATOM 2249 C C . SER C 1 92 ? -2.935 3.712 29.893 1.00 16.37 92 SER C C 1
ATOM 2250 O O . SER C 1 92 ? -1.708 3.726 29.912 1.00 16.19 92 SER C O 1
ATOM 2253 N N . HIS C 1 93 ? -3.637 2.693 29.347 1.00 12.20 93 HIS C N 1
ATOM 2254 C CA . HIS C 1 93 ? -2.964 1.547 28.738 1.00 11.82 93 HIS C CA 1
ATOM 2255 C C . HIS C 1 93 ? -3.352 1.357 27.264 1.00 15.98 93 HIS C C 1
ATOM 2256 O O . HIS C 1 93 ? -3.110 0.297 26.698 1.00 18.01 93 HIS C O 1
ATOM 2263 N N . ILE C 1 94 ? -3.878 2.412 26.628 1.00 11.53 94 ILE C N 1
ATOM 2264 C CA . ILE C 1 94 ? -4.254 2.399 25.209 1.00 11.10 94 ILE C CA 1
ATOM 2265 C C . ILE C 1 94 ? -3.016 2.601 24.372 1.00 14.56 94 ILE C C 1
ATOM 2266 O O . ILE C 1 94 ? -2.302 3.598 24.554 1.00 11.21 94 ILE C O 1
ATOM 2271 N N . VAL C 1 95 ? -2.739 1.658 23.451 1.00 13.05 95 VAL C N 1
ATOM 2272 C CA . VAL C 1 95 ? -1.593 1.788 22.544 1.00 13.58 95 VAL C CA 1
ATOM 2273 C C . VAL C 1 95 ? -2.059 1.378 21.153 1.00 17.46 95 VAL C C 1
ATOM 2274 O O . VAL C 1 95 ? -2.635 0.311 21.007 1.00 17.80 95 VAL C O 1
ATOM 2278 N N . THR C 1 96 ? -1.780 2.201 20.139 1.00 13.91 96 THR C N 1
ATOM 2279 C CA . THR C 1 96 ? -2.120 1.928 18.738 1.00 14.07 96 THR C CA 1
ATOM 2280 C C . THR C 1 96 ? -0.828 2.038 17.916 1.00 18.66 96 THR C C 1
ATOM 2281 O O . THR C 1 96 ? 0.151 2.602 18.426 1.00 16.03 96 THR C O 1
ATOM 2285 N N . PRO C 1 97 ? -0.814 1.605 16.625 1.00 17.12 97 PRO C N 1
ATOM 2286 C CA . PRO C 1 97 ? 0.407 1.759 15.813 1.00 17.51 97 PRO C CA 1
ATOM 2287 C C . PRO C 1 97 ? 0.735 3.207 15.441 1.00 20.45 97 PRO C C 1
ATOM 2288 O O . PRO C 1 97 ? 1.824 3.464 14.932 1.00 20.50 97 PRO C O 1
ATOM 2292 N N . ASP C 1 98 ? -0.188 4.149 15.703 1.00 15.19 98 ASP C N 1
ATOM 2293 C CA . ASP C 1 98 ? -0.009 5.564 15.385 1.00 14.30 98 ASP C CA 1
ATOM 2294 C C . ASP C 1 98 ? -0.085 6.448 16.637 1.00 16.65 98 ASP C C 1
ATOM 2295 O O . ASP C 1 98 ? -1.078 6.412 17.353 1.00 16.10 98 ASP C O 1
ATOM 2300 N N . LYS C 1 99 ? 0.985 7.230 16.898 1.00 13.52 99 LYS C N 1
ATOM 2301 C CA . LYS C 1 99 ? 1.104 8.129 18.058 1.00 12.26 99 LYS C CA 1
ATOM 2302 C C . LYS C 1 99 ? -0.068 9.117 18.170 1.00 14.13 99 LYS C C 1
ATOM 2303 O O . LYS C 1 99 ? -0.586 9.342 19.270 1.00 10.72 99 LYS C O 1
ATOM 2309 N N . CYS C 1 100 ? -0.529 9.648 17.023 1.00 11.84 100 CYS C N 1
ATOM 2310 C CA . CYS C 1 100 ? -1.664 10.573 17.010 1.00 12.37 100 CYS C CA 1
ATOM 2311 C C . CYS C 1 100 ? -2.985 9.870 17.357 1.00 14.50 100 CYS C C 1
ATOM 2312 O O . CYS C 1 100 ? -3.790 10.425 18.097 1.00 13.80 100 CYS C O 1
ATOM 2315 N N . GLU C 1 101 ? -3.189 8.640 16.847 1.00 13.55 101 GLU C N 1
ATOM 2316 C CA . GLU C 1 101 ? -4.390 7.852 17.149 1.00 13.31 101 GLU C CA 1
ATOM 2317 C C . GLU C 1 101 ? -4.375 7.433 18.619 1.00 16.54 101 GLU C C 1
ATOM 2318 O O . GLU C 1 101 ? -5.427 7.441 19.260 1.00 14.82 101 GLU C O 1
ATOM 2324 N N . THR C 1 102 ? -3.184 7.116 19.166 1.00 13.07 102 THR C N 1
ATOM 2325 C CA . THR C 1 102 ? -3.030 6.732 20.593 1.00 12.16 102 THR C CA 1
ATOM 2326 C C . THR C 1 102 ? -3.498 7.878 21.491 1.00 13.70 102 THR C C 1
ATOM 2327 O O . THR C 1 102 ? -4.275 7.653 22.428 1.00 12.13 102 THR C O 1
ATOM 2331 N N . ALA C 1 103 ? -3.048 9.114 21.182 1.00 11.40 103 ALA C N 1
ATOM 2332 C CA . ALA C 1 103 ? -3.405 10.305 21.951 1.00 10.79 103 ALA C CA 1
ATOM 2333 C C . ALA C 1 103 ? -4.912 10.583 21.852 1.00 14.58 103 ALA C C 1
ATOM 2334 O O . ALA C 1 103 ? -5.579 10.729 22.888 1.00 12.25 103 ALA C O 1
ATOM 2336 N N . TYR C 1 104 ? -5.470 10.551 20.619 1.00 11.56 104 TYR C N 1
ATOM 2337 C CA . TYR C 1 104 ? -6.902 10.753 20.393 1.00 11.72 104 TYR C CA 1
ATOM 2338 C C . TYR C 1 104 ? -7.762 9.733 21.159 1.00 15.62 104 TYR C C 1
ATOM 2339 O O . TYR C 1 104 ? -8.690 10.118 21.864 1.00 14.48 104 TYR C O 1
ATOM 2348 N N . GLU C 1 105 ? -7.456 8.432 21.004 1.00 14.69 105 GLU C N 1
ATOM 2349 C CA . GLU C 1 105 ? -8.212 7.353 21.662 1.00 13.72 105 GLU C CA 1
ATOM 2350 C C . GLU C 1 105 ? -8.140 7.465 23.179 1.00 16.74 105 GLU C C 1
ATOM 2351 O O . GLU C 1 105 ? -9.122 7.146 23.843 1.00 14.29 105 GLU C O 1
ATOM 2357 N N . THR C 1 106 ? -6.993 7.931 23.723 1.00 14.34 106 THR C N 1
ATOM 2358 C CA . THR C 1 106 ? -6.821 8.104 25.173 1.00 14.32 106 THR C CA 1
ATOM 2359 C C . THR C 1 106 ? -7.791 9.186 25.681 1.00 18.43 106 THR C C 1
ATOM 2360 O O . THR C 1 106 ? -8.488 8.966 26.672 1.00 17.58 106 THR C O 1
ATOM 2364 N N . VAL C 1 107 ? -7.831 10.346 24.991 1.00 14.25 107 VAL C N 1
ATOM 2365 C CA . VAL C 1 107 ? -8.700 11.485 25.334 1.00 14.64 107 VAL C CA 1
ATOM 2366 C C . VAL C 1 107 ? -10.189 11.075 25.239 1.00 18.81 107 VAL C C 1
ATOM 2367 O O . VAL C 1 107 ? -10.953 11.342 26.164 1.00 16.81 107 VAL C O 1
ATOM 2371 N N . LYS C 1 108 ? -10.561 10.369 24.158 1.00 17.38 108 LYS C N 1
ATOM 2372 C CA . LYS C 1 108 ? -11.925 9.851 23.953 1.00 17.86 108 LYS C CA 1
ATOM 2373 C C . LYS C 1 108 ? -12.361 8.931 25.106 1.00 21.49 108 LYS C C 1
ATOM 2374 O O . LYS C 1 108 ? -13.490 9.030 25.593 1.00 21.27 108 LYS C O 1
ATOM 2380 N N . CYS C 1 109 ? -11.438 8.059 25.556 1.00 16.62 109 CYS C N 1
ATOM 2381 C CA . CYS C 1 109 ? -11.639 7.107 26.658 1.00 15.55 109 CYS C CA 1
ATOM 2382 C C . CYS C 1 109 ? -11.815 7.851 28.002 1.00 20.33 109 CYS C C 1
ATOM 2383 O O . CYS C 1 109 ? -12.784 7.604 28.727 1.00 19.20 109 CYS C O 1
ATOM 2386 N N . TYR C 1 110 ? -10.865 8.729 28.323 1.00 18.88 110 TYR C N 1
ATOM 2387 C CA . TYR C 1 110 ? -10.755 9.425 29.598 1.00 20.46 110 TYR C CA 1
ATOM 2388 C C . TYR C 1 110 ? -11.620 10.657 29.791 1.00 28.04 110 TYR C C 1
ATOM 2389 O O . TYR C 1 110 ? -12.219 10.804 30.860 1.00 27.07 110 TYR C O 1
ATOM 2398 N N . PHE C 1 111 ? -11.641 11.568 28.805 1.00 26.54 111 PHE C N 1
ATOM 2399 C CA . PHE C 1 111 ? -12.432 12.796 28.891 1.00 28.21 111 PHE C CA 1
ATOM 2400 C C . PHE C 1 111 ? -13.741 12.601 28.116 1.00 36.10 111 PHE C C 1
ATOM 2401 O O . PHE C 1 111 ? -13.971 13.233 27.089 1.00 35.13 111 PHE C O 1
ATOM 2409 N N . ASN C 1 112 ? -14.575 11.667 28.603 1.00 36.94 112 ASN C N 1
ATOM 2410 C CA . ASN C 1 112 ? -15.862 11.315 27.998 1.00 38.79 112 ASN C CA 1
ATOM 2411 C C . ASN C 1 112 ? -16.972 12.359 28.260 1.00 45.50 112 ASN C C 1
ATOM 2412 O O . ASN C 1 112 ? -17.902 12.468 27.462 1.00 46.06 112 ASN C O 1
ATOM 2417 N N . ALA C 1 113 ? -16.875 13.113 29.377 1.00 42.95 113 ALA C N 1
ATOM 2418 C CA . ALA C 1 113 ? -17.831 14.164 29.746 1.00 43.03 113 ALA C CA 1
ATOM 2419 C C . ALA C 1 113 ? -17.533 15.453 28.968 1.00 46.60 113 ALA C C 1
ATOM 2420 O O . ALA C 1 113 ? -16.374 15.852 28.855 1.00 45.59 113 ALA C O 1
ATOM 2422 N N . HIS C 1 114 ? -18.585 16.088 28.424 1.00 43.76 114 HIS C N 1
ATOM 2423 C CA . HIS C 1 114 ? -18.502 17.327 27.641 1.00 43.76 114 HIS C CA 1
ATOM 2424 C C . HIS C 1 114 ? -17.827 18.484 28.397 1.00 44.48 114 HIS C C 1
ATOM 2425 O O . HIS C 1 114 ? -17.024 19.207 27.807 1.00 42.78 114 HIS C O 1
ATOM 2432 N N . ASP C 1 115 ? -18.129 18.621 29.709 1.00 39.95 115 ASP C N 1
ATOM 2433 C CA . ASP C 1 115 ? -17.584 19.645 30.615 1.00 39.31 115 ASP C CA 1
ATOM 2434 C C . ASP C 1 115 ? -16.056 19.571 30.730 1.00 41.09 115 ASP C C 1
ATOM 2435 O O . ASP C 1 115 ? -15.397 20.615 30.782 1.00 41.15 115 ASP C O 1
ATOM 2440 N N . GLU C 1 116 ? -15.500 18.338 30.748 1.00 35.65 116 GLU C N 1
ATOM 2441 C CA . GLU C 1 116 ? -14.057 18.075 30.839 1.00 34.17 116 GLU C CA 1
ATOM 2442 C C . GLU C 1 116 ? -13.336 18.590 29.588 1.00 33.91 116 GLU C C 1
ATOM 2443 O O . GLU C 1 116 ? -12.341 19.309 29.707 1.00 34.99 116 GLU C O 1
ATOM 2449 N N . VAL C 1 117 ? -13.848 18.228 28.394 1.00 26.40 117 VAL C N 1
ATOM 2450 C CA . VAL C 1 117 ? -13.296 18.644 27.105 1.00 24.48 117 VAL C CA 1
ATOM 2451 C C . VAL C 1 117 ? -13.306 20.176 27.001 1.00 28.22 117 VAL C C 1
ATOM 2452 O O . VAL C 1 117 ? -12.270 20.756 26.678 1.00 28.71 117 VAL C O 1
ATOM 2456 N N . ILE C 1 118 ? -14.453 20.820 27.326 1.00 24.24 118 ILE C N 1
ATOM 2457 C CA . ILE C 1 118 ? -14.635 22.283 27.288 1.00 23.88 118 ILE C CA 1
ATOM 2458 C C . ILE C 1 118 ? -13.596 23.032 28.135 1.00 26.15 118 ILE C C 1
ATOM 2459 O O . ILE C 1 118 ? -13.010 23.998 27.658 1.00 25.67 118 ILE C O 1
ATOM 2464 N N . LYS C 1 119 ? -13.377 22.582 29.377 1.00 23.55 119 LYS C N 1
ATOM 2465 C CA . LYS C 1 119 ? -12.423 23.197 30.296 1.00 24.38 119 LYS C CA 1
ATOM 2466 C C . LYS C 1 119 ? -10.992 23.219 29.721 1.00 29.25 119 LYS C C 1
ATOM 2467 O O . LYS C 1 119 ? -10.346 24.277 29.714 1.00 28.81 119 LYS C O 1
ATOM 2473 N N . PHE C 1 120 ? -10.534 22.073 29.174 1.00 25.98 120 PHE C N 1
ATOM 2474 C CA . PHE C 1 120 ? -9.208 21.968 28.542 1.00 25.96 120 PHE C CA 1
ATOM 2475 C C . PHE C 1 120 ? -9.182 22.753 27.237 1.00 27.19 120 PHE C C 1
ATOM 2476 O O . PHE C 1 120 ? -8.167 23.375 26.918 1.00 26.27 120 PHE C O 1
ATOM 2484 N N . CYS C 1 121 ? -10.320 22.762 26.507 1.00 22.54 121 CYS C N 1
ATOM 2485 C CA . CYS C 1 121 ? -10.491 23.521 25.269 1.00 22.36 121 CYS C CA 1
ATOM 2486 C C . CYS C 1 121 ? -10.249 25.023 25.529 1.00 26.38 121 CYS C C 1
ATOM 2487 O O . CYS C 1 121 ? -9.468 25.655 24.815 1.00 25.34 121 CYS C O 1
ATOM 2490 N N . HIS C 1 122 ? -10.907 25.582 26.569 1.00 22.63 122 HIS C N 1
ATOM 2491 C CA . HIS C 1 122 ? -10.771 26.998 26.940 1.00 21.93 122 HIS C CA 1
ATOM 2492 C C . HIS C 1 122 ? -9.331 27.344 27.307 1.00 24.29 122 HIS C C 1
ATOM 2493 O O . HIS C 1 122 ? -8.796 28.355 26.832 1.00 23.39 122 HIS C O 1
ATOM 2500 N N . LEU C 1 123 ? -8.710 26.482 28.134 1.00 20.43 123 LEU C N 1
ATOM 2501 C CA . LEU C 1 123 ? -7.339 26.640 28.595 1.00 20.53 123 LEU C CA 1
ATOM 2502 C C . LEU C 1 123 ? -6.353 26.760 27.431 1.00 22.99 123 LEU C C 1
ATOM 2503 O O . LEU C 1 123 ? -5.520 27.661 27.420 1.00 23.68 123 LEU C O 1
ATOM 2508 N N . LEU C 1 124 ? -6.472 25.867 26.451 1.00 18.34 124 LEU C N 1
ATOM 2509 C CA . LEU C 1 124 ? -5.567 25.816 25.312 1.00 17.61 124 LEU C CA 1
ATOM 2510 C C . LEU C 1 124 ? -5.870 26.786 24.189 1.00 24.29 124 LEU C C 1
ATOM 2511 O O . LEU C 1 124 ? -4.969 27.488 23.739 1.00 22.80 124 LEU C O 1
ATOM 2516 N N . VAL C 1 125 ? -7.109 26.770 23.691 1.00 26.01 125 VAL C N 1
ATOM 2517 C CA . VAL C 1 125 ? -7.537 27.485 22.490 1.00 28.59 125 VAL C CA 1
ATOM 2518 C C . VAL C 1 125 ? -7.834 28.986 22.613 1.00 37.42 125 VAL C C 1
ATOM 2519 O O . VAL C 1 125 ? -7.454 29.752 21.710 1.00 37.40 125 VAL C O 1
ATOM 2523 N N . LEU C 1 126 ? -8.516 29.409 23.697 1.00 36.37 126 LEU C N 1
ATOM 2524 C CA . LEU C 1 126 ? -8.824 30.832 23.813 1.00 38.01 126 LEU C CA 1
ATOM 2525 C C . LEU C 1 126 ? -7.757 31.710 24.452 1.00 42.64 126 LEU C C 1
ATOM 2526 O O . LEU C 1 126 ? -6.824 31.184 25.057 1.00 40.85 126 LEU C O 1
ATOM 2531 N N . GLU C 1 127 ? -7.864 33.037 24.273 1.00 40.05 127 GLU C N 1
ATOM 2532 C CA . GLU C 1 127 ? -6.919 34.045 24.792 1.00 43.08 127 GLU C CA 1
ATOM 2533 C C . GLU C 1 127 ? -6.870 34.046 26.314 1.00 52.40 127 GLU C C 1
ATOM 2534 O O . GLU C 1 127 ? -5.787 34.353 26.865 1.00 52.83 127 GLU C O 1
ATOM 2541 N N . ARG D 1 9 ? -0.997 -30.572 -14.389 1.00 53.27 9 ARG D N 1
ATOM 2542 C CA . ARG D 1 9 ? -0.805 -29.312 -13.676 1.00 52.57 9 ARG D CA 1
ATOM 2543 C C . ARG D 1 9 ? 0.669 -29.160 -13.271 1.00 54.61 9 ARG D C 1
ATOM 2544 O O . ARG D 1 9 ? 1.139 -29.912 -12.411 1.00 54.50 9 ARG D O 1
ATOM 2546 N N . TYR D 1 10 ? 1.425 -28.222 -13.898 1.00 48.73 10 TYR D N 1
ATOM 2547 C CA . TYR D 1 10 ? 0.994 -27.267 -14.936 1.00 46.85 10 TYR D CA 1
ATOM 2548 C C . TYR D 1 10 ? 1.164 -27.871 -16.333 1.00 45.27 10 TYR D C 1
ATOM 2549 O O . TYR D 1 10 ? 0.805 -27.247 -17.332 1.00 43.53 10 TYR D O 1
ATOM 2558 N N . LYS D 1 11 ? 1.724 -29.073 -16.394 1.00 39.30 11 LYS D N 1
ATOM 2559 C CA . LYS D 1 11 ? 2.039 -29.763 -17.624 1.00 37.93 11 LYS D CA 1
ATOM 2560 C C . LYS D 1 11 ? 0.901 -30.074 -18.576 1.00 38.59 11 LYS D C 1
ATOM 2561 O O . LYS D 1 11 ? 0.969 -29.690 -19.750 1.00 37.70 11 LYS D O 1
ATOM 2567 N N . LYS D 1 12 ? -0.135 -30.753 -18.050 1.00 31.90 12 LYS D N 1
ATOM 2568 C CA . LYS D 1 12 ? -1.315 -31.127 -18.827 1.00 30.54 12 LYS D CA 1
ATOM 2569 C C . LYS D 1 12 ? -1.984 -29.865 -19.433 1.00 30.06 12 LYS D C 1
ATOM 2570 O O . LYS D 1 12 ? -2.127 -29.832 -20.651 1.00 28.57 12 LYS D O 1
ATOM 2576 N N . PRO D 1 13 ? -2.326 -28.797 -18.652 1.00 25.75 13 PRO D N 1
ATOM 2577 C CA . PRO D 1 13 ? -2.921 -27.593 -19.270 1.00 25.42 13 PRO D CA 1
ATOM 2578 C C . PRO D 1 13 ? -2.031 -26.897 -20.310 1.00 28.42 13 PRO D C 1
ATOM 2579 O O . PRO D 1 13 ? -2.539 -26.466 -21.352 1.00 26.90 13 PRO D O 1
ATOM 2583 N N . ALA D 1 14 ? -0.703 -26.804 -20.041 1.00 25.10 14 ALA D N 1
ATOM 2584 C CA . ALA D 1 14 ? 0.239 -26.149 -20.949 1.00 25.09 14 ALA D CA 1
ATOM 2585 C C . ALA D 1 14 ? 0.340 -26.886 -22.279 1.00 28.82 14 ALA D C 1
ATOM 2586 O O . ALA D 1 14 ? 0.447 -26.227 -23.328 1.00 26.90 14 ALA D O 1
ATOM 2588 N N . LYS D 1 15 ? 0.295 -28.248 -22.243 1.00 25.40 15 LYS D N 1
ATOM 2589 C CA . LYS D 1 15 ? 0.363 -29.061 -23.448 1.00 25.26 15 LYS D CA 1
ATOM 2590 C C . LYS D 1 15 ? -0.818 -28.851 -24.367 1.00 29.16 15 LYS D C 1
ATOM 2591 O O . LYS D 1 15 ? -0.655 -28.828 -25.584 1.00 28.19 15 LYS D O 1
ATOM 2597 N N . MET D 1 16 ? -1.995 -28.691 -23.743 1.00 27.03 16 MET D N 1
ATOM 2598 C CA . MET D 1 16 ? -3.267 -28.435 -24.411 1.00 27.36 16 MET D CA 1
ATOM 2599 C C . MET D 1 16 ? -3.222 -27.037 -25.061 1.00 29.40 16 MET D C 1
ATOM 2600 O O . MET D 1 16 ? -3.534 -26.879 -26.244 1.00 28.61 16 MET D O 1
ATOM 2605 N N . LEU D 1 17 ? -2.737 -26.048 -24.291 1.00 25.22 17 LEU D N 1
ATOM 2606 C CA . LEU D 1 17 ? -2.550 -24.664 -24.731 1.00 24.47 17 LEU D CA 1
ATOM 2607 C C . LEU D 1 17 ? -1.640 -24.638 -25.973 1.00 24.27 17 LEU D C 1
ATOM 2608 O O . LEU D 1 17 ? -1.999 -24.017 -26.975 1.00 21.81 17 LEU D O 1
ATOM 2613 N N . HIS D 1 18 ? -0.510 -25.391 -25.932 1.00 19.50 18 HIS D N 1
ATOM 2614 C CA . HIS D 1 18 ? 0.455 -25.507 -27.025 1.00 19.15 18 HIS D CA 1
ATOM 2615 C C . HIS D 1 18 ? -0.205 -26.024 -28.317 1.00 24.06 18 HIS D C 1
ATOM 2616 O O . HIS D 1 18 ? -0.036 -25.406 -29.374 1.00 24.27 18 HIS D O 1
ATOM 2623 N N . GLU D 1 19 ? -0.966 -27.129 -28.227 1.00 21.49 19 GLU D N 1
ATOM 2624 C CA . GLU D 1 19 ? -1.644 -27.749 -29.375 1.00 21.58 19 GLU D CA 1
ATOM 2625 C C . GLU D 1 19 ? -2.685 -26.834 -30.032 1.00 25.33 19 GLU D C 1
ATOM 2626 O O . GLU D 1 19 ? -2.725 -26.739 -31.264 1.00 25.68 19 GLU D O 1
ATOM 2632 N N . ILE D 1 20 ? -3.475 -26.120 -29.221 1.00 21.18 20 ILE D N 1
ATOM 2633 C CA . ILE D 1 20 ? -4.470 -25.153 -29.721 1.00 21.55 20 ILE D CA 1
ATOM 2634 C C . ILE D 1 20 ? -3.768 -23.979 -30.422 1.00 24.10 20 ILE D C 1
ATOM 2635 O O . ILE D 1 20 ? -4.151 -23.571 -31.527 1.00 22.51 20 ILE D O 1
ATOM 2640 N N . CYS D 1 21 ? -2.728 -23.445 -29.777 1.00 19.23 21 CYS D N 1
ATOM 2641 C CA . CYS D 1 21 ? -2.022 -22.296 -30.315 1.00 17.25 21 CYS D CA 1
ATOM 2642 C C . CYS D 1 21 ? -1.148 -22.521 -31.532 1.00 23.59 21 CYS D C 1
ATOM 2643 O O . CYS D 1 21 ? -1.009 -21.611 -32.351 1.00 22.61 21 CYS D O 1
ATOM 2646 N N . ILE D 1 22 ? -0.663 -23.771 -31.731 1.00 22.42 22 ILE D N 1
ATOM 2647 C CA . ILE D 1 22 ? 0.053 -24.147 -32.954 1.00 22.35 22 ILE D CA 1
ATOM 2648 C C . ILE D 1 22 ? -0.955 -24.063 -34.113 1.00 25.02 22 ILE D C 1
ATOM 2649 O O . ILE D 1 22 ? -0.644 -23.502 -35.168 1.00 24.18 22 ILE D O 1
ATOM 2654 N N . ALA D 1 23 ? -2.163 -24.629 -33.903 1.00 21.79 23 ALA D N 1
ATOM 2655 C CA . ALA D 1 23 ? -3.244 -24.657 -34.886 1.00 21.77 23 ALA D CA 1
ATOM 2656 C C . ALA D 1 23 ? -3.709 -23.237 -35.278 1.00 24.42 23 ALA D C 1
ATOM 2657 O O . ALA D 1 23 ? -3.824 -22.942 -36.471 1.00 24.09 23 ALA D O 1
ATOM 2659 N N . GLU D 1 24 ? -3.927 -22.361 -34.281 1.00 19.24 24 GLU D N 1
ATOM 2660 C CA . GLU D 1 24 ? -4.378 -20.984 -34.493 1.00 18.46 24 GLU D CA 1
ATOM 2661 C C . GLU D 1 24 ? -3.356 -20.100 -35.193 1.00 20.90 24 GLU D C 1
ATOM 2662 O O . GLU D 1 24 ? -3.709 -19.373 -36.127 1.00 20.54 24 GLU D O 1
ATOM 2668 N N . SER D 1 25 ? -2.090 -20.155 -34.749 1.00 16.70 25 SER D N 1
ATOM 2669 C CA . SER D 1 25 ? -1.008 -19.329 -35.269 1.00 15.58 25 SER D CA 1
ATOM 2670 C C . SER D 1 25 ? -0.432 -19.800 -36.596 1.00 19.94 25 SER D C 1
ATOM 2671 O O . SER D 1 25 ? 0.156 -19.003 -37.328 1.00 19.63 25 SER D O 1
ATOM 2674 N N . GLY D 1 26 ? -0.523 -21.102 -36.863 1.00 16.51 26 GLY D N 1
ATOM 2675 C CA . GLY D 1 26 ? 0.087 -21.684 -38.050 1.00 17.30 26 GLY D CA 1
ATOM 2676 C C . GLY D 1 26 ? 1.590 -21.839 -37.885 1.00 21.67 26 GLY D C 1
ATOM 2677 O O . GLY D 1 26 ? 2.309 -22.015 -38.872 1.00 20.64 26 GLY D O 1
ATOM 2678 N N . ALA D 1 27 ? 2.085 -21.761 -36.627 1.00 18.64 27 ALA D N 1
ATOM 2679 C CA . ALA D 1 27 ? 3.511 -21.935 -36.340 1.00 19.05 27 ALA D CA 1
ATOM 2680 C C . ALA D 1 27 ? 3.880 -23.414 -36.443 1.00 23.31 27 ALA D C 1
ATOM 2681 O O . ALA D 1 27 ? 3.063 -24.278 -36.124 1.00 22.18 27 ALA D O 1
ATOM 2683 N N . SER D 1 28 ? 5.105 -23.704 -36.898 1.00 21.61 28 SER D N 1
ATOM 2684 C CA . SER D 1 28 ? 5.597 -25.081 -36.976 1.00 22.08 28 SER D CA 1
ATOM 2685 C C . SER D 1 28 ? 6.317 -25.442 -35.673 1.00 26.18 28 SER D C 1
ATOM 2686 O O . SER D 1 28 ? 6.765 -24.549 -34.952 1.00 24.47 28 SER D O 1
ATOM 2689 N N . GLU D 1 29 ? 6.466 -26.747 -35.390 1.00 25.58 29 GLU D N 1
ATOM 2690 C CA . GLU D 1 29 ? 7.201 -27.214 -34.206 1.00 25.64 29 GLU D CA 1
ATOM 2691 C C . GLU D 1 29 ? 8.652 -26.735 -34.264 1.00 27.74 29 GLU D C 1
ATOM 2692 O O . GLU D 1 29 ? 9.181 -26.307 -33.239 1.00 26.75 29 GLU D O 1
ATOM 2698 N N . GLU D 1 30 ? 9.256 -26.720 -35.475 1.00 23.76 30 GLU D N 1
ATOM 2699 C CA . GLU D 1 30 ? 10.624 -26.262 -35.716 1.00 23.43 30 GLU D CA 1
ATOM 2700 C C . GLU D 1 30 ? 10.792 -24.788 -35.344 1.00 24.69 30 GLU D C 1
ATOM 2701 O O . GLU D 1 30 ? 11.810 -24.426 -34.764 1.00 25.27 30 GLU D O 1
ATOM 2707 N N . GLN D 1 31 ? 9.807 -23.936 -35.698 1.00 19.06 31 GLN D N 1
ATOM 2708 C CA . GLN D 1 31 ? 9.844 -22.498 -35.408 1.00 17.33 31 GLN D CA 1
ATOM 2709 C C . GLN D 1 31 ? 9.801 -22.235 -33.902 1.00 20.43 31 GLN D C 1
ATOM 2710 O O . GLN D 1 31 ? 10.507 -21.349 -33.414 1.00 21.50 31 GLN D O 1
ATOM 2716 N N . LEU D 1 32 ? 8.990 -23.009 -33.175 1.00 16.77 32 LEU D N 1
ATOM 2717 C CA . LEU D 1 32 ? 8.853 -22.881 -31.720 1.00 16.69 32 LEU D CA 1
ATOM 2718 C C . LEU D 1 32 ? 10.031 -23.489 -30.964 1.00 21.15 32 LEU D C 1
ATOM 2719 O O . LEU D 1 32 ? 10.472 -22.914 -29.975 1.00 18.43 32 LEU D O 1
ATOM 2724 N N . ARG D 1 33 ? 10.556 -24.632 -31.467 1.00 20.83 33 ARG D N 1
ATOM 2725 C CA . ARG D 1 33 ? 11.696 -25.400 -30.920 1.00 20.50 33 ARG D CA 1
ATOM 2726 C C . ARG D 1 33 ? 12.983 -24.572 -30.785 1.00 21.87 33 ARG D C 1
ATOM 2727 O O . ARG D 1 33 ? 13.914 -25.023 -30.113 1.00 21.30 33 ARG D O 1
ATOM 2735 N N . THR D 1 34 ? 13.030 -23.364 -31.392 1.00 18.93 34 THR D N 1
ATOM 2736 C CA . THR D 1 34 ? 14.158 -22.440 -31.269 1.00 18.88 34 THR D CA 1
ATOM 2737 C C . THR D 1 34 ? 14.309 -22.008 -29.808 1.00 20.52 34 THR D C 1
ATOM 2738 O O . THR D 1 34 ? 15.401 -21.634 -29.408 1.00 19.27 34 THR D O 1
ATOM 2742 N N . CYS D 1 35 ? 13.215 -22.103 -29.006 1.00 16.10 35 CYS D N 1
ATOM 2743 C CA . CYS D 1 35 ? 13.225 -21.768 -27.583 1.00 15.33 35 CYS D CA 1
ATOM 2744 C C . CYS D 1 35 ? 14.132 -22.677 -26.706 1.00 18.23 35 CYS D C 1
ATOM 2745 O O . CYS D 1 35 ? 14.463 -22.297 -25.580 1.00 16.91 35 CYS D O 1
ATOM 2748 N N . LEU D 1 36 ? 14.483 -23.892 -27.198 1.00 16.17 36 LEU D N 1
ATOM 2749 C CA . LEU D 1 36 ? 15.264 -24.882 -26.445 1.00 16.23 36 LEU D CA 1
ATOM 2750 C C . LEU D 1 36 ? 16.643 -24.420 -25.953 1.00 19.99 36 LEU D C 1
ATOM 2751 O O . LEU D 1 36 ? 17.140 -24.953 -24.959 1.00 19.46 36 LEU D O 1
ATOM 2756 N N . ASP D 1 37 ? 17.224 -23.389 -26.608 1.00 17.19 37 ASP D N 1
ATOM 2757 C CA . ASP D 1 37 ? 18.510 -22.796 -26.212 1.00 17.52 37 ASP D CA 1
ATOM 2758 C C . ASP D 1 37 ? 18.307 -21.439 -25.502 1.00 21.20 37 ASP D C 1
ATOM 2759 O O . ASP D 1 37 ? 19.273 -20.724 -25.246 1.00 20.72 37 ASP D O 1
ATOM 2764 N N . GLY D 1 38 ? 17.051 -21.102 -25.215 1.00 18.31 38 GLY D N 1
ATOM 2765 C CA . GLY D 1 38 ? 16.687 -19.854 -24.545 1.00 18.00 38 GLY D CA 1
ATOM 2766 C C . GLY D 1 38 ? 16.317 -18.703 -25.453 1.00 21.06 38 GLY D C 1
ATOM 2767 O O . GLY D 1 38 ? 16.044 -17.608 -24.961 1.00 20.56 38 GLY D O 1
ATOM 2768 N N . THR D 1 39 ? 16.311 -18.920 -26.772 1.00 16.17 39 THR D N 1
ATOM 2769 C CA . THR D 1 39 ? 15.953 -17.835 -27.691 1.00 15.47 39 THR D CA 1
ATOM 2770 C C . THR D 1 39 ? 14.444 -17.666 -27.799 1.00 16.38 39 THR D C 1
ATOM 2771 O O . THR D 1 39 ? 13.740 -18.653 -27.980 1.00 14.83 39 THR D O 1
ATOM 2775 N N . VAL D 1 40 ? 13.945 -16.423 -27.717 1.00 13.15 40 VAL D N 1
ATOM 2776 C CA . VAL D 1 40 ? 12.502 -16.192 -27.892 1.00 14.06 40 VAL D CA 1
ATOM 2777 C C . VAL D 1 40 ? 12.237 -16.348 -29.408 1.00 19.04 40 VAL D C 1
ATOM 2778 O O . VAL D 1 40 ? 12.917 -15.691 -30.199 1.00 19.86 40 VAL D O 1
ATOM 2782 N N . PRO D 1 41 ? 11.345 -17.274 -29.825 1.00 16.84 41 PRO D N 1
ATOM 2783 C CA . PRO D 1 41 ? 11.106 -17.476 -31.275 1.00 17.60 41 PRO D CA 1
ATOM 2784 C C . PRO D 1 41 ? 10.711 -16.182 -32.002 1.00 20.89 41 PRO D C 1
ATOM 2785 O O . PRO D 1 41 ? 9.948 -15.378 -31.459 1.00 19.10 41 PRO D O 1
ATOM 2789 N N . THR D 1 42 ? 11.279 -15.963 -33.205 1.00 17.34 42 THR D N 1
ATOM 2790 C CA . THR D 1 42 ? 11.108 -14.731 -33.981 1.00 16.83 42 THR D CA 1
ATOM 2791 C C . THR D 1 42 ? 10.268 -14.818 -35.247 1.00 19.62 42 THR D C 1
ATOM 2792 O O . THR D 1 42 ? 9.914 -13.776 -35.797 1.00 18.37 42 THR D O 1
ATOM 2796 N N . ALA D 1 43 ? 9.955 -16.032 -35.719 1.00 17.27 43 ALA D N 1
ATOM 2797 C CA . ALA D 1 43 ? 9.130 -16.225 -36.917 1.00 17.53 43 ALA D CA 1
ATOM 2798 C C . ALA D 1 43 ? 7.773 -15.552 -36.706 1.00 20.14 43 ALA D C 1
ATOM 2799 O O . ALA D 1 43 ? 7.257 -15.593 -35.577 1.00 19.45 43 ALA D O 1
ATOM 2801 N N . PRO D 1 44 ? 7.218 -14.875 -37.743 1.00 17.21 44 PRO D N 1
ATOM 2802 C CA . PRO D 1 44 ? 5.910 -14.213 -37.580 1.00 16.63 44 PRO D CA 1
ATOM 2803 C C . PRO D 1 44 ? 4.831 -15.100 -36.971 1.00 18.23 44 PRO D C 1
ATOM 2804 O O . PRO D 1 44 ? 4.150 -14.658 -36.047 1.00 17.81 44 PRO D O 1
ATOM 2808 N N . ALA D 1 45 ? 4.730 -16.372 -37.425 1.00 14.90 45 ALA D N 1
ATOM 2809 C CA . ALA D 1 45 ? 3.779 -17.349 -36.888 1.00 14.70 45 ALA D CA 1
ATOM 2810 C C . ALA D 1 45 ? 4.045 -17.666 -35.408 1.00 17.08 45 ALA D C 1
ATOM 2811 O O . ALA D 1 45 ? 3.088 -17.841 -34.644 1.00 16.15 45 ALA D O 1
ATOM 2813 N N . ALA D 1 46 ? 5.334 -17.713 -35.005 1.00 13.40 46 ALA D N 1
ATOM 2814 C CA . ALA D 1 46 ? 5.745 -17.998 -33.627 1.00 11.99 46 ALA D CA 1
ATOM 2815 C C . ALA D 1 46 ? 5.389 -16.844 -32.693 1.00 14.00 46 ALA D C 1
ATOM 2816 O O . ALA D 1 46 ? 4.999 -17.101 -31.552 1.00 11.38 46 ALA D O 1
ATOM 2818 N N . LYS D 1 47 ? 5.504 -15.581 -33.168 1.00 10.80 47 LYS D N 1
ATOM 2819 C CA . LYS D 1 47 ? 5.116 -14.394 -32.380 1.00 10.05 47 LYS D CA 1
ATOM 2820 C C . LYS D 1 47 ? 3.599 -14.457 -32.126 1.00 13.58 47 LYS D C 1
ATOM 2821 O O . LYS D 1 47 ? 3.140 -14.201 -31.010 1.00 10.80 47 LYS D O 1
ATOM 2827 N N . CYS D 1 48 ? 2.835 -14.871 -33.146 1.00 11.26 48 CYS D N 1
ATOM 2828 C CA . CYS D 1 48 ? 1.385 -15.042 -33.024 1.00 11.94 48 CYS D CA 1
ATOM 2829 C C . CYS D 1 48 ? 1.000 -16.166 -32.084 1.00 15.16 48 CYS D C 1
ATOM 2830 O O . CYS D 1 48 ? -0.013 -16.053 -31.395 1.00 16.27 48 CYS D O 1
ATOM 2833 N N . TYR D 1 49 ? 1.836 -17.219 -32.000 1.00 11.79 49 TYR D N 1
ATOM 2834 C CA . TYR D 1 49 ? 1.632 -18.328 -31.061 1.00 11.58 49 TYR D CA 1
ATOM 2835 C C . TYR D 1 49 ? 1.707 -17.775 -29.618 1.00 12.65 49 TYR D C 1
ATOM 2836 O O . TYR D 1 49 ? 0.902 -18.159 -28.777 1.00 11.17 49 TYR D O 1
ATOM 2845 N N . ILE D 1 50 ? 2.678 -16.878 -29.344 1.00 9.53 50 ILE D N 1
ATOM 2846 C CA . ILE D 1 50 ? 2.823 -16.233 -28.020 1.00 8.72 50 ILE D CA 1
ATOM 2847 C C . ILE D 1 50 ? 1.558 -15.418 -27.702 1.00 13.41 50 ILE D C 1
ATOM 2848 O O . ILE D 1 50 ? 1.047 -15.523 -26.581 1.00 12.11 50 ILE D O 1
ATOM 2853 N N . HIS D 1 51 ? 1.050 -14.608 -28.671 1.00 8.75 51 HIS D N 1
ATOM 2854 C CA . HIS D 1 51 ? -0.190 -13.845 -28.454 1.00 8.33 51 HIS D CA 1
ATOM 2855 C C . HIS D 1 51 ? -1.317 -14.804 -28.126 1.00 13.30 51 HIS D C 1
ATOM 2856 O O . HIS D 1 51 ? -2.052 -14.562 -27.164 1.00 10.98 51 HIS D O 1
ATOM 2863 N N . CYS D 1 52 ? -1.428 -15.910 -28.901 1.00 11.64 52 CYS D N 1
ATOM 2864 C CA . CYS D 1 52 ? -2.454 -16.933 -28.666 1.00 12.18 52 CYS D CA 1
ATOM 2865 C C . CYS D 1 52 ? -2.422 -17.442 -27.206 1.00 14.74 52 CYS D C 1
ATOM 2866 O O . CYS D 1 52 ? -3.478 -17.543 -26.594 1.00 12.80 52 CYS D O 1
ATOM 2869 N N . LEU D 1 53 ? -1.225 -17.765 -26.660 1.00 12.41 53 LEU D N 1
ATOM 2870 C CA . LEU D 1 53 ? -1.078 -18.211 -25.266 1.00 11.51 53 LEU D CA 1
ATOM 2871 C C . LEU D 1 53 ? -1.658 -17.176 -24.293 1.00 14.73 53 LEU D C 1
ATOM 2872 O O . LEU D 1 53 ? -2.479 -17.528 -23.444 1.00 14.54 53 LEU D O 1
ATOM 2877 N N . PHE D 1 54 ? -1.246 -15.897 -24.423 1.00 11.07 54 PHE D N 1
ATOM 2878 C CA . PHE D 1 54 ? -1.745 -14.814 -23.559 1.00 10.53 54 PHE D CA 1
ATOM 2879 C C . PHE D 1 54 ? -3.260 -14.639 -23.645 1.00 15.16 54 PHE D C 1
ATOM 2880 O O . PHE D 1 54 ? -3.921 -14.478 -22.614 1.00 13.01 54 PHE D O 1
ATOM 2888 N N . ASP D 1 55 ? -3.808 -14.714 -24.867 1.00 12.82 55 ASP D N 1
ATOM 2889 C CA . ASP D 1 55 ? -5.248 -14.617 -25.103 1.00 13.61 55 ASP D CA 1
ATOM 2890 C C . ASP D 1 55 ? -6.003 -15.764 -24.420 1.00 18.70 55 ASP D C 1
ATOM 2891 O O . ASP D 1 55 ? -7.011 -15.506 -23.755 1.00 19.13 55 ASP D O 1
ATOM 2896 N N . LYS D 1 56 ? -5.514 -17.023 -24.584 1.00 15.30 56 LYS D N 1
ATOM 2897 C CA . LYS D 1 56 ? -6.180 -18.204 -24.014 1.00 15.86 56 LYS D CA 1
ATOM 2898 C C . LYS D 1 56 ? -6.199 -18.194 -22.482 1.00 20.56 56 LYS D C 1
ATOM 2899 O O . LYS D 1 56 ? -7.180 -18.643 -21.892 1.00 20.55 56 LYS D O 1
ATOM 2905 N N . ILE D 1 57 ? -5.129 -17.688 -21.845 1.00 16.04 57 ILE D N 1
ATOM 2906 C CA . ILE D 1 57 ? -5.050 -17.624 -20.371 1.00 15.93 57 ILE D CA 1
ATOM 2907 C C . ILE D 1 57 ? -5.648 -16.342 -19.798 1.00 19.80 57 ILE D C 1
ATOM 2908 O O . ILE D 1 57 ? -5.615 -16.123 -18.577 1.00 18.81 57 ILE D O 1
ATOM 2913 N N . ASP D 1 58 ? -6.204 -15.496 -20.698 1.00 16.58 58 ASP D N 1
ATOM 2914 C CA . ASP D 1 58 ? -6.913 -14.252 -20.401 1.00 18.12 58 ASP D CA 1
ATOM 2915 C C . ASP D 1 58 ? -6.053 -13.163 -19.713 1.00 20.88 58 ASP D C 1
ATOM 2916 O O . ASP D 1 58 ? -6.516 -12.482 -18.788 1.00 19.84 58 ASP D O 1
ATOM 2921 N N . VAL D 1 59 ? -4.792 -12.996 -20.176 1.00 15.56 59 VAL D N 1
ATOM 2922 C CA . VAL D 1 59 ? -3.890 -11.970 -19.632 1.00 15.58 59 VAL D CA 1
ATOM 2923 C C . VAL D 1 59 ? -3.693 -10.787 -20.607 1.00 18.82 59 VAL D C 1
ATOM 2924 O O . VAL D 1 59 ? -2.800 -9.964 -20.404 1.00 19.26 59 VAL D O 1
ATOM 2928 N N . VAL D 1 60 ? -4.514 -10.727 -21.661 1.00 13.80 60 VAL D N 1
ATOM 2929 C CA . VAL D 1 60 ? -4.471 -9.618 -22.626 1.00 13.55 60 VAL D CA 1
ATOM 2930 C C . VAL D 1 60 ? -5.525 -8.608 -22.139 1.00 17.64 60 VAL D C 1
ATOM 2931 O O . VAL D 1 60 ? -6.710 -8.936 -22.089 1.00 17.07 60 VAL D O 1
ATOM 2935 N N . ASP D 1 61 ? -5.088 -7.397 -21.773 1.00 15.99 61 ASP D N 1
ATOM 2936 C CA . ASP D 1 61 ? -5.974 -6.321 -21.317 1.00 17.72 61 ASP D CA 1
ATOM 2937 C C . ASP D 1 61 ? -6.956 -5.934 -22.422 1.00 24.94 61 ASP D C 1
ATOM 2938 O O . ASP D 1 61 ? -6.537 -5.642 -23.542 1.00 24.65 61 ASP D O 1
ATOM 2943 N N . GLU D 1 62 ? -8.262 -5.979 -22.117 1.00 24.15 62 GLU D N 1
ATOM 2944 C CA . GLU D 1 62 ? -9.323 -5.655 -23.074 1.00 24.58 62 GLU D CA 1
ATOM 2945 C C . GLU D 1 62 ? -9.233 -4.224 -23.587 1.00 27.94 62 GLU D C 1
ATOM 2946 O O . GLU D 1 62 ? -9.235 -4.013 -24.800 1.00 26.89 62 GLU D O 1
ATOM 2952 N N . ALA D 1 63 ? -9.084 -3.256 -22.670 1.00 24.83 63 ALA D N 1
ATOM 2953 C CA . ALA D 1 63 ? -9.015 -1.823 -22.965 1.00 25.29 63 ALA D CA 1
ATOM 2954 C C . ALA D 1 63 ? -7.824 -1.361 -23.803 1.00 25.84 63 ALA D C 1
ATOM 2955 O O . ALA D 1 63 ? -8.011 -0.529 -24.693 1.00 25.73 63 ALA D O 1
ATOM 2957 N N . THR D 1 64 ? -6.610 -1.865 -23.513 1.00 18.99 64 THR D N 1
ATOM 2958 C CA . THR D 1 64 ? -5.382 -1.407 -24.180 1.00 18.00 64 THR D CA 1
ATOM 2959 C C . THR D 1 64 ? -4.668 -2.410 -25.081 1.00 20.28 64 THR D C 1
ATOM 2960 O O . THR D 1 64 ? -3.922 -1.998 -25.971 1.00 18.36 64 THR D O 1
ATOM 2964 N N . GLY D 1 65 ? -4.808 -3.699 -24.795 1.00 16.61 65 GLY D N 1
ATOM 2965 C CA . GLY D 1 65 ? -4.076 -4.732 -25.516 1.00 15.09 65 GLY D CA 1
ATOM 2966 C C . GLY D 1 65 ? -2.751 -5.038 -24.820 1.00 16.26 65 GLY D C 1
ATOM 2967 O O . GLY D 1 65 ? -2.015 -5.919 -25.263 1.00 12.77 65 GLY D O 1
ATOM 2968 N N . ARG D 1 66 ? -2.427 -4.326 -23.701 1.00 13.78 66 ARG D N 1
ATOM 2969 C CA . ARG D 1 66 ? -1.186 -4.586 -22.959 1.00 13.15 66 ARG D CA 1
ATOM 2970 C C . ARG D 1 66 ? -1.296 -5.975 -22.238 1.00 15.46 66 ARG D C 1
ATOM 2971 O O . ARG D 1 66 ? -2.394 -6.472 -21.985 1.00 15.58 66 ARG D O 1
ATOM 2979 N N . ILE D 1 67 ? -0.123 -6.588 -21.972 1.00 11.97 67 ILE D N 1
ATOM 2980 C CA . ILE D 1 67 ? -0.066 -7.912 -21.317 1.00 10.50 67 ILE D CA 1
ATOM 2981 C C . ILE D 1 67 ? -0.022 -7.734 -19.793 1.00 13.54 67 ILE D C 1
ATOM 2982 O O . ILE D 1 67 ? 0.883 -7.083 -19.291 1.00 13.89 67 ILE D O 1
ATOM 2987 N N . LEU D 1 68 ? -0.993 -8.305 -19.079 1.00 10.67 68 LEU D N 1
ATOM 2988 C CA . LEU D 1 68 ? -1.096 -8.194 -17.611 1.00 12.73 68 LEU D CA 1
ATOM 2989 C C . LEU D 1 68 ? -0.153 -9.201 -16.949 1.00 18.06 68 LEU D C 1
ATOM 2990 O O . LEU D 1 68 ? -0.545 -10.312 -16.574 1.00 17.26 68 LEU D O 1
ATOM 2995 N N . LEU D 1 69 ? 1.137 -8.818 -16.881 1.00 14.57 69 LEU D N 1
ATOM 2996 C CA . LEU D 1 69 ? 2.211 -9.662 -16.371 1.00 15.24 69 LEU D CA 1
ATOM 2997 C C . LEU D 1 69 ? 2.080 -10.102 -14.916 1.00 24.11 69 LEU D C 1
ATOM 2998 O O . LEU D 1 69 ? 2.476 -11.225 -14.602 1.00 24.02 69 LEU D O 1
ATOM 3003 N N . ASP D 1 70 ? 1.516 -9.252 -14.049 1.00 24.07 70 ASP D N 1
ATOM 3004 C CA . ASP D 1 70 ? 1.304 -9.634 -12.644 1.00 25.91 70 ASP D CA 1
ATOM 3005 C C . ASP D 1 70 ? 0.262 -10.754 -12.590 1.00 31.25 70 ASP D C 1
ATOM 3006 O O . ASP D 1 70 ? 0.439 -11.702 -11.824 1.00 33.07 70 ASP D O 1
ATOM 3011 N N . ARG D 1 71 ? -0.755 -10.683 -13.479 1.00 26.15 71 ARG D N 1
ATOM 3012 C CA . ARG D 1 71 ? -1.796 -11.719 -13.600 1.00 26.07 71 ARG D CA 1
ATOM 3013 C C . ARG D 1 71 ? -1.201 -13.026 -14.099 1.00 27.81 71 ARG D C 1
ATOM 3014 O O . ARG D 1 71 ? -1.652 -14.087 -13.697 1.00 26.74 71 ARG D O 1
ATOM 3022 N N . LEU D 1 72 ? -0.239 -12.921 -15.064 1.00 24.58 72 LEU D N 1
ATOM 3023 C CA . LEU D 1 72 ? 0.439 -14.085 -15.628 1.00 24.58 72 LEU D CA 1
ATOM 3024 C C . LEU D 1 72 ? 1.202 -14.806 -14.492 1.00 29.96 72 LEU D C 1
ATOM 3025 O O . LEU D 1 72 ? 1.176 -16.032 -14.433 1.00 29.33 72 LEU D O 1
ATOM 3030 N N . LEU D 1 73 ? 1.844 -14.038 -13.598 1.00 29.90 73 LEU D N 1
ATOM 3031 C CA . LEU D 1 73 ? 2.584 -14.564 -12.447 1.00 31.63 73 LEU D CA 1
ATOM 3032 C C . LEU D 1 73 ? 1.689 -15.343 -11.472 1.00 37.08 73 LEU D C 1
ATOM 3033 O O . LEU D 1 73 ? 2.209 -16.208 -10.764 1.00 37.88 73 LEU D O 1
ATOM 3038 N N . TYR D 1 74 ? 0.362 -15.043 -11.426 1.00 33.18 74 TYR D N 1
ATOM 3039 C CA . TYR D 1 74 ? -0.598 -15.771 -10.571 1.00 32.96 74 TYR D CA 1
ATOM 3040 C C . TYR D 1 74 ? -0.787 -17.185 -11.127 1.00 38.21 74 TYR D C 1
ATOM 3041 O O . TYR D 1 74 ? -0.953 -18.133 -10.357 1.00 37.86 74 TYR D O 1
ATOM 3050 N N . ILE D 1 75 ? -0.761 -17.309 -12.476 1.00 34.69 75 ILE D N 1
ATOM 3051 C CA . ILE D 1 75 ? -0.902 -18.563 -13.222 1.00 35.06 75 ILE D CA 1
ATOM 3052 C C . ILE D 1 75 ? 0.423 -19.341 -13.190 1.00 39.29 75 ILE D C 1
ATOM 3053 O O . ILE D 1 75 ? 0.406 -20.570 -13.104 1.00 40.20 75 ILE D O 1
ATOM 3058 N N . ILE D 1 76 ? 1.561 -18.604 -13.206 1.00 35.20 76 ILE D N 1
ATOM 3059 C CA . ILE D 1 76 ? 2.949 -19.089 -13.174 1.00 58.97 76 ILE D CA 1
ATOM 3060 C C . ILE D 1 76 ? 3.262 -20.070 -14.288 1.00 95.07 76 ILE D C 1
ATOM 3061 O O . ILE D 1 76 ? 3.266 -19.672 -15.449 1.00 62.47 76 ILE D O 1
ATOM 3063 N N . HIS D 1 86 ? 9.389 -2.197 -14.105 1.00 38.49 86 HIS D N 1
ATOM 3064 C CA . HIS D 1 86 ? 9.660 -2.678 -12.755 1.00 38.40 86 HIS D CA 1
ATOM 3065 C C . HIS D 1 86 ? 10.555 -3.902 -12.501 1.00 41.24 86 HIS D C 1
ATOM 3066 O O . HIS D 1 86 ? 10.995 -4.061 -11.358 1.00 42.56 86 HIS D O 1
ATOM 3068 N N . LEU D 1 87 ? 10.821 -4.833 -13.456 1.00 35.45 87 LEU D N 1
ATOM 3069 C CA . LEU D 1 87 ? 10.509 -4.875 -14.873 1.00 33.55 87 LEU D CA 1
ATOM 3070 C C . LEU D 1 87 ? 9.111 -5.304 -15.185 1.00 31.43 87 LEU D C 1
ATOM 3071 O O . LEU D 1 87 ? 8.736 -5.283 -16.349 1.00 29.15 87 LEU D O 1
ATOM 3076 N N . THR D 1 88 ? 8.321 -5.668 -14.146 1.00 24.44 88 THR D N 1
ATOM 3077 C CA . THR D 1 88 ? 6.946 -6.073 -14.364 1.00 22.65 88 THR D CA 1
ATOM 3078 C C . THR D 1 88 ? 6.142 -4.873 -14.871 1.00 23.89 88 THR D C 1
ATOM 3079 O O . THR D 1 88 ? 5.360 -5.030 -15.813 1.00 21.20 88 THR D O 1
ATOM 3083 N N . ARG D 1 89 ? 6.323 -3.676 -14.250 1.00 20.09 89 ARG D N 1
ATOM 3084 C CA . ARG D 1 89 ? 5.583 -2.510 -14.702 1.00 19.40 89 ARG D CA 1
ATOM 3085 C C . ARG D 1 89 ? 5.888 -2.051 -16.115 1.00 19.56 89 ARG D C 1
ATOM 3086 O O . ARG D 1 89 ? 4.957 -1.802 -16.847 1.00 18.58 89 ARG D O 1
ATOM 3094 N N . GLU D 1 90 ? 7.186 -1.922 -16.462 1.00 16.83 90 GLU D N 1
ATOM 3095 C CA . GLU D 1 90 ? 7.479 -1.438 -17.795 1.00 16.84 90 GLU D CA 1
ATOM 3096 C C . GLU D 1 90 ? 7.025 -2.410 -18.887 1.00 17.58 90 GLU D C 1
ATOM 3097 O O . GLU D 1 90 ? 6.390 -1.989 -19.853 1.00 17.02 90 GLU D O 1
ATOM 3103 N N . CYS D 1 91 ? 7.303 -3.702 -18.698 1.00 12.42 91 CYS D N 1
ATOM 3104 C CA . CYS D 1 91 ? 7.001 -4.743 -19.686 1.00 11.49 91 CYS D CA 1
ATOM 3105 C C . CYS D 1 91 ? 5.512 -4.998 -19.833 1.00 13.03 91 CYS D C 1
ATOM 3106 O O . CYS D 1 91 ? 5.093 -5.477 -20.883 1.00 13.79 91 CYS D O 1
ATOM 3109 N N . SER D 1 92 ? 4.713 -4.699 -18.801 1.00 9.93 92 SER D N 1
ATOM 3110 C CA . SER D 1 92 ? 3.259 -4.871 -18.835 1.00 8.89 92 SER D CA 1
ATOM 3111 C C . SER D 1 92 ? 2.530 -3.657 -19.460 1.00 13.53 92 SER D C 1
ATOM 3112 O O . SER D 1 92 ? 1.306 -3.641 -19.473 1.00 13.05 92 SER D O 1
ATOM 3115 N N . HIS D 1 93 ? 3.270 -2.659 -19.966 1.00 11.22 93 HIS D N 1
ATOM 3116 C CA . HIS D 1 93 ? 2.670 -1.488 -20.622 1.00 12.04 93 HIS D CA 1
ATOM 3117 C C . HIS D 1 93 ? 3.127 -1.316 -22.086 1.00 13.94 93 HIS D C 1
ATOM 3118 O O . HIS D 1 93 ? 2.983 -0.237 -22.662 1.00 14.01 93 HIS D O 1
ATOM 3125 N N . ILE D 1 94 ? 3.657 -2.374 -22.670 1.00 10.27 94 ILE D N 1
ATOM 3126 C CA . ILE D 1 94 ? 4.107 -2.401 -24.072 1.00 10.42 94 ILE D CA 1
ATOM 3127 C C . ILE D 1 94 ? 2.881 -2.633 -24.942 1.00 14.41 94 ILE D C 1
ATOM 3128 O O . ILE D 1 94 ? 2.167 -3.630 -24.758 1.00 11.58 94 ILE D O 1
ATOM 3133 N N . VAL D 1 95 ? 2.623 -1.712 -25.885 1.00 13.25 95 VAL D N 1
ATOM 3134 C CA . VAL D 1 95 ? 1.523 -1.854 -26.840 1.00 13.17 95 VAL D CA 1
ATOM 3135 C C . VAL D 1 95 ? 2.049 -1.465 -28.215 1.00 16.11 95 VAL D C 1
ATOM 3136 O O . VAL D 1 95 ? 2.631 -0.396 -28.361 1.00 16.68 95 VAL D O 1
ATOM 3140 N N . THR D 1 96 ? 1.819 -2.307 -29.218 1.00 13.37 96 THR D N 1
ATOM 3141 C CA . THR D 1 96 ? 2.216 -2.062 -30.607 1.00 13.13 96 THR D CA 1
ATOM 3142 C C . THR D 1 96 ? 0.947 -2.169 -31.484 1.00 17.52 96 THR D C 1
ATOM 3143 O O . THR D 1 96 ? -0.059 -2.707 -31.013 1.00 15.06 96 THR D O 1
ATOM 3147 N N . PRO D 1 97 ? 0.983 -1.759 -32.779 1.00 17.40 97 PRO D N 1
ATOM 3148 C CA . PRO D 1 97 ? -0.215 -1.914 -33.626 1.00 17.46 97 PRO D CA 1
ATOM 3149 C C . PRO D 1 97 ? -0.525 -3.366 -34.002 1.00 19.09 97 PRO D C 1
ATOM 3150 O O . PRO D 1 97 ? -1.577 -3.633 -34.592 1.00 20.12 97 PRO D O 1
ATOM 3154 N N . ASP D 1 98 ? 0.379 -4.304 -33.674 1.00 14.48 98 ASP D N 1
ATOM 3155 C CA . ASP D 1 98 ? 0.205 -5.725 -33.990 1.00 13.38 98 ASP D CA 1
ATOM 3156 C C . ASP D 1 98 ? 0.217 -6.584 -32.724 1.00 15.25 98 ASP D C 1
ATOM 3157 O O . ASP D 1 98 ? 1.176 -6.530 -31.963 1.00 13.22 98 ASP D O 1
ATOM 3162 N N . LYS D 1 99 ? -0.874 -7.354 -32.497 1.00 12.98 99 LYS D N 1
ATOM 3163 C CA . LYS D 1 99 ? -1.075 -8.233 -31.327 1.00 12.00 99 LYS D CA 1
ATOM 3164 C C . LYS D 1 99 ? 0.086 -9.232 -31.147 1.00 14.36 99 LYS D C 1
ATOM 3165 O O . LYS D 1 99 ? 0.532 -9.450 -30.016 1.00 11.95 99 LYS D O 1
ATOM 3171 N N . CYS D 1 100 ? 0.608 -9.778 -32.253 1.00 11.34 100 CYS D N 1
ATOM 3172 C CA . CYS D 1 100 ? 1.729 -10.724 -32.208 1.00 11.85 100 CYS D CA 1
ATOM 3173 C C . CYS D 1 100 ? 3.036 -10.037 -31.821 1.00 14.61 100 CYS D C 1
ATOM 3174 O O . CYS D 1 100 ? 3.795 -10.597 -31.039 1.00 13.95 100 CYS D O 1
ATOM 3177 N N . GLU D 1 101 ? 3.284 -8.823 -32.339 1.00 12.16 101 GLU D N 1
ATOM 3178 C CA . GLU D 1 101 ? 4.474 -8.043 -31.990 1.00 11.81 101 GLU D CA 1
ATOM 3179 C C . GLU D 1 101 ? 4.397 -7.592 -30.529 1.00 12.11 101 GLU D C 1
ATOM 3180 O O . GLU D 1 101 ? 5.413 -7.612 -29.844 1.00 9.58 101 GLU D O 1
ATOM 3186 N N . THR D 1 102 ? 3.189 -7.240 -30.045 1.00 8.02 102 THR D N 1
ATOM 3187 C CA . THR D 1 102 ? 2.981 -6.838 -28.633 1.00 7.49 102 THR D CA 1
ATOM 3188 C C . THR D 1 102 ? 3.376 -7.981 -27.695 1.00 11.32 102 THR D C 1
ATOM 3189 O O . THR D 1 102 ? 4.104 -7.758 -26.723 1.00 10.48 102 THR D O 1
ATOM 3193 N N . ALA D 1 103 ? 2.892 -9.211 -27.990 1.00 9.42 103 ALA D N 1
ATOM 3194 C CA . ALA D 1 103 ? 3.206 -10.397 -27.196 1.00 8.00 103 ALA D CA 1
ATOM 3195 C C . ALA D 1 103 ? 4.717 -10.710 -27.224 1.00 11.59 103 ALA D C 1
ATOM 3196 O O . ALA D 1 103 ? 5.329 -10.882 -26.165 1.00 9.82 103 ALA D O 1
ATOM 3198 N N . TYR D 1 104 ? 5.328 -10.709 -28.426 1.00 8.40 104 TYR D N 1
ATOM 3199 C CA . TYR D 1 104 ? 6.763 -10.950 -28.589 1.00 9.09 104 TYR D CA 1
ATOM 3200 C C . TYR D 1 104 ? 7.609 -9.937 -27.808 1.00 13.02 104 TYR D C 1
ATOM 3201 O O . TYR D 1 104 ? 8.511 -10.334 -27.064 1.00 12.51 104 TYR D O 1
ATOM 3210 N N . GLU D 1 105 ? 7.339 -8.639 -28.000 1.00 9.50 105 GLU D N 1
ATOM 3211 C CA . GLU D 1 105 ? 8.085 -7.563 -27.320 1.00 9.41 105 GLU D CA 1
ATOM 3212 C C . GLU D 1 105 ? 7.932 -7.642 -25.802 1.00 13.24 105 GLU D C 1
ATOM 3213 O O . GLU D 1 105 ? 8.878 -7.331 -25.077 1.00 12.02 105 GLU D O 1
ATOM 3219 N N . THR D 1 106 ? 6.759 -8.068 -25.323 1.00 10.81 106 THR D N 1
ATOM 3220 C CA . THR D 1 106 ? 6.520 -8.195 -23.863 1.00 10.67 106 THR D CA 1
ATOM 3221 C C . THR D 1 106 ? 7.443 -9.289 -23.289 1.00 13.96 106 THR D C 1
ATOM 3222 O O . THR D 1 106 ? 8.108 -9.061 -22.274 1.00 13.76 106 THR D O 1
ATOM 3226 N N . VAL D 1 107 ? 7.492 -10.452 -23.959 1.00 9.36 107 VAL D N 1
ATOM 3227 C CA . VAL D 1 107 ? 8.320 -11.608 -23.558 1.00 10.25 107 VAL D CA 1
ATOM 3228 C C . VAL D 1 107 ? 9.817 -11.236 -23.596 1.00 14.72 107 VAL D C 1
ATOM 3229 O O . VAL D 1 107 ? 10.534 -11.502 -22.638 1.00 13.83 107 VAL D O 1
ATOM 3233 N N . LYS D 1 108 ? 10.256 -10.567 -24.675 1.00 13.50 108 LYS D N 1
ATOM 3234 C CA . LYS D 1 108 ? 11.638 -10.085 -24.834 1.00 13.59 108 LYS D CA 1
ATOM 3235 C C . LYS D 1 108 ? 12.039 -9.152 -23.688 1.00 17.88 108 LYS D C 1
ATOM 3236 O O . LYS D 1 108 ? 13.138 -9.271 -23.155 1.00 16.44 108 LYS D O 1
ATOM 3242 N N . CYS D 1 109 ? 11.123 -8.251 -23.295 1.00 13.72 109 CYS D N 1
ATOM 3243 C CA . CYS D 1 109 ? 11.311 -7.292 -22.199 1.00 13.63 109 CYS D CA 1
ATOM 3244 C C . CYS D 1 109 ? 11.419 -8.014 -20.825 1.00 19.65 109 CYS D C 1
ATOM 3245 O O . CYS D 1 109 ? 12.354 -7.766 -20.052 1.00 17.87 109 CYS D O 1
ATOM 3248 N N . TYR D 1 110 ? 10.425 -8.859 -20.525 1.00 18.41 110 TYR D N 1
ATOM 3249 C CA . TYR D 1 110 ? 10.242 -9.531 -19.248 1.00 20.25 110 TYR D CA 1
ATOM 3250 C C . TYR D 1 110 ? 11.084 -10.774 -18.998 1.00 24.78 110 TYR D C 1
ATOM 3251 O O . TYR D 1 110 ? 11.653 -10.900 -17.908 1.00 22.22 110 TYR D O 1
ATOM 3260 N N . PHE D 1 111 ? 11.122 -11.704 -19.967 1.00 23.05 111 PHE D N 1
ATOM 3261 C CA . PHE D 1 111 ? 11.892 -12.944 -19.837 1.00 24.46 111 PHE D CA 1
ATOM 3262 C C . PHE D 1 111 ? 13.224 -12.792 -20.573 1.00 30.45 111 PHE D C 1
ATOM 3263 O O . PHE D 1 111 ? 13.471 -13.453 -21.578 1.00 29.71 111 PHE D O 1
ATOM 3271 N N . ASN D 1 112 ? 14.062 -11.865 -20.081 1.00 30.93 112 ASN D N 1
ATOM 3272 C CA . ASN D 1 112 ? 15.372 -11.550 -20.658 1.00 32.84 112 ASN D CA 1
ATOM 3273 C C . ASN D 1 112 ? 16.453 -12.612 -20.359 1.00 40.23 112 ASN D C 1
ATOM 3274 O O . ASN D 1 112 ? 17.392 -12.761 -21.145 1.00 41.12 112 ASN D O 1
ATOM 3279 N N . ALA D 1 113 ? 16.320 -13.337 -19.228 1.00 37.49 113 ALA D N 1
ATOM 3280 C CA . ALA D 1 113 ? 17.249 -14.389 -18.818 1.00 37.53 113 ALA D CA 1
ATOM 3281 C C . ALA D 1 113 ? 16.964 -15.680 -19.586 1.00 40.92 113 ALA D C 1
ATOM 3282 O O . ALA D 1 113 ? 15.802 -16.074 -19.716 1.00 39.66 113 ALA D O 1
ATOM 3284 N N . HIS D 1 114 ? 18.031 -16.338 -20.077 1.00 37.20 114 HIS D N 1
ATOM 3285 C CA . HIS D 1 114 ? 17.964 -17.591 -20.841 1.00 37.12 114 HIS D CA 1
ATOM 3286 C C . HIS D 1 114 ? 17.234 -18.719 -20.108 1.00 36.84 114 HIS D C 1
ATOM 3287 O O . HIS D 1 114 ? 16.447 -19.422 -20.738 1.00 34.88 114 HIS D O 1
ATOM 3294 N N . ASP D 1 115 ? 17.467 -18.882 -18.798 1.00 32.99 115 ASP D N 1
ATOM 3295 C CA . ASP D 1 115 ? 16.831 -19.955 -18.052 1.00 32.72 115 ASP D CA 1
ATOM 3296 C C . ASP D 1 115 ? 15.317 -19.775 -17.811 1.00 34.04 115 ASP D C 1
ATOM 3297 O O . ASP D 1 115 ? 14.610 -20.780 -17.653 1.00 33.89 115 ASP D O 1
ATOM 3302 N N . GLU D 1 116 ? 14.817 -18.512 -17.879 1.00 28.30 116 GLU D N 1
ATOM 3303 C CA . GLU D 1 116 ? 13.380 -18.234 -17.776 1.00 26.77 116 GLU D CA 1
ATOM 3304 C C . GLU D 1 116 ? 12.700 -18.750 -19.054 1.00 26.94 116 GLU D C 1
ATOM 3305 O O . GLU D 1 116 ? 11.703 -19.466 -18.968 1.00 27.92 116 GLU D O 1
ATOM 3311 N N . VAL D 1 117 ? 13.260 -18.410 -20.236 1.00 19.95 117 VAL D N 1
ATOM 3312 C CA . VAL D 1 117 ? 12.740 -18.831 -21.542 1.00 17.92 117 VAL D CA 1
ATOM 3313 C C . VAL D 1 117 ? 12.746 -20.359 -21.640 1.00 20.49 117 VAL D C 1
ATOM 3314 O O . VAL D 1 117 ? 11.722 -20.934 -22.007 1.00 19.64 117 VAL D O 1
ATOM 3318 N N . ILE D 1 118 ? 13.879 -21.008 -21.273 1.00 16.25 118 ILE D N 1
ATOM 3319 C CA . ILE D 1 118 ? 14.044 -22.473 -21.311 1.00 16.52 118 ILE D CA 1
ATOM 3320 C C . ILE D 1 118 ? 12.967 -23.213 -20.505 1.00 20.53 118 ILE D C 1
ATOM 3321 O O . ILE D 1 118 ? 12.381 -24.174 -21.006 1.00 20.45 118 ILE D O 1
ATOM 3326 N N . LYS D 1 119 ? 12.709 -22.764 -19.265 1.00 18.97 119 LYS D N 1
ATOM 3327 C CA . LYS D 1 119 ? 11.708 -23.359 -18.382 1.00 19.67 119 LYS D CA 1
ATOM 3328 C C . LYS D 1 119 ? 10.307 -23.355 -19.006 1.00 23.70 119 LYS D C 1
ATOM 3329 O O . LYS D 1 119 ? 9.653 -24.403 -19.025 1.00 23.69 119 LYS D O 1
ATOM 3335 N N . PHE D 1 120 ? 9.874 -22.205 -19.571 1.00 20.86 120 PHE D N 1
ATOM 3336 C CA . PHE D 1 120 ? 8.574 -22.081 -20.250 1.00 20.30 120 PHE D CA 1
ATOM 3337 C C . PHE D 1 120 ? 8.583 -22.871 -21.548 1.00 19.98 120 PHE D C 1
ATOM 3338 O O . PHE D 1 120 ? 7.576 -23.499 -21.888 1.00 15.95 120 PHE D O 1
ATOM 3346 N N . CYS D 1 121 ? 9.744 -22.885 -22.244 1.00 16.73 121 CYS D N 1
ATOM 3347 C CA . CYS D 1 121 ? 9.942 -23.656 -23.468 1.00 16.36 121 CYS D CA 1
ATOM 3348 C C . CYS D 1 121 ? 9.670 -25.150 -23.207 1.00 20.67 121 CYS D C 1
ATOM 3349 O O . CYS D 1 121 ? 8.895 -25.764 -23.937 1.00 18.09 121 CYS D O 1
ATOM 3352 N N . HIS D 1 122 ? 10.298 -25.721 -22.153 1.00 18.97 122 HIS D N 1
ATOM 3353 C CA . HIS D 1 122 ? 10.142 -27.137 -21.782 1.00 18.39 122 HIS D CA 1
ATOM 3354 C C . HIS D 1 122 ? 8.680 -27.457 -21.431 1.00 20.06 122 HIS D C 1
ATOM 3355 O O . HIS D 1 122 ? 8.134 -28.447 -21.903 1.00 19.23 122 HIS D O 1
ATOM 3362 N N . LEU D 1 123 ? 8.058 -26.588 -20.645 1.00 18.36 123 LEU D N 1
ATOM 3363 C CA . LEU D 1 123 ? 6.660 -26.728 -20.222 1.00 18.57 123 LEU D CA 1
ATOM 3364 C C . LEU D 1 123 ? 5.698 -26.830 -21.407 1.00 22.71 123 LEU D C 1
ATOM 3365 O O . LEU D 1 123 ? 4.837 -27.709 -21.417 1.00 23.68 123 LEU D O 1
ATOM 3370 N N . LEU D 1 124 ? 5.861 -25.953 -22.407 1.00 18.64 124 LEU D N 1
ATOM 3371 C CA . LEU D 1 124 ? 4.961 -25.891 -23.554 1.00 18.90 124 LEU D CA 1
ATOM 3372 C C . LEU D 1 124 ? 5.272 -26.877 -24.647 1.00 24.09 124 LEU D C 1
ATOM 3373 O O . LEU D 1 124 ? 4.382 -27.551 -25.152 1.00 20.87 124 LEU D O 1
ATOM 3378 N N . VAL D 1 125 ? 6.518 -26.881 -25.054 1.00 24.19 125 VAL D N 1
ATOM 3379 C CA . VAL D 1 125 ? 6.959 -27.641 -26.201 1.00 25.95 125 VAL D CA 1
ATOM 3380 C C . VAL D 1 125 ? 7.230 -29.113 -25.954 1.00 32.25 125 VAL D C 1
ATOM 3381 O O . VAL D 1 125 ? 6.905 -29.932 -26.817 1.00 32.94 125 VAL D O 1
ATOM 3385 N N . LEU D 1 126 ? 7.777 -29.442 -24.769 1.00 29.06 126 LEU D N 1
ATOM 3386 C CA . LEU D 1 126 ? 8.111 -30.830 -24.504 1.00 29.39 126 LEU D CA 1
ATOM 3387 C C . LEU D 1 126 ? 6.993 -31.744 -24.037 1.00 32.76 126 LEU D C 1
ATOM 3388 O O . LEU D 1 126 ? 6.033 -31.268 -23.464 1.00 30.90 126 LEU D O 1
ATOM 3393 N N . GLU D 1 127 ? 7.159 -33.060 -24.256 1.00 29.33 127 GLU D N 1
ATOM 3394 C CA . GLU D 1 127 ? 6.209 -34.093 -23.817 1.00 35.12 127 GLU D CA 1
ATOM 3395 C C . GLU D 1 127 ? 6.060 -34.012 -22.278 1.00 40.88 127 GLU D C 1
ATOM 3396 O O . GLU D 1 127 ? 4.967 -34.367 -21.780 1.00 41.97 127 GLU D O 1
ATOM 3403 N N . ARG E 1 9 ? 2.398 31.797 -13.374 1.00 44.50 9 ARG E N 1
ATOM 3404 C CA . ARG E 1 9 ? 1.703 31.053 -12.339 1.00 43.99 9 ARG E CA 1
ATOM 3405 C C . ARG E 1 9 ? 0.180 31.262 -12.422 1.00 46.87 9 ARG E C 1
ATOM 3406 O O . ARG E 1 9 ? -0.375 32.070 -11.664 1.00 47.81 9 ARG E O 1
ATOM 3408 N N . TYR E 1 10 ? -0.516 30.554 -13.332 1.00 40.80 10 TYR E N 1
ATOM 3409 C CA . TYR E 1 10 ? 0.012 29.584 -14.297 1.00 38.92 10 TYR E CA 1
ATOM 3410 C C . TYR E 1 10 ? -0.125 30.097 -15.732 1.00 36.12 10 TYR E C 1
ATOM 3411 O O . TYR E 1 10 ? 0.277 29.408 -16.674 1.00 34.44 10 TYR E O 1
ATOM 3420 N N . LYS E 1 11 ? -0.645 31.319 -15.889 1.00 29.53 11 LYS E N 1
ATOM 3421 C CA . LYS E 1 11 ? -0.920 31.958 -17.185 1.00 27.66 11 LYS E CA 1
ATOM 3422 C C . LYS E 1 11 ? 0.281 32.167 -18.103 1.00 29.09 11 LYS E C 1
ATOM 3423 O O . LYS E 1 11 ? 0.203 31.791 -19.276 1.00 26.89 11 LYS E O 1
ATOM 3429 N N . LYS E 1 12 ? 1.368 32.792 -17.589 1.00 25.98 12 LYS E N 1
ATOM 3430 C CA . LYS E 1 12 ? 2.600 33.039 -18.360 1.00 26.25 12 LYS E CA 1
ATOM 3431 C C . LYS E 1 12 ? 3.210 31.697 -18.866 1.00 25.90 12 LYS E C 1
ATOM 3432 O O . LYS E 1 12 ? 3.376 31.572 -20.085 1.00 24.24 12 LYS E O 1
ATOM 3438 N N . PRO E 1 13 ? 3.504 30.683 -17.984 1.00 23.24 13 PRO E N 1
ATOM 3439 C CA . PRO E 1 13 ? 4.066 29.407 -18.480 1.00 22.30 13 PRO E CA 1
ATOM 3440 C C . PRO E 1 13 ? 3.170 28.689 -19.482 1.00 23.26 13 PRO E C 1
ATOM 3441 O O . PRO E 1 13 ? 3.686 28.168 -20.469 1.00 21.22 13 PRO E O 1
ATOM 3445 N N . ALA E 1 14 ? 1.830 28.670 -19.242 1.00 18.89 14 ALA E N 1
ATOM 3446 C CA . ALA E 1 14 ? 0.874 28.003 -20.138 1.00 18.07 14 ALA E CA 1
ATOM 3447 C C . ALA E 1 14 ? 0.851 28.610 -21.542 1.00 20.41 14 ALA E C 1
ATOM 3448 O O . ALA E 1 14 ? 0.752 27.876 -22.521 1.00 19.13 14 ALA E O 1
ATOM 3450 N N . LYS E 1 15 ? 0.969 29.945 -21.644 1.00 18.00 15 LYS E N 1
ATOM 3451 C CA . LYS E 1 15 ? 0.973 30.637 -22.928 1.00 17.84 15 LYS E CA 1
ATOM 3452 C C . LYS E 1 15 ? 2.213 30.295 -23.747 1.00 21.28 15 LYS E C 1
ATOM 3453 O O . LYS E 1 15 ? 2.124 30.130 -24.966 1.00 17.69 15 LYS E O 1
ATOM 3459 N N . MET E 1 16 ? 3.356 30.165 -23.059 1.00 21.16 16 MET E N 1
ATOM 3460 C CA . MET E 1 16 ? 4.640 29.774 -23.649 1.00 22.45 16 MET E CA 1
ATOM 3461 C C . MET E 1 16 ? 4.539 28.326 -24.166 1.00 23.12 16 MET E C 1
ATOM 3462 O O . MET E 1 16 ? 4.871 28.041 -25.325 1.00 22.07 16 MET E O 1
ATOM 3467 N N . LEU E 1 17 ? 4.002 27.439 -23.315 1.00 18.83 17 LEU E N 1
ATOM 3468 C CA . LEU E 1 17 ? 3.746 26.031 -23.610 1.00 17.89 17 LEU E CA 1
ATOM 3469 C C . LEU E 1 17 ? 2.876 25.906 -24.864 1.00 16.56 17 LEU E C 1
ATOM 3470 O O . LEU E 1 17 ? 3.232 25.154 -25.767 1.00 14.37 17 LEU E O 1
ATOM 3475 N N . HIS E 1 18 ? 1.780 26.706 -24.949 1.00 12.90 18 HIS E N 1
ATOM 3476 C CA . HIS E 1 18 ? 0.854 26.732 -26.084 1.00 12.81 18 HIS E CA 1
ATOM 3477 C C . HIS E 1 18 ? 1.575 27.072 -27.400 1.00 17.34 18 HIS E C 1
ATOM 3478 O O . HIS E 1 18 ? 1.407 26.354 -28.390 1.00 14.81 18 HIS E O 1
ATOM 3485 N N . GLU E 1 19 ? 2.375 28.155 -27.405 1.00 18.04 19 GLU E N 1
ATOM 3486 C CA . GLU E 1 19 ? 3.119 28.620 -28.594 1.00 19.46 19 GLU E CA 1
ATOM 3487 C C . GLU E 1 19 ? 4.124 27.567 -29.104 1.00 18.83 19 GLU E C 1
ATOM 3488 O O . GLU E 1 19 ? 4.194 27.330 -30.314 1.00 18.33 19 GLU E O 1
ATOM 3494 N N . ILE E 1 20 ? 4.872 26.927 -28.191 1.00 14.59 20 ILE E N 1
ATOM 3495 C CA . ILE E 1 20 ? 5.837 25.878 -28.527 1.00 15.56 20 ILE E CA 1
ATOM 3496 C C . ILE E 1 20 ? 5.106 24.668 -29.104 1.00 18.12 20 ILE E C 1
ATOM 3497 O O . ILE E 1 20 ? 5.510 24.140 -30.143 1.00 16.95 20 ILE E O 1
ATOM 3502 N N . CYS E 1 21 ? 4.032 24.238 -28.427 1.00 13.39 21 CYS E N 1
ATOM 3503 C CA . CYS E 1 21 ? 3.309 23.051 -28.846 1.00 12.30 21 CYS E CA 1
ATOM 3504 C C . CYS E 1 21 ? 2.483 23.155 -30.100 1.00 17.19 21 CYS E C 1
ATOM 3505 O O . CYS E 1 21 ? 2.352 22.152 -30.805 1.00 18.43 21 CYS E O 1
ATOM 3508 N N . ILE E 1 22 ? 2.024 24.382 -30.454 1.00 17.26 22 ILE E N 1
ATOM 3509 C CA . ILE E 1 22 ? 1.347 24.636 -31.734 1.00 18.82 22 ILE E CA 1
ATOM 3510 C C . ILE E 1 22 ? 2.375 24.368 -32.836 1.00 22.29 22 ILE E C 1
ATOM 3511 O O . ILE E 1 22 ? 2.072 23.659 -33.798 1.00 22.50 22 ILE E O 1
ATOM 3516 N N . ALA E 1 23 ? 3.591 24.944 -32.678 1.00 18.53 23 ALA E N 1
ATOM 3517 C CA . ALA E 1 23 ? 4.695 24.825 -33.635 1.00 19.00 23 ALA E CA 1
ATOM 3518 C C . ALA E 1 23 ? 5.142 23.370 -33.830 1.00 21.20 23 ALA E C 1
ATOM 3519 O O . ALA E 1 23 ? 5.275 22.934 -34.969 1.00 19.36 23 ALA E O 1
ATOM 3521 N N . GLU E 1 24 ? 5.315 22.617 -32.724 1.00 17.14 24 GLU E N 1
ATOM 3522 C CA . GLU E 1 24 ? 5.748 21.218 -32.755 1.00 16.53 24 GLU E CA 1
ATOM 3523 C C . GLU E 1 24 ? 4.716 20.266 -33.357 1.00 19.51 24 GLU E C 1
ATOM 3524 O O . GLU E 1 24 ? 5.075 19.395 -34.155 1.00 17.54 24 GLU E O 1
ATOM 3530 N N . SER E 1 25 ? 3.442 20.412 -32.961 1.00 14.90 25 SER E N 1
ATOM 3531 C CA . SER E 1 25 ? 2.364 19.529 -33.415 1.00 13.38 25 SER E CA 1
ATOM 3532 C C . SER E 1 25 ? 1.836 19.840 -34.806 1.00 16.53 25 SER E C 1
ATOM 3533 O O . SER E 1 25 ? 1.243 18.965 -35.430 1.00 16.68 25 SER E O 1
ATOM 3536 N N . GLY E 1 26 ? 1.948 21.096 -35.220 1.00 15.01 26 GLY E N 1
ATOM 3537 C CA . GLY E 1 26 ? 1.396 21.557 -36.489 1.00 15.80 26 GLY E CA 1
ATOM 3538 C C . GLY E 1 26 ? -0.104 21.775 -36.406 1.00 18.95 26 GLY E C 1
ATOM 3539 O O . GLY E 1 26 ? -0.784 21.828 -37.431 1.00 17.34 26 GLY E O 1
ATOM 3540 N N . ALA E 1 27 ? -0.645 21.875 -35.173 1.00 15.88 27 ALA E N 1
ATOM 3541 C CA . ALA E 1 27 ? -2.069 22.119 -34.982 1.00 15.07 27 ALA E CA 1
ATOM 3542 C C . ALA E 1 27 ? -2.394 23.593 -35.281 1.00 20.89 27 ALA E C 1
ATOM 3543 O O . ALA E 1 27 ? -1.554 24.472 -35.062 1.00 20.62 27 ALA E O 1
ATOM 3545 N N . SER E 1 28 ? -3.598 23.853 -35.806 1.00 18.14 28 SER E N 1
ATOM 3546 C CA . SER E 1 28 ? -4.048 25.216 -36.072 1.00 17.84 28 SER E CA 1
ATOM 3547 C C . SER E 1 28 ? -4.806 25.741 -34.842 1.00 20.65 28 SER E C 1
ATOM 3548 O O . SER E 1 28 ? -5.301 24.951 -34.047 1.00 17.99 28 SER E O 1
ATOM 3551 N N . GLU E 1 29 ? -4.937 27.077 -34.719 1.00 18.76 29 GLU E N 1
ATOM 3552 C CA . GLU E 1 29 ? -5.695 27.673 -33.616 1.00 18.78 29 GLU E CA 1
ATOM 3553 C C . GLU E 1 29 ? -7.161 27.211 -33.673 1.00 20.70 29 GLU E C 1
ATOM 3554 O O . GLU E 1 29 ? -7.730 26.890 -32.636 1.00 19.56 29 GLU E O 1
ATOM 3560 N N . GLU E 1 30 ? -7.724 27.079 -34.891 1.00 18.61 30 GLU E N 1
ATOM 3561 C CA . GLU E 1 30 ? -9.098 26.628 -35.115 1.00 19.15 30 GLU E CA 1
ATOM 3562 C C . GLU E 1 30 ? -9.325 25.205 -34.615 1.00 20.28 30 GLU E C 1
ATOM 3563 O O . GLU E 1 30 ? -10.369 24.927 -34.016 1.00 19.52 30 GLU E O 1
ATOM 3569 N N . GLN E 1 31 ? -8.347 24.302 -34.847 1.00 14.42 31 GLN E N 1
ATOM 3570 C CA . GLN E 1 31 ? -8.435 22.900 -34.427 1.00 12.44 31 GLN E CA 1
ATOM 3571 C C . GLN E 1 31 ? -8.418 22.804 -32.884 1.00 17.09 31 GLN E C 1
ATOM 3572 O O . GLN E 1 31 ? -9.119 21.974 -32.307 1.00 17.23 31 GLN E O 1
ATOM 3578 N N . LEU E 1 32 ? -7.633 23.662 -32.261 1.00 13.95 32 LEU E N 1
ATOM 3579 C CA . LEU E 1 32 ? -7.517 23.689 -30.796 1.00 13.56 32 LEU E CA 1
ATOM 3580 C C . LEU E 1 32 ? -8.680 24.374 -30.124 1.00 18.90 32 LEU E C 1
ATOM 3581 O O . LEU E 1 32 ? -9.085 23.954 -29.049 1.00 20.07 32 LEU E O 1
ATOM 3586 N N . ARG E 1 33 ? -9.174 25.457 -30.763 1.00 17.49 33 ARG E N 1
ATOM 3587 C CA . ARG E 1 33 ? -10.285 26.261 -30.284 1.00 18.65 33 ARG E CA 1
ATOM 3588 C C . ARG E 1 33 ? -11.607 25.501 -30.124 1.00 21.50 33 ARG E C 1
ATOM 3589 O O . ARG E 1 33 ? -12.549 26.037 -29.532 1.00 20.36 33 ARG E O 1
ATOM 3597 N N . THR E 1 34 ? -11.634 24.204 -30.578 1.00 18.14 34 THR E N 1
ATOM 3598 C CA . THR E 1 34 ? -12.815 23.362 -30.399 1.00 17.47 34 THR E CA 1
ATOM 3599 C C . THR E 1 34 ? -13.005 23.064 -28.888 1.00 18.94 34 THR E C 1
ATOM 3600 O O . THR E 1 34 ? -14.102 22.739 -28.479 1.00 18.47 34 THR E O 1
ATOM 3604 N N . CYS E 1 35 ? -11.924 23.252 -28.078 1.00 16.35 35 CYS E N 1
ATOM 3605 C CA . CYS E 1 35 ? -11.994 23.071 -26.620 1.00 15.97 35 CYS E CA 1
ATOM 3606 C C . CYS E 1 35 ? -12.911 24.088 -25.893 1.00 20.44 35 CYS E C 1
ATOM 3607 O O . CYS E 1 35 ? -13.273 23.856 -24.726 1.00 20.78 35 CYS E O 1
ATOM 3610 N N . LEU E 1 36 ? -13.236 25.231 -26.549 1.00 16.71 36 LEU E N 1
ATOM 3611 C CA . LEU E 1 36 ? -14.025 26.319 -25.940 1.00 17.09 36 LEU E CA 1
ATOM 3612 C C . LEU E 1 36 ? -15.423 25.938 -25.445 1.00 20.11 36 LEU E C 1
ATOM 3613 O O . LEU E 1 36 ? -15.939 26.593 -24.543 1.00 19.61 36 LEU E O 1
ATOM 3618 N N . ASP E 1 37 ? -15.996 24.847 -25.987 1.00 17.79 37 ASP E N 1
ATOM 3619 C CA . ASP E 1 37 ? -17.296 24.318 -25.569 1.00 19.59 37 ASP E CA 1
ATOM 3620 C C . ASP E 1 37 ? -17.142 23.058 -24.680 1.00 24.49 37 ASP E C 1
ATOM 3621 O O . ASP E 1 37 ? -18.130 22.389 -24.365 1.00 24.16 37 ASP E O 1
ATOM 3626 N N . GLY E 1 38 ? -15.895 22.735 -24.323 1.00 20.20 38 GLY E N 1
ATOM 3627 C CA . GLY E 1 38 ? -15.570 21.590 -23.479 1.00 19.43 38 GLY E CA 1
ATOM 3628 C C . GLY E 1 38 ? -15.195 20.324 -24.226 1.00 23.17 38 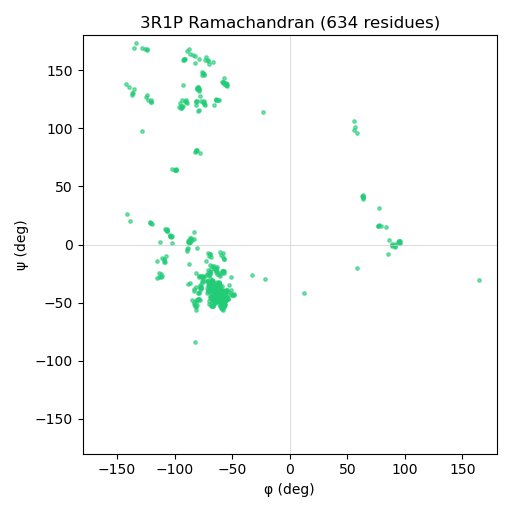GLY E C 1
ATOM 3629 O O . GLY E 1 38 ? -14.953 19.292 -23.593 1.00 22.48 38 GLY E O 1
ATOM 3630 N N . THR E 1 39 ? -15.138 20.370 -25.572 1.00 19.30 39 THR E N 1
ATOM 3631 C CA . THR E 1 39 ? -14.782 19.208 -26.392 1.00 18.34 39 THR E CA 1
ATOM 3632 C C . THR E 1 39 ? -13.264 19.048 -26.377 1.00 18.95 39 THR E C 1
ATOM 3633 O O . THR E 1 39 ? -12.530 20.002 -26.615 1.00 18.28 39 THR E O 1
ATOM 3637 N N . VAL E 1 40 ? -12.809 17.800 -26.167 1.00 14.72 40 VAL E N 1
ATOM 3638 C CA . VAL E 1 40 ? -11.377 17.554 -26.255 1.00 12.25 40 VAL E CA 1
ATOM 3639 C C . VAL E 1 40 ? -11.058 17.523 -27.772 1.00 16.56 40 VAL E C 1
ATOM 3640 O O . VAL E 1 40 ? -11.725 16.790 -28.496 1.00 17.93 40 VAL E O 1
ATOM 3644 N N . PRO E 1 41 ? -10.122 18.366 -28.279 1.00 14.74 41 PRO E N 1
ATOM 3645 C CA . PRO E 1 41 ? -9.871 18.409 -29.734 1.00 15.00 41 PRO E CA 1
ATOM 3646 C C . PRO E 1 41 ? -9.518 17.040 -30.313 1.00 18.84 41 PRO E C 1
ATOM 3647 O O . PRO E 1 41 ? -8.792 16.286 -29.676 1.00 17.37 41 PRO E O 1
ATOM 3651 N N . THR E 1 42 ? -10.080 16.707 -31.492 1.00 16.11 42 THR E N 1
ATOM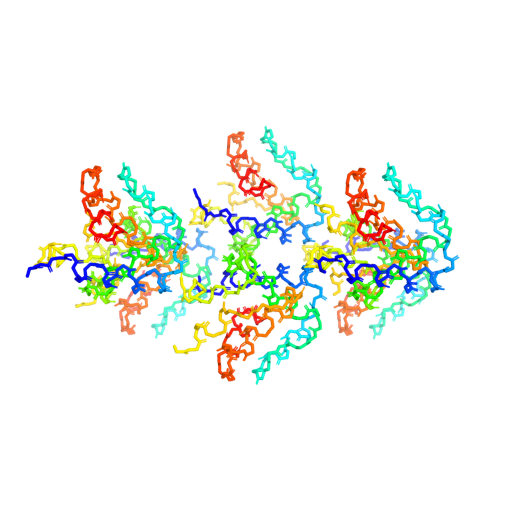 3652 C CA . THR E 1 42 ? -9.925 15.382 -32.117 1.00 16.91 42 THR E CA 1
ATOM 3653 C C . THR E 1 42 ? -9.046 15.320 -33.368 1.00 18.48 42 THR E C 1
ATOM 3654 O O . THR E 1 42 ? -8.687 14.210 -33.784 1.00 16.39 42 THR E O 1
ATOM 3658 N N . ALA E 1 43 ? -8.709 16.474 -33.971 1.00 15.07 43 ALA E N 1
ATOM 3659 C CA . ALA E 1 43 ? -7.838 16.500 -35.152 1.00 14.49 43 ALA E CA 1
ATOM 3660 C C . ALA E 1 43 ? -6.501 15.810 -34.821 1.00 17.41 43 ALA E C 1
ATOM 3661 O O . ALA E 1 43 ? -6.012 15.970 -33.691 1.00 15.07 43 ALA E O 1
ATOM 3663 N N . PRO E 1 44 ? -5.940 14.991 -35.745 1.00 15.37 44 PRO E N 1
ATOM 3664 C CA . PRO E 1 44 ? -4.650 14.333 -35.468 1.00 15.29 44 PRO E CA 1
ATOM 3665 C C . PRO E 1 44 ? -3.567 15.287 -34.942 1.00 16.74 44 PRO E C 1
ATOM 3666 O O . PRO E 1 44 ? -2.907 14.955 -33.965 1.00 12.74 44 PRO E O 1
ATOM 3670 N N . ALA E 1 45 ? -3.452 16.500 -35.529 1.00 13.19 45 ALA E N 1
ATOM 3671 C CA . ALA E 1 45 ? -2.474 17.507 -35.076 1.00 12.51 45 ALA E CA 1
ATOM 3672 C C . ALA E 1 45 ? -2.764 17.988 -33.649 1.00 13.20 45 ALA E C 1
ATOM 3673 O O . ALA E 1 45 ? -1.836 18.207 -32.879 1.00 10.20 45 ALA E O 1
ATOM 3675 N N . ALA E 1 46 ? -4.058 18.122 -33.303 1.00 10.74 46 ALA E N 1
ATOM 3676 C CA . ALA E 1 46 ? -4.487 18.564 -31.977 1.00 9.83 46 ALA E CA 1
ATOM 3677 C C . ALA E 1 46 ? -4.176 17.508 -30.911 1.00 11.20 46 ALA E C 1
ATOM 3678 O O . ALA E 1 46 ? -3.806 17.883 -29.795 1.00 8.79 46 ALA E O 1
ATOM 3680 N N . LYS E 1 47 ? -4.330 16.190 -31.244 1.00 8.05 47 LYS E N 1
ATOM 3681 C CA . LYS E 1 47 ? -3.992 15.104 -30.318 1.00 8.16 47 LYS E CA 1
ATOM 3682 C C . LYS E 1 47 ? -2.487 15.169 -30.021 1.00 11.51 47 LYS E C 1
ATOM 3683 O O . LYS E 1 47 ? -2.079 15.027 -28.870 1.00 7.85 47 LYS E O 1
ATOM 3689 N N . CYS E 1 48 ? -1.680 15.452 -31.057 1.00 8.27 48 CYS E N 1
ATOM 3690 C CA . CYS E 1 48 ? -0.225 15.585 -30.896 1.00 8.72 48 CYS E CA 1
ATOM 3691 C C . CYS E 1 48 ? 0.160 16.805 -30.075 1.00 11.89 48 CYS E C 1
ATOM 3692 O O . CYS E 1 48 ? 1.160 16.756 -29.348 1.00 11.43 48 CYS E O 1
ATOM 3695 N N . TYR E 1 49 ? -0.654 17.886 -30.147 1.00 9.50 49 TYR E N 1
ATOM 3696 C CA . TYR E 1 49 ? -0.436 19.095 -29.325 1.00 9.35 49 TYR E CA 1
ATOM 3697 C C . TYR E 1 49 ? -0.562 18.713 -27.844 1.00 10.95 49 TYR E C 1
ATOM 3698 O O . TYR E 1 49 ? 0.216 19.192 -27.020 1.00 7.89 49 TYR E O 1
ATOM 3707 N N . ILE E 1 50 ? -1.566 17.866 -27.506 1.00 7.93 50 ILE E N 1
ATOM 3708 C CA . ILE E 1 50 ? -1.781 17.392 -26.131 1.00 8.37 50 ILE E CA 1
ATOM 3709 C C . ILE E 1 50 ? -0.554 16.587 -25.666 1.00 8.75 50 ILE E C 1
ATOM 3710 O O . ILE E 1 50 ? -0.090 16.817 -24.557 1.00 6.61 50 ILE E O 1
ATOM 3715 N N . HIS E 1 51 ? -0.022 15.673 -26.520 1.00 8.07 51 HIS E N 1
ATOM 3716 C CA . HIS E 1 51 ? 1.185 14.906 -26.183 1.00 8.97 51 HIS E CA 1
ATOM 3717 C C . HIS E 1 51 ? 2.325 15.871 -25.908 1.00 13.06 51 HIS E C 1
ATOM 3718 O O . HIS E 1 51 ? 3.020 15.721 -24.905 1.00 13.22 51 HIS E O 1
ATOM 3725 N N . CYS E 1 52 ? 2.482 16.883 -26.780 1.00 9.66 52 CYS E N 1
ATOM 3726 C CA . CYS E 1 52 ? 3.528 17.901 -26.623 1.00 9.91 52 CYS E CA 1
ATOM 3727 C C . CYS E 1 52 ? 3.454 18.582 -25.232 1.00 10.68 52 CYS E C 1
ATOM 3728 O O . CYS E 1 52 ? 4.485 18.737 -24.595 1.00 8.07 52 CYS E O 1
ATOM 3731 N N . LEU E 1 53 ? 2.254 18.964 -24.779 1.00 7.79 53 LEU E N 1
ATOM 3732 C CA . LEU E 1 53 ? 2.064 19.591 -23.451 1.00 8.92 53 LEU E CA 1
ATOM 3733 C C . LEU E 1 53 ? 2.585 18.664 -22.338 1.00 11.31 53 LEU E C 1
ATOM 3734 O O . LEU E 1 53 ? 3.366 19.094 -21.491 1.00 8.80 53 LEU E O 1
ATOM 3739 N N . PHE E 1 54 ? 2.174 17.377 -22.362 1.00 9.37 54 PHE E N 1
ATOM 3740 C CA . PHE E 1 54 ? 2.603 16.395 -21.368 1.00 7.90 54 PHE E CA 1
ATOM 3741 C C . PHE E 1 54 ? 4.119 16.183 -21.380 1.00 11.72 54 PHE E C 1
ATOM 3742 O O . PHE E 1 54 ? 4.733 16.136 -20.325 1.00 10.96 54 PHE E O 1
ATOM 3750 N N . ASP E 1 55 ? 4.712 16.099 -22.574 1.00 8.70 55 ASP E N 1
ATOM 3751 C CA . ASP E 1 55 ? 6.153 15.953 -22.736 1.00 8.86 55 ASP E CA 1
ATOM 3752 C C . ASP E 1 55 ? 6.911 17.175 -22.164 1.00 13.50 55 ASP E C 1
ATOM 3753 O O . ASP E 1 55 ? 7.885 16.984 -21.441 1.00 13.39 55 ASP E O 1
ATOM 3758 N N . LYS E 1 56 ? 6.452 18.420 -22.469 1.00 9.61 56 LYS E N 1
ATOM 3759 C CA . LYS E 1 56 ? 7.118 19.641 -22.004 1.00 10.21 56 LYS E CA 1
ATOM 3760 C C . LYS E 1 56 ? 7.079 19.805 -20.483 1.00 15.86 56 LYS E C 1
ATOM 3761 O O . LYS E 1 56 ? 8.054 20.292 -19.907 1.00 15.91 56 LYS E O 1
ATOM 3767 N N . ILE E 1 57 ? 5.975 19.394 -19.839 1.00 13.40 57 ILE E N 1
ATOM 3768 C CA . ILE E 1 57 ? 5.834 19.475 -18.371 1.00 14.63 57 ILE E CA 1
ATOM 3769 C C . ILE E 1 57 ? 6.402 18.247 -17.656 1.00 18.08 57 ILE E C 1
ATOM 3770 O O . ILE E 1 57 ? 6.337 18.163 -16.429 1.00 18.40 57 ILE E O 1
ATOM 3775 N N . ASP E 1 58 ? 6.971 17.304 -18.444 1.00 15.14 58 ASP E N 1
ATOM 3776 C CA . ASP E 1 58 ? 7.657 16.086 -18.002 1.00 14.73 58 ASP E CA 1
ATOM 3777 C C . ASP E 1 58 ? 6.763 15.071 -17.246 1.00 16.27 58 ASP E C 1
ATOM 3778 O O . ASP E 1 58 ? 7.200 14.466 -16.266 1.00 18.78 58 ASP E O 1
ATOM 3783 N N . VAL E 1 59 ? 5.524 14.871 -17.725 1.00 10.17 59 VAL E N 1
ATOM 3784 C CA . VAL E 1 59 ? 4.565 13.923 -17.126 1.00 10.83 59 VAL E CA 1
ATOM 3785 C C . VAL E 1 59 ? 4.337 12.672 -18.002 1.00 15.43 59 VAL E C 1
ATOM 3786 O O . VAL E 1 59 ? 3.395 11.906 -17.765 1.00 14.96 59 VAL E O 1
ATOM 3790 N N . VAL E 1 60 ? 5.210 12.464 -19.017 1.00 10.84 60 VAL E N 1
ATOM 3791 C CA . VAL E 1 60 ? 5.147 11.270 -19.846 1.00 10.02 60 VAL E CA 1
ATOM 3792 C C . VAL E 1 60 ? 6.128 10.281 -19.215 1.00 15.84 60 VAL E C 1
ATOM 3793 O O . VAL E 1 60 ? 7.329 10.579 -19.100 1.00 15.66 60 VAL E O 1
ATOM 3797 N N . ASP E 1 61 ? 5.615 9.130 -18.750 1.00 14.08 61 ASP E N 1
ATOM 3798 C CA . ASP E 1 61 ? 6.448 8.119 -18.092 1.00 14.34 61 ASP E CA 1
ATOM 3799 C C . ASP E 1 61 ? 7.465 7.562 -19.066 1.00 19.21 61 ASP E C 1
ATOM 3800 O O . ASP E 1 61 ? 7.095 7.133 -20.157 1.00 18.17 61 ASP E O 1
ATOM 3805 N N . GLU E 1 62 ? 8.750 7.629 -18.691 1.00 20.82 62 GLU E N 1
ATOM 3806 C CA . GLU E 1 62 ? 9.855 7.154 -19.527 1.00 23.75 62 GLU E CA 1
ATOM 3807 C C . GLU E 1 62 ? 9.735 5.670 -19.858 1.00 29.46 62 GLU E C 1
ATOM 3808 O O . GLU E 1 62 ? 9.776 5.310 -21.031 1.00 30.25 62 GLU E O 1
ATOM 3814 N N . ALA E 1 63 ? 9.513 4.840 -18.831 1.00 26.78 63 ALA E N 1
ATOM 3815 C CA . ALA E 1 63 ? 9.420 3.381 -18.931 1.00 27.53 63 ALA E CA 1
ATOM 3816 C C . ALA E 1 63 ? 8.234 2.831 -19.726 1.00 31.97 63 ALA E C 1
ATOM 3817 O O . ALA E 1 63 ? 8.418 1.902 -20.515 1.00 31.11 63 ALA E O 1
ATOM 3819 N N . THR E 1 64 ? 7.027 3.391 -19.527 1.00 28.43 64 THR E N 1
ATOM 3820 C CA . THR E 1 64 ? 5.801 2.859 -20.138 1.00 27.64 64 THR E CA 1
ATOM 3821 C C . THR E 1 64 ? 5.123 3.720 -21.204 1.00 27.70 64 THR E C 1
ATOM 3822 O O . THR E 1 64 ? 4.351 3.189 -22.004 1.00 26.32 64 THR E O 1
ATOM 3826 N N . GLY E 1 65 ? 5.328 5.037 -21.148 1.00 20.74 65 GLY E N 1
ATOM 3827 C CA . GLY E 1 65 ? 4.664 5.959 -22.061 1.00 18.25 65 GLY E CA 1
ATOM 3828 C C . GLY E 1 65 ? 3.326 6.414 -21.517 1.00 18.55 65 GLY E C 1
ATOM 3829 O O . GLY E 1 65 ? 2.649 7.237 -22.142 1.00 15.76 65 GLY E O 1
ATOM 3830 N N . ARG E 1 66 ? 2.936 5.912 -20.315 1.00 14.02 66 ARG E N 1
ATOM 3831 C CA . ARG E 1 66 ? 1.670 6.334 -19.716 1.00 13.53 66 ARG E CA 1
ATOM 3832 C C . ARG E 1 66 ? 1.786 7.794 -19.229 1.00 14.55 66 ARG E C 1
ATOM 3833 O O . ARG E 1 66 ? 2.892 8.305 -19.026 1.00 13.76 66 ARG E O 1
ATOM 3841 N N . ILE E 1 67 ? 0.649 8.465 -19.075 1.00 10.23 67 ILE E N 1
ATOM 3842 C CA . ILE E 1 67 ? 0.646 9.840 -18.594 1.00 10.37 67 ILE E CA 1
ATOM 3843 C C . ILE E 1 67 ? 0.546 9.775 -17.070 1.00 14.05 67 ILE E C 1
ATOM 3844 O O . ILE E 1 67 ? -0.390 9.174 -16.544 1.00 14.74 67 ILE E O 1
ATOM 3849 N N . LEU E 1 68 ? 1.499 10.409 -16.388 1.00 12.45 68 LEU E N 1
ATOM 3850 C CA . LEU E 1 68 ? 1.569 10.431 -14.924 1.00 13.53 68 LEU E CA 1
ATOM 3851 C C . LEU E 1 68 ? 0.631 11.493 -14.398 1.00 18.41 68 LEU E C 1
ATOM 3852 O O . LEU E 1 68 ? 1.039 12.614 -14.076 1.00 18.38 68 LEU E O 1
ATOM 3857 N N . LEU E 1 69 ? -0.663 11.132 -14.333 1.00 18.37 69 LEU E N 1
ATOM 3858 C CA . LEU E 1 69 ? -1.732 12.032 -13.901 1.00 20.18 69 LEU E CA 1
ATOM 3859 C C . LEU E 1 69 ? -1.597 12.533 -12.468 1.00 24.01 69 LEU E C 1
ATOM 3860 O O . LEU E 1 69 ? -1.946 13.677 -12.217 1.00 23.00 69 LEU E O 1
ATOM 3865 N N . ASP E 1 70 ? -1.042 11.711 -11.555 1.00 24.65 70 ASP E N 1
ATOM 3866 C CA . ASP E 1 70 ? -0.789 12.145 -10.178 1.00 26.01 70 ASP E CA 1
ATOM 3867 C C . ASP E 1 70 ? 0.281 13.244 -10.200 1.00 30.04 70 ASP E C 1
ATOM 3868 O O . ASP E 1 70 ? 0.143 14.234 -9.482 1.00 30.95 70 ASP E O 1
ATOM 3873 N N . ARG E 1 71 ? 1.290 13.117 -11.088 1.00 24.97 71 ARG E N 1
ATOM 3874 C CA . ARG E 1 71 ? 2.322 14.138 -11.221 1.00 24.86 71 ARG E CA 1
ATOM 3875 C C . ARG E 1 71 ? 1.807 15.420 -11.847 1.00 27.12 71 ARG E C 1
ATOM 3876 O O . ARG E 1 71 ? 2.289 16.504 -11.511 1.00 26.27 71 ARG E O 1
ATOM 3884 N N . LEU E 1 72 ? 0.836 15.296 -12.759 1.00 23.49 72 LEU E N 1
ATOM 3885 C CA . LEU E 1 72 ? 0.186 16.435 -13.388 1.00 23.49 72 LEU E CA 1
ATOM 3886 C C . LEU E 1 72 ? -0.558 17.220 -12.290 1.00 27.32 72 LEU E C 1
ATOM 3887 O O . LEU E 1 72 ? -0.478 18.443 -12.264 1.00 26.30 72 LEU E O 1
ATOM 3892 N N . LEU E 1 73 ? -1.213 16.506 -11.357 1.00 27.66 73 LEU E N 1
ATOM 3893 C CA . LEU E 1 73 ? -1.925 17.097 -10.210 1.00 29.41 73 LEU E CA 1
ATOM 3894 C C . LEU E 1 73 ? -1.008 17.897 -9.285 1.00 32.63 73 LEU E C 1
ATOM 3895 O O . LEU E 1 73 ? -1.500 18.810 -8.629 1.00 32.77 73 LEU E O 1
ATOM 3900 N N . TYR E 1 74 ? 0.310 17.560 -9.225 1.00 29.41 74 TYR E N 1
ATOM 3901 C CA . TYR E 1 74 ? 1.286 18.300 -8.408 1.00 29.17 74 TYR E CA 1
ATOM 3902 C C . TYR E 1 74 ? 1.507 19.681 -9.031 1.00 36.99 74 TYR E C 1
ATOM 3903 O O . TYR E 1 74 ? 1.683 20.651 -8.300 1.00 38.25 74 TYR E O 1
ATOM 3912 N N . ILE E 1 75 ? 1.503 19.752 -10.384 1.00 36.25 75 ILE E N 1
ATOM 3913 C CA . ILE E 1 75 ? 1.686 20.969 -11.193 1.00 36.71 75 ILE E CA 1
ATOM 3914 C C . ILE E 1 75 ? 0.384 21.790 -11.190 1.00 41.23 75 ILE E C 1
ATOM 3915 O O . ILE E 1 75 ? 0.437 23.018 -11.105 1.00 40.53 75 ILE E O 1
ATOM 3920 N N . ILE E 1 76 ? -0.781 21.087 -11.238 1.00 38.16 76 ILE E N 1
ATOM 3921 C CA . ILE E 1 76 ? -2.154 21.612 -11.250 1.00 61.39 76 ILE E CA 1
ATOM 3922 C C . ILE E 1 76 ? -2.419 22.553 -12.422 1.00 89.11 76 ILE E C 1
ATOM 3923 O O . ILE E 1 76 ? -2.389 22.123 -13.573 1.00 53.83 76 ILE E O 1
ATOM 3925 N N . CYS E 1 91 ? -7.635 5.733 -15.686 1.00 25.39 91 CYS E N 1
ATOM 3926 C CA . CYS E 1 91 ? -6.990 6.599 -16.682 1.00 24.31 91 CYS E CA 1
ATOM 3927 C C . CYS E 1 91 ? -5.512 6.470 -16.493 1.00 30.61 91 CYS E C 1
ATOM 3928 O O . CYS E 1 91 ? -4.726 6.906 -17.340 1.00 29.70 91 CYS E O 1
ATOM 3931 N N . SER E 1 92 ? -5.172 5.767 -15.394 1.00 31.02 92 SER E N 1
ATOM 3932 C CA . SER E 1 92 ? -3.839 5.473 -14.892 1.00 31.34 92 SER E CA 1
ATOM 3933 C C . SER E 1 92 ? -3.129 4.277 -15.536 1.00 33.59 92 SER E C 1
ATOM 3934 O O . SER E 1 92 ? -2.024 3.929 -15.109 1.00 33.66 92 SER E O 1
ATOM 3937 N N . HIS E 1 93 ? -3.737 3.662 -16.565 1.00 28.06 93 HIS E N 1
ATOM 3938 C CA . HIS E 1 93 ? -3.099 2.561 -17.293 1.00 26.16 93 HIS E CA 1
ATOM 3939 C C . HIS E 1 93 ? -3.303 2.655 -18.800 1.00 24.05 93 HIS E C 1
ATOM 3940 O O . HIS E 1 93 ? -3.158 1.644 -19.500 1.00 22.22 93 HIS E O 1
ATOM 3947 N N . ILE E 1 94 ? -3.630 3.867 -19.298 1.00 17.77 94 ILE E N 1
ATOM 3948 C CA . ILE E 1 94 ? -3.862 4.087 -20.721 1.00 17.08 94 ILE E CA 1
ATOM 3949 C C . ILE E 1 94 ? -2.552 4.204 -21.492 1.00 20.85 94 ILE E C 1
ATOM 3950 O O . ILE E 1 94 ? -1.796 5.154 -21.306 1.00 20.42 94 ILE E O 1
ATOM 3955 N N . VAL E 1 95 ? -2.326 3.249 -22.395 1.00 16.97 95 VAL E N 1
ATOM 3956 C CA . VAL E 1 95 ? -1.133 3.206 -23.255 1.00 15.84 95 VAL E CA 1
ATOM 3957 C C . VAL E 1 95 ? -1.635 2.696 -24.619 1.00 16.87 95 VAL E C 1
ATOM 3958 O O . VAL E 1 95 ? -2.511 1.831 -24.704 1.00 17.93 95 VAL E O 1
ATOM 3962 N N . THR E 1 96 ? -1.122 3.325 -25.672 1.00 13.81 96 THR E N 1
ATOM 3963 C CA . THR E 1 96 ? -1.530 2.957 -27.036 1.00 14.06 96 THR E CA 1
ATOM 3964 C C . THR E 1 96 ? -0.264 2.888 -27.886 1.00 18.44 96 THR E C 1
ATOM 3965 O O . THR E 1 96 ? 0.763 3.409 -27.441 1.00 18.32 96 THR E O 1
ATOM 3969 N N . PRO E 1 97 ? -0.313 2.359 -29.140 1.00 16.18 97 PRO E N 1
ATOM 3970 C CA . PRO E 1 97 ? 0.891 2.374 -29.990 1.00 16.22 97 PRO E CA 1
ATOM 3971 C C . PRO E 1 97 ? 1.313 3.780 -30.461 1.00 19.46 97 PRO E C 1
ATOM 3972 O O . PRO E 1 97 ? 2.394 3.935 -31.029 1.00 21.10 97 PRO E O 1
ATOM 3976 N N . ASP E 1 98 ? 0.460 4.798 -30.254 1.00 15.09 98 ASP E N 1
ATOM 3977 C CA . ASP E 1 98 ? 0.723 6.159 -30.706 1.00 13.36 98 ASP E CA 1
ATOM 3978 C C . ASP E 1 98 ? 0.688 7.164 -29.550 1.00 16.37 98 ASP E C 1
ATOM 3979 O O . ASP E 1 98 ? -0.312 7.246 -28.844 1.00 14.34 98 ASP E O 1
ATOM 3984 N N . LYS E 1 99 ? 1.786 7.929 -29.380 1.00 12.26 99 LYS E N 1
ATOM 3985 C CA . LYS E 1 99 ? 1.962 8.952 -28.330 1.00 10.91 99 LYS E CA 1
ATOM 3986 C C . LYS E 1 99 ? 0.832 9.990 -28.310 1.00 13.66 99 LYS E C 1
ATOM 3987 O O . LYS E 1 99 ? 0.345 10.345 -27.235 1.00 11.93 99 LYS E O 1
ATOM 3993 N N . CYS E 1 100 ? 0.377 10.425 -29.508 1.00 9.69 100 CYS E N 1
ATOM 3994 C CA . CYS E 1 100 ? -0.711 11.397 -29.614 1.00 11.15 100 CYS E CA 1
ATOM 3995 C C . CYS E 1 100 ? -2.038 10.798 -29.193 1.00 14.36 100 CYS E C 1
ATOM 3996 O O . CYS E 1 100 ? -2.801 11.457 -28.487 1.00 13.74 100 CYS E O 1
ATOM 3999 N N . GLU E 1 101 ? -2.299 9.528 -29.580 1.00 12.76 101 GLU E N 1
ATOM 4000 C CA . GLU E 1 101 ? -3.538 8.831 -29.202 1.00 13.23 101 GLU E CA 1
ATOM 4001 C C . GLU E 1 101 ? -3.547 8.559 -27.692 1.00 16.04 101 GLU E C 1
ATOM 4002 O O . GLU E 1 101 ? -4.591 8.703 -27.065 1.00 16.38 101 GLU E O 1
ATOM 4008 N N . THR E 1 102 ? -2.383 8.224 -27.116 1.00 11.43 102 THR E N 1
ATOM 4009 C CA . THR E 1 102 ? -2.238 7.973 -25.663 1.00 11.57 102 THR E CA 1
ATOM 4010 C C . THR E 1 102 ? -2.620 9.231 -24.874 1.00 12.99 102 THR E C 1
ATOM 4011 O O . THR E 1 102 ? -3.398 9.136 -23.914 1.00 12.59 102 THR E O 1
ATOM 4015 N N . ALA E 1 103 ? -2.087 10.401 -25.288 1.00 9.16 103 ALA E N 1
ATOM 4016 C CA . ALA E 1 103 ? -2.379 11.691 -24.653 1.00 8.39 103 ALA E CA 1
ATOM 4017 C C . ALA E 1 103 ? -3.866 12.034 -24.763 1.00 10.93 103 ALA E C 1
ATOM 4018 O O . ALA E 1 103 ? -4.505 12.354 -23.755 1.00 10.09 103 ALA E O 1
ATOM 4020 N N . TYR E 1 104 ? -4.438 11.902 -25.978 1.00 9.49 104 TYR E N 1
ATOM 4021 C CA . TYR E 1 104 ? -5.853 12.169 -26.211 1.00 9.97 104 TYR E CA 1
ATOM 4022 C C . TYR E 1 104 ? -6.757 11.286 -25.339 1.00 15.29 104 TYR E C 1
ATOM 4023 O O . TYR E 1 104 ? -7.655 11.803 -24.672 1.00 15.85 104 TYR E O 1
ATOM 4032 N N . GLU E 1 105 ? -6.542 9.957 -25.382 1.00 12.82 105 GLU E N 1
ATOM 4033 C CA . GLU E 1 105 ? -7.356 9.003 -24.628 1.00 12.27 105 GLU E CA 1
ATOM 4034 C C . GLU E 1 105 ? -7.262 9.253 -23.127 1.00 16.10 105 GLU E C 1
ATOM 4035 O O . GLU E 1 105 ? -8.255 9.076 -22.436 1.00 16.14 105 GLU E O 1
ATOM 4041 N N . THR E 1 106 ? -6.075 9.678 -22.631 1.00 12.90 106 THR E N 1
ATOM 4042 C CA . THR E 1 106 ? -5.877 9.952 -21.198 1.00 12.27 106 THR E CA 1
ATOM 4043 C C . THR E 1 106 ? -6.763 11.142 -20.770 1.00 16.28 106 THR E C 1
ATOM 4044 O O . THR E 1 106 ? -7.466 11.057 -19.751 1.00 15.28 106 THR E O 1
ATOM 4048 N N . VAL E 1 107 ? -6.729 12.237 -21.556 1.00 13.84 107 VAL E N 1
ATOM 4049 C CA . VAL E 1 107 ? -7.513 13.460 -21.304 1.00 13.43 107 VAL E CA 1
ATOM 4050 C C . VAL E 1 107 ? -9.022 13.148 -21.353 1.00 18.46 107 VAL E C 1
ATOM 4051 O O . VAL E 1 107 ? -9.759 13.548 -20.448 1.00 18.00 107 VAL E O 1
ATOM 4055 N N . LYS E 1 108 ? -9.450 12.370 -22.371 1.00 18.40 108 LYS E N 1
ATOM 4056 C CA . LYS E 1 108 ? -10.852 11.930 -22.525 1.00 19.72 108 LYS E CA 1
ATOM 4057 C C . LYS E 1 108 ? -11.340 11.173 -21.288 1.00 24.72 108 LYS E C 1
ATOM 4058 O O . LYS E 1 108 ? -12.445 11.412 -20.809 1.00 25.83 108 LYS E O 1
ATOM 4064 N N . CYS E 1 109 ? -10.491 10.288 -20.770 1.00 21.20 109 CYS E N 1
ATOM 4065 C CA . CYS E 1 109 ? -10.761 9.468 -19.601 1.00 21.14 109 CYS E CA 1
ATOM 4066 C C . CYS E 1 109 ? -10.831 10.298 -18.319 1.00 25.78 109 CYS E C 1
ATOM 4067 O O . CYS E 1 109 ? -11.799 10.188 -17.555 1.00 26.24 109 CYS E O 1
ATOM 4070 N N . TYR E 1 110 ? -9.788 11.097 -18.069 1.00 22.70 110 TYR E N 1
ATOM 4071 C CA . TYR E 1 110 ? -9.604 11.882 -16.858 1.00 23.79 110 TYR E CA 1
ATOM 4072 C C . TYR E 1 110 ? -10.402 13.185 -16.737 1.00 29.24 110 TYR E C 1
ATOM 4073 O O . TYR E 1 110 ? -10.967 13.451 -15.664 1.00 27.55 110 TYR E O 1
ATOM 4082 N N . PHE E 1 111 ? -10.396 14.014 -17.795 1.00 27.39 111 PHE E N 1
ATOM 4083 C CA . PHE E 1 111 ? -11.116 15.285 -17.800 1.00 28.72 111 PHE E CA 1
ATOM 4084 C C . PHE E 1 111 ? -12.448 15.090 -18.540 1.00 37.54 111 PHE E C 1
ATOM 4085 O O . PHE E 1 111 ? -12.656 15.620 -19.632 1.00 38.07 111 PHE E O 1
ATOM 4093 N N . ASN E 1 112 ? -13.323 14.255 -17.956 1.00 37.04 112 ASN E N 1
ATOM 4094 C CA . ASN E 1 112 ? -14.634 13.909 -18.516 1.00 38.38 112 ASN E CA 1
ATOM 4095 C C . ASN E 1 112 ? -15.685 15.021 -18.357 1.00 44.93 112 ASN E C 1
ATOM 4096 O O . ASN E 1 112 ? -16.620 15.093 -19.163 1.00 45.58 112 ASN E O 1
ATOM 4101 N N . ALA E 1 113 ? -15.540 15.870 -17.311 1.00 41.46 113 ALA E N 1
ATOM 4102 C CA . ALA E 1 113 ? -16.446 16.988 -17.038 1.00 40.98 113 ALA E CA 1
ATOM 4103 C C . ALA E 1 113 ? -16.100 18.153 -17.952 1.00 44.36 113 ALA E C 1
ATOM 4104 O O . ALA E 1 113 ? -14.914 18.477 -18.120 1.00 43.31 113 ALA E O 1
ATOM 4106 N N . HIS E 1 114 ? -17.122 18.760 -18.577 1.00 40.32 114 HIS E N 1
ATOM 4107 C CA . HIS E 1 114 ? -16.852 19.867 -19.491 1.00 39.69 114 HIS E CA 1
ATOM 4108 C C . HIS E 1 114 ? -16.192 21.097 -18.864 1.00 38.74 114 HIS E C 1
ATOM 4109 O O . HIS E 1 114 ? -15.334 21.701 -19.506 1.00 37.08 114 HIS E O 1
ATOM 4116 N N . ASP E 1 115 ? -16.532 21.376 -17.567 1.00 32.99 115 ASP E N 1
ATOM 4117 C CA . ASP E 1 115 ? -15.969 22.492 -16.818 1.00 32.35 115 ASP E CA 1
ATOM 4118 C C . ASP E 1 115 ? -14.436 22.371 -16.728 1.00 33.15 115 ASP E C 1
ATOM 4119 O O . ASP E 1 115 ? -13.744 23.386 -16.825 1.00 32.47 115 ASP E O 1
ATOM 4124 N N . GLU E 1 116 ? -13.916 21.125 -16.544 1.00 27.29 116 GLU E N 1
ATOM 4125 C CA . GLU E 1 116 ? -12.483 20.811 -16.434 1.00 25.75 116 GLU E CA 1
ATOM 4126 C C . GLU E 1 116 ? -11.757 21.137 -17.739 1.00 25.87 116 GLU E C 1
ATOM 4127 O O . GLU E 1 116 ? -10.740 21.836 -17.703 1.00 25.09 116 GLU E O 1
ATOM 4133 N N . VAL E 1 117 ? -12.287 20.649 -18.883 1.00 19.56 117 VAL E N 1
ATOM 4134 C CA . VAL E 1 117 ? -11.732 20.887 -20.222 1.00 17.29 117 VAL E CA 1
ATOM 4135 C C . VAL E 1 117 ? -11.690 22.386 -20.515 1.00 19.43 117 VAL E C 1
ATOM 4136 O O . VAL E 1 117 ? -10.642 22.883 -20.919 1.00 18.38 117 VAL E O 1
ATOM 4140 N N . ILE E 1 118 ? -12.820 23.105 -20.280 1.00 16.26 118 ILE E N 1
ATOM 4141 C CA . ILE E 1 118 ? -12.957 24.544 -20.514 1.00 15.71 118 ILE E CA 1
ATOM 4142 C C . ILE E 1 118 ? -11.895 25.360 -19.764 1.00 18.96 118 ILE E C 1
ATOM 4143 O O . ILE E 1 118 ? -11.277 26.236 -20.359 1.00 17.93 118 ILE E O 1
ATOM 4148 N N . LYS E 1 119 ? -11.684 25.066 -18.479 1.00 18.04 119 LYS E N 1
ATOM 4149 C CA . LYS E 1 119 ? -10.709 25.764 -17.643 1.00 17.52 119 LYS E CA 1
ATOM 4150 C C . LYS E 1 119 ? -9.286 25.663 -18.212 1.00 19.74 119 LYS E C 1
ATOM 4151 O O . LYS E 1 119 ? -8.618 26.696 -18.360 1.00 18.04 119 LYS E O 1
ATOM 4157 N N . PHE E 1 120 ? -8.854 24.443 -18.589 1.00 16.41 120 PHE E N 1
ATOM 4158 C CA . PHE E 1 120 ? -7.533 24.228 -19.200 1.00 17.19 120 PHE E CA 1
ATOM 4159 C C . PHE E 1 120 ? -7.495 24.831 -20.611 1.00 18.25 120 PHE E C 1
ATOM 4160 O O . PHE E 1 120 ? -6.470 25.383 -21.003 1.00 17.41 120 PHE E O 1
ATOM 4168 N N . CYS E 1 121 ? -8.631 24.778 -21.339 1.00 15.40 121 CYS E N 1
ATOM 4169 C CA . CYS E 1 121 ? -8.787 25.390 -22.668 1.00 15.94 121 CYS E CA 1
ATOM 4170 C C . CYS E 1 121 ? -8.505 26.909 -22.589 1.00 19.72 121 CYS E C 1
ATOM 4171 O O . CYS E 1 121 ? -7.706 27.433 -23.364 1.00 19.13 121 CYS E O 1
ATOM 4174 N N . HIS E 1 122 ? -9.142 27.606 -21.625 1.00 17.50 122 HIS E N 1
ATOM 4175 C CA . HIS E 1 122 ? -8.976 29.053 -21.435 1.00 17.48 122 HIS E CA 1
ATOM 4176 C C . HIS E 1 122 ? -7.532 29.405 -21.098 1.00 20.07 122 HIS E C 1
ATOM 4177 O O . HIS E 1 122 ? -6.971 30.343 -21.683 1.00 19.10 122 HIS E O 1
ATOM 4184 N N . LEU E 1 123 ? -6.935 28.638 -20.177 1.00 17.64 123 LEU E N 1
ATOM 4185 C CA . LEU E 1 123 ? -5.554 28.812 -19.719 1.00 17.09 123 LEU E CA 1
ATOM 4186 C C . LEU E 1 123 ? -4.561 28.767 -20.884 1.00 19.76 123 LEU E C 1
ATOM 4187 O O . LEU E 1 123 ? -3.687 29.632 -20.980 1.00 17.93 123 LEU E O 1
ATOM 4192 N N . LEU E 1 124 ? -4.709 27.774 -21.762 1.00 16.27 124 LEU E N 1
ATOM 4193 C CA . LEU E 1 124 ? -3.801 27.585 -22.896 1.00 16.40 124 LEU E CA 1
ATOM 4194 C C . LEU E 1 124 ? -4.064 28.466 -24.110 1.00 20.61 124 LEU E C 1
ATOM 4195 O O . LEU E 1 124 ? -3.124 29.086 -24.615 1.00 18.58 124 LEU E O 1
ATOM 4200 N N . VAL E 1 125 ? -5.320 28.477 -24.609 1.00 21.13 125 VAL E N 1
ATOM 4201 C CA . VAL E 1 125 ? -5.683 29.149 -25.857 1.00 22.73 125 VAL E CA 1
ATOM 4202 C C . VAL E 1 125 ? -5.964 30.618 -25.848 1.00 30.43 125 VAL E C 1
ATOM 4203 O O . VAL E 1 125 ? -5.738 31.253 -26.882 1.00 30.86 125 VAL E O 1
ATOM 4207 N N . LEU E 1 126 ? -6.635 31.109 -24.785 1.00 29.44 126 LEU E N 1
ATOM 4208 C CA . LEU E 1 126 ? -6.942 32.521 -24.880 1.00 31.04 126 LEU E CA 1
ATOM 4209 C C . LEU E 1 126 ? -5.863 33.429 -24.316 1.00 34.79 126 LEU E C 1
ATOM 4210 O O . LEU E 1 126 ? -4.945 32.945 -23.643 1.00 32.93 126 LEU E O 1
ATOM 4215 N N . GLU E 1 127 ? -5.942 34.741 -24.623 1.00 32.12 127 GLU E N 1
ATOM 4216 C CA . GLU E 1 127 ? -4.981 35.763 -24.176 1.00 36.19 127 GLU E CA 1
ATOM 4217 C C . GLU E 1 127 ? -4.954 35.906 -22.656 1.00 42.79 127 GLU E C 1
ATOM 4218 O O . GLU E 1 127 ? -3.878 36.252 -22.116 1.00 45.63 127 GLU E O 1
ATOM 4225 N N . ASP F 1 8 ? -3.886 -29.700 40.555 1.00 38.40 8 ASP F N 1
ATOM 4226 C CA . ASP F 1 8 ? -2.490 -29.580 40.215 1.00 37.87 8 ASP F CA 1
ATOM 4227 C C . ASP F 1 8 ? -2.225 -30.123 38.885 1.00 41.16 8 ASP F C 1
ATOM 4228 O O . ASP F 1 8 ? -2.187 -29.302 37.915 1.00 40.59 8 ASP F O 1
ATOM 4233 N N . ARG F 1 9 ? -2.018 -31.418 38.821 1.00 34.43 9 ARG F N 1
ATOM 4234 C CA . ARG F 1 9 ? -1.509 -31.969 37.617 1.00 32.25 9 ARG F CA 1
ATOM 4235 C C . ARG F 1 9 ? -1.690 -31.248 36.304 1.00 33.15 9 ARG F C 1
ATOM 4236 O O . ARG F 1 9 ? -2.776 -30.993 35.824 1.00 31.33 9 ARG F O 1
ATOM 4244 N N . TYR F 1 10 ? -0.510 -30.844 35.829 1.00 28.15 10 TYR F N 1
ATOM 4245 C CA . TYR F 1 10 ? -0.298 -29.966 34.703 1.00 26.85 10 TYR F CA 1
ATOM 4246 C C . TYR F 1 10 ? -0.233 -30.507 33.309 1.00 27.14 10 TYR F C 1
ATOM 4247 O O . TYR F 1 10 ? -0.617 -29.761 32.423 1.00 25.21 10 TYR F O 1
ATOM 4256 N N . LYS F 1 11 ? 0.301 -31.742 33.117 1.00 23.89 11 LYS F N 1
ATOM 4257 C CA . LYS F 1 11 ? 0.493 -32.304 31.788 1.00 23.81 11 LYS F CA 1
ATOM 4258 C C . LYS F 1 11 ? -0.754 -32.416 30.891 1.00 27.48 11 LYS F C 1
ATOM 4259 O O . LYS F 1 11 ? -0.713 -31.948 29.755 1.00 26.51 11 LYS F O 1
ATOM 4265 N N . LYS F 1 12 ? -1.829 -33.059 31.385 1.00 25.26 12 LYS F N 1
ATOM 4266 C CA . LYS F 1 12 ? -3.084 -33.230 30.639 1.00 25.19 12 LYS F CA 1
ATOM 4267 C C . LYS F 1 12 ? -3.717 -31.868 30.253 1.00 25.51 12 LYS F C 1
ATOM 4268 O O . LYS F 1 12 ? -3.920 -31.658 29.056 1.00 23.87 12 LYS F O 1
ATOM 4274 N N . PRO F 1 13 ? -3.956 -30.911 31.196 1.00 21.15 13 PRO F N 1
ATOM 4275 C CA . PRO F 1 13 ? -4.502 -29.594 30.791 1.00 20.67 13 PRO F CA 1
ATOM 4276 C C . PRO F 1 13 ? -3.621 -28.814 29.804 1.00 21.95 13 PRO F C 1
ATOM 4277 O O . PRO F 1 13 ? -4.163 -28.230 28.865 1.00 20.43 13 PRO F O 1
ATOM 4281 N N . ALA F 1 14 ? -2.272 -28.831 29.987 1.00 17.80 14 ALA F N 1
ATOM 4282 C CA . ALA F 1 14 ? -1.331 -28.142 29.103 1.00 17.05 14 ALA F CA 1
ATOM 4283 C C . ALA F 1 14 ? -1.355 -28.684 27.675 1.00 19.00 14 ALA F C 1
ATOM 4284 O O . ALA F 1 14 ? -1.276 -27.899 26.735 1.00 16.34 14 ALA F O 1
ATOM 4286 N N . LYS F 1 15 ? -1.480 -30.019 27.522 1.00 18.39 15 LYS F N 1
ATOM 4287 C CA . LYS F 1 15 ? -1.560 -30.682 26.217 1.00 18.83 15 LYS F CA 1
ATOM 4288 C C . LYS F 1 15 ? -2.834 -30.301 25.460 1.00 22.92 15 LYS F C 1
ATOM 4289 O O . LYS F 1 15 ? -2.782 -30.115 24.243 1.00 22.81 15 LYS F O 1
ATOM 4295 N N . MET F 1 16 ? -3.952 -30.147 26.191 1.00 20.89 16 MET F N 1
ATOM 4296 C CA . MET F 1 16 ? -5.254 -29.726 25.662 1.00 21.22 16 MET F CA 1
ATOM 4297 C C . MET F 1 16 ? -5.118 -28.254 25.198 1.00 21.78 16 MET F C 1
ATOM 4298 O O . MET F 1 16 ? -5.482 -27.927 24.071 1.00 19.25 16 MET F O 1
ATOM 4303 N N . LEU F 1 17 ? -4.524 -27.406 26.066 1.00 17.22 17 LEU F N 1
ATOM 4304 C CA . LEU F 1 17 ? -4.241 -25.993 25.791 1.00 17.08 17 LEU F CA 1
ATOM 4305 C C . LEU F 1 17 ? -3.409 -25.856 24.507 1.00 17.65 17 LEU F C 1
ATOM 4306 O O . LEU F 1 17 ? -3.762 -25.042 23.653 1.00 16.86 17 LEU F O 1
ATOM 4311 N N . HIS F 1 18 ? -2.339 -26.687 24.356 1.00 13.27 18 HIS F N 1
ATOM 4312 C CA . HIS F 1 18 ? -1.451 -26.690 23.190 1.00 12.15 18 HIS F CA 1
ATOM 4313 C C . HIS F 1 18 ? -2.224 -26.988 21.896 1.00 16.86 18 HIS F C 1
ATOM 4314 O O . HIS F 1 18 ? -2.075 -26.258 20.919 1.00 14.78 18 HIS F O 1
ATOM 4321 N N . GLU F 1 19 ? -3.056 -28.047 21.906 1.00 15.90 19 GLU F N 1
ATOM 4322 C CA . GLU F 1 19 ? -3.842 -28.466 20.733 1.00 16.32 19 GLU F CA 1
ATOM 4323 C C . GLU F 1 19 ? -4.864 -27.408 20.299 1.00 16.76 19 GLU F C 1
ATOM 4324 O O . GLU F 1 19 ? -4.994 -27.143 19.109 1.00 15.83 19 GLU F O 1
ATOM 4330 N N . ILE F 1 20 ? -5.545 -26.776 21.259 1.00 13.19 20 ILE F N 1
ATOM 4331 C CA . ILE F 1 20 ? -6.520 -25.697 20.967 1.00 14.29 20 ILE F CA 1
ATOM 4332 C C . ILE F 1 20 ? -5.779 -24.483 20.409 1.00 20.17 20 ILE F C 1
ATOM 4333 O O . ILE F 1 20 ? -6.195 -23.908 19.393 1.00 20.06 20 ILE F O 1
ATOM 4338 N N . CYS F 1 21 ? -4.685 -24.091 21.096 1.00 14.34 21 CYS F N 1
ATOM 4339 C CA . CYS F 1 21 ? -3.941 -22.917 20.674 1.00 13.86 21 CYS F CA 1
ATOM 4340 C C . CYS F 1 21 ? -3.165 -23.008 19.357 1.00 18.42 21 CYS F C 1
ATOM 4341 O O . CYS F 1 21 ? -3.071 -21.995 18.669 1.00 17.14 21 CYS F O 1
ATOM 4344 N N . ILE F 1 22 ? -2.770 -24.229 18.931 1.00 18.37 22 ILE F N 1
ATOM 4345 C CA . ILE F 1 22 ? -2.143 -24.460 17.608 1.00 20.81 22 ILE F CA 1
ATOM 4346 C C . ILE F 1 22 ? -3.209 -24.171 16.545 1.00 25.16 22 ILE F C 1
ATOM 4347 O O . ILE F 1 22 ? -2.929 -23.469 15.575 1.00 25.33 22 ILE F O 1
ATOM 4352 N N . ALA F 1 23 ? -4.430 -24.738 16.749 1.00 22.61 23 ALA F N 1
ATOM 4353 C CA . ALA F 1 23 ? -5.570 -24.607 15.846 1.00 23.91 23 ALA F CA 1
ATOM 4354 C C . ALA F 1 23 ? -6.014 -23.149 15.683 1.00 28.99 23 ALA F C 1
ATOM 4355 O O . ALA F 1 23 ? -6.182 -22.692 14.555 1.00 27.93 23 ALA F O 1
ATOM 4357 N N . GLU F 1 24 ? -6.152 -22.415 16.804 1.00 26.58 24 GLU F N 1
ATOM 4358 C CA . GLU F 1 24 ? -6.569 -21.012 16.794 1.00 27.03 24 GLU F CA 1
ATOM 4359 C C . GLU F 1 24 ? -5.546 -20.071 16.175 1.00 29.42 24 GLU F C 1
ATOM 4360 O O . GLU F 1 24 ? -5.916 -19.195 15.395 1.00 29.97 24 GLU F O 1
ATOM 4366 N N . SER F 1 25 ? -4.269 -20.233 16.546 1.00 24.30 25 SER F N 1
ATOM 4367 C CA . SER F 1 25 ? -3.205 -19.352 16.068 1.00 23.52 25 SER F CA 1
ATOM 4368 C C . SER F 1 25 ? -2.773 -19.617 14.633 1.00 29.27 25 SER F C 1
ATOM 4369 O O . SER F 1 25 ? -2.327 -18.685 13.957 1.00 29.30 25 SER F O 1
ATOM 4372 N N . GLY F 1 26 ? -2.822 -20.882 14.223 1.00 27.24 26 GLY F N 1
ATOM 4373 C CA . GLY F 1 26 ? -2.333 -21.306 12.916 1.00 28.35 26 GLY F CA 1
ATOM 4374 C C . GLY F 1 26 ? -0.833 -21.546 12.924 1.00 33.36 26 GLY F C 1
ATOM 4375 O O . GLY F 1 26 ? -0.217 -21.636 11.860 1.00 33.04 26 GLY F O 1
ATOM 4376 N N . ALA F 1 27 ? -0.224 -21.654 14.133 1.00 29.72 27 ALA F N 1
ATOM 4377 C CA . ALA F 1 27 ? 1.212 -21.919 14.268 1.00 29.51 27 ALA F CA 1
ATOM 4378 C C . ALA F 1 27 ? 1.528 -23.374 13.938 1.00 34.01 27 ALA F C 1
ATOM 4379 O O . ALA F 1 27 ? 0.700 -24.254 14.185 1.00 33.00 27 ALA F O 1
ATOM 4381 N N . SER F 1 28 ? 2.723 -23.617 13.357 1.00 32.19 28 SER F N 1
ATOM 4382 C CA . SER F 1 28 ? 3.176 -24.971 13.027 1.00 32.30 28 SER F CA 1
ATOM 4383 C C . SER F 1 28 ? 3.980 -25.531 14.196 1.00 36.34 28 SER F C 1
ATOM 4384 O O . SER F 1 28 ? 4.508 -24.758 15.003 1.00 34.57 28 SER F O 1
ATOM 4387 N N . GLU F 1 29 ? 4.099 -26.871 14.276 1.00 33.44 29 GLU F N 1
ATOM 4388 C CA . GLU F 1 29 ? 4.885 -27.519 15.326 1.00 33.67 29 GLU F CA 1
ATOM 4389 C C . GLU F 1 29 ? 6.352 -27.086 15.242 1.00 38.29 29 GLU F C 1
ATOM 4390 O O . GLU F 1 29 ? 6.963 -26.830 16.279 1.00 37.69 29 GLU F O 1
ATOM 4396 N N . GLU F 1 30 ? 6.880 -26.922 14.005 1.00 34.24 30 GLU F N 1
ATOM 4397 C CA . GLU F 1 30 ? 8.249 -26.475 13.755 1.00 34.60 30 GLU F CA 1
ATOM 4398 C C . GLU F 1 30 ? 8.508 -25.070 14.298 1.00 36.97 30 GLU F C 1
ATOM 4399 O O . GLU F 1 30 ? 9.579 -24.824 14.858 1.00 37.47 30 GLU F O 1
ATOM 4405 N N . GLN F 1 31 ? 7.534 -24.150 14.137 1.00 31.41 31 GLN F N 1
ATOM 4406 C CA . GLN F 1 31 ? 7.635 -22.774 14.623 1.00 30.12 31 GLN F CA 1
ATOM 4407 C C . GLN F 1 31 ? 7.695 -22.730 16.153 1.00 32.46 31 GLN F C 1
ATOM 4408 O O . GLN F 1 31 ? 8.461 -21.948 16.718 1.00 31.48 31 GLN F O 1
ATOM 4414 N N . LEU F 1 32 ? 6.905 -23.586 16.815 1.00 28.17 32 LEU F N 1
ATOM 4415 C CA . LEU F 1 32 ? 6.850 -23.658 18.278 1.00 27.04 32 LEU F CA 1
ATOM 4416 C C . LEU F 1 32 ? 8.049 -24.395 18.862 1.00 31.01 32 LEU F C 1
ATOM 4417 O O . LEU F 1 32 ? 8.568 -23.981 19.895 1.00 29.52 32 LEU F O 1
ATOM 4422 N N . ARG F 1 33 ? 8.519 -25.450 18.159 1.00 28.56 33 ARG F N 1
ATOM 4423 C CA . ARG F 1 33 ? 9.664 -26.307 18.519 1.00 28.81 33 ARG F CA 1
ATOM 4424 C C . ARG F 1 33 ? 10.973 -25.545 18.706 1.00 30.08 33 ARG F C 1
ATOM 4425 O O . ARG F 1 33 ? 11.917 -26.111 19.259 1.00 28.40 33 ARG F O 1
ATOM 4433 N N . THR F 1 34 ? 11.023 -24.259 18.283 1.00 26.18 34 THR F N 1
ATOM 4434 C CA . THR F 1 34 ? 12.191 -23.394 18.467 1.00 24.98 34 THR F CA 1
ATOM 4435 C C . THR F 1 34 ? 12.428 -23.175 19.967 1.00 27.18 34 THR F C 1
ATOM 4436 O O . THR F 1 34 ? 13.547 -22.867 20.364 1.00 27.73 34 THR F O 1
ATOM 4440 N N . CYS F 1 35 ? 11.387 -23.374 20.802 1.00 22.82 35 CYS F N 1
ATOM 4441 C CA . CYS F 1 35 ? 11.470 -23.237 22.268 1.00 21.51 35 CYS F CA 1
ATOM 4442 C C . CYS F 1 35 ? 12.383 -24.268 22.949 1.00 25.74 35 CYS F C 1
ATOM 4443 O O . CYS F 1 35 ? 12.782 -24.047 24.093 1.00 25.64 35 CYS F O 1
ATOM 4446 N N . LEU F 1 36 ? 12.666 -25.409 22.272 1.00 22.76 36 LEU F N 1
ATOM 4447 C CA . LEU F 1 36 ? 13.471 -26.512 22.818 1.00 23.22 36 LEU F CA 1
ATOM 4448 C C . LEU F 1 36 ? 14.882 -26.147 23.291 1.00 29.11 36 LEU F C 1
ATOM 4449 O O . LEU F 1 36 ? 15.405 -26.831 24.176 1.00 29.80 36 LEU F O 1
ATOM 4454 N N . ASP F 1 37 ? 15.466 -25.051 22.750 1.00 25.51 37 ASP F N 1
ATOM 4455 C CA . ASP F 1 37 ? 16.782 -24.547 23.159 1.00 26.39 37 ASP F CA 1
ATOM 4456 C C . ASP F 1 37 ? 16.665 -23.308 24.088 1.00 30.50 37 ASP F C 1
ATOM 4457 O O . ASP F 1 37 ? 17.666 -22.660 24.401 1.00 30.33 37 ASP F O 1
ATOM 4462 N N . GLY F 1 38 ? 15.436 -22.978 24.490 1.00 26.84 38 GLY F N 1
ATOM 4463 C CA . GLY F 1 38 ? 15.157 -21.835 25.366 1.00 26.32 38 GLY F CA 1
ATOM 4464 C C . GLY F 1 38 ? 14.780 -20.552 24.649 1.00 28.19 38 GLY F C 1
ATOM 4465 O O . GLY F 1 38 ? 14.578 -19.526 25.310 1.00 27.06 38 GLY F O 1
ATOM 4466 N N . THR F 1 39 ? 14.680 -20.584 23.298 1.00 24.39 39 THR F N 1
ATOM 4467 C CA . THR F 1 39 ? 14.318 -19.391 22.524 1.00 23.67 39 THR F CA 1
ATOM 4468 C C . THR F 1 39 ? 12.798 -19.197 22.601 1.00 26.05 39 THR F C 1
ATOM 4469 O O . THR F 1 39 ? 12.041 -20.144 22.353 1.00 23.37 39 THR F O 1
ATOM 4473 N N . VAL F 1 40 ? 12.361 -17.951 22.860 1.00 22.92 40 VAL F N 1
ATOM 4474 C CA . VAL F 1 40 ? 10.923 -17.673 22.820 1.00 22.01 40 VAL F CA 1
ATOM 4475 C C . VAL F 1 40 ? 10.570 -17.622 21.306 1.00 25.51 40 VAL F C 1
ATOM 4476 O O . VAL F 1 40 ? 11.224 -16.873 20.576 1.00 25.40 40 VAL F O 1
ATOM 4480 N N . PRO F 1 41 ? 9.625 -18.460 20.805 1.00 23.56 41 PRO F N 1
ATOM 4481 C CA . PRO F 1 41 ? 9.326 -18.466 19.358 1.00 23.81 41 PRO F CA 1
ATOM 4482 C C . PRO F 1 41 ? 8.959 -17.079 18.824 1.00 27.97 41 PRO F C 1
ATOM 4483 O O . PRO F 1 41 ? 8.271 -16.325 19.507 1.00 26.40 41 PRO F O 1
ATOM 4487 N N . THR F 1 42 ? 9.482 -16.728 17.636 1.00 26.01 42 THR F N 1
ATOM 4488 C CA . THR F 1 42 ? 9.349 -15.397 17.034 1.00 26.32 42 THR F CA 1
ATOM 4489 C C . THR F 1 42 ? 8.434 -15.287 15.817 1.00 29.75 42 THR F C 1
ATOM 4490 O O . THR F 1 42 ? 8.091 -14.164 15.439 1.00 28.65 42 THR F O 1
ATOM 4494 N N . ALA F 1 43 ? 8.051 -16.415 15.190 1.00 26.27 43 ALA F N 1
ATOM 4495 C CA . ALA F 1 43 ? 7.147 -16.377 14.039 1.00 26.20 43 ALA F CA 1
ATOM 4496 C C . ALA F 1 43 ? 5.829 -15.698 14.425 1.00 30.00 43 ALA F C 1
ATOM 4497 O O . ALA F 1 43 ? 5.357 -15.902 15.553 1.00 28.63 43 ALA F O 1
ATOM 4499 N N . PRO F 1 44 ? 5.252 -14.850 13.539 1.00 27.23 44 PRO F N 1
ATOM 4500 C CA . PRO F 1 44 ? 3.983 -14.176 13.878 1.00 25.87 44 PRO F CA 1
ATOM 4501 C C . PRO F 1 44 ? 2.892 -15.105 14.430 1.00 26.11 44 PRO F C 1
ATOM 4502 O O . PRO F 1 44 ? 2.269 -14.768 15.434 1.00 22.44 44 PRO F O 1
ATOM 4506 N N . ALA F 1 45 ? 2.702 -16.288 13.829 1.00 22.37 45 ALA F N 1
ATOM 4507 C CA . ALA F 1 45 ? 1.705 -17.253 14.299 1.00 22.20 45 ALA F CA 1
ATOM 4508 C C . ALA F 1 45 ? 2.067 -17.807 15.699 1.00 23.53 45 ALA F C 1
ATOM 4509 O O . ALA F 1 45 ? 1.175 -18.002 16.521 1.00 21.78 45 ALA F O 1
ATOM 4511 N N . ALA F 1 46 ? 3.372 -18.001 15.971 1.00 18.91 46 ALA F N 1
ATOM 4512 C CA . ALA F 1 46 ? 3.860 -18.494 17.260 1.00 17.11 46 ALA F CA 1
ATOM 4513 C C . ALA F 1 46 ? 3.619 -17.476 18.365 1.00 19.85 46 ALA F C 1
ATOM 4514 O O . ALA F 1 46 ? 3.294 -17.877 19.480 1.00 18.00 46 ALA F O 1
ATOM 4516 N N . LYS F 1 47 ? 3.759 -16.163 18.057 1.00 16.18 47 LYS F N 1
ATOM 4517 C CA . LYS F 1 47 ? 3.476 -15.089 19.030 1.00 15.15 47 LYS F CA 1
ATOM 4518 C C . LYS F 1 47 ? 1.990 -15.131 19.359 1.00 16.43 47 LYS F C 1
ATOM 4519 O O . LYS F 1 47 ? 1.626 -15.004 20.526 1.00 15.39 47 LYS F O 1
ATOM 4525 N N . CYS F 1 48 ? 1.137 -15.370 18.344 1.00 13.14 48 CYS F N 1
ATOM 4526 C CA . CYS F 1 48 ? -0.313 -15.496 18.534 1.00 13.82 48 CYS F CA 1
ATOM 4527 C C . CYS F 1 48 ? -0.693 -16.730 19.353 1.00 16.33 48 CYS F C 1
ATOM 4528 O O . CYS F 1 48 ? -1.646 -16.675 20.132 1.00 15.57 48 CYS F O 1
ATOM 4531 N N . TYR F 1 49 ? 0.093 -17.824 19.229 1.00 13.75 49 TYR F N 1
ATOM 4532 C CA . TYR F 1 49 ? -0.108 -19.033 20.034 1.00 12.09 49 TYR F CA 1
ATOM 4533 C C . TYR F 1 49 ? 0.079 -18.677 21.524 1.00 11.92 49 TYR F C 1
ATOM 4534 O O . TYR F 1 49 ? -0.694 -19.141 22.366 1.00 11.08 49 TYR F O 1
ATOM 4543 N N . ILE F 1 50 ? 1.116 -17.853 21.839 1.00 10.21 50 ILE F N 1
ATOM 4544 C CA . ILE F 1 50 ? 1.372 -17.398 23.216 1.00 9.89 50 ILE F CA 1
ATOM 4545 C C . ILE F 1 50 ? 0.170 -16.595 23.740 1.00 10.75 50 ILE F C 1
ATOM 4546 O O . ILE F 1 50 ? -0.246 -16.815 24.876 1.00 9.98 50 ILE F O 1
ATOM 4551 N N . HIS F 1 51 ? -0.373 -15.660 22.919 1.00 10.11 51 HIS F N 1
ATOM 4552 C CA . HIS F 1 51 ? -1.558 -14.884 23.300 1.00 11.03 51 HIS F CA 1
ATOM 4553 C C . HIS F 1 51 ? -2.696 -15.839 23.590 1.00 13.64 51 HIS F C 1
ATOM 4554 O O . HIS F 1 51 ? -3.359 -15.684 24.616 1.00 13.69 51 HIS F O 1
ATOM 4561 N N . CYS F 1 52 ? -2.886 -16.844 22.717 1.00 10.08 52 CYS F N 1
ATOM 4562 C CA . CYS F 1 52 ? -3.939 -17.847 22.895 1.00 10.69 52 CYS F CA 1
ATOM 4563 C C . CYS F 1 52 ? -3.843 -18.544 24.259 1.00 14.01 52 CYS F C 1
ATOM 4564 O O . CYS F 1 52 ? -4.856 -18.697 24.919 1.00 11.62 52 CYS F O 1
ATOM 4567 N N . LEU F 1 53 ? -2.631 -18.949 24.687 1.00 11.25 53 LEU F N 1
ATOM 4568 C CA . LEU F 1 53 ? -2.414 -19.589 25.994 1.00 10.27 53 LEU F CA 1
ATOM 4569 C C . LEU F 1 53 ? -2.904 -18.680 27.139 1.00 12.50 53 LEU F C 1
ATOM 4570 O O . LEU F 1 53 ? -3.669 -19.125 27.995 1.00 10.56 53 LEU F O 1
ATOM 4575 N N . PHE F 1 54 ? -2.481 -17.403 27.127 1.00 9.88 54 PHE F N 1
ATOM 4576 C CA . PHE F 1 54 ? -2.892 -16.416 28.125 1.00 10.34 54 PHE F CA 1
ATOM 4577 C C . PHE F 1 54 ? -4.408 -16.182 28.117 1.00 15.81 54 PHE F C 1
ATOM 4578 O O . PHE F 1 54 ? -5.011 -16.116 29.181 1.00 13.39 54 PHE F O 1
ATOM 4586 N N . ASP F 1 55 ? -5.018 -16.106 26.925 1.00 14.15 55 ASP F N 1
ATOM 4587 C CA . ASP F 1 55 ? -6.461 -15.937 26.774 1.00 15.81 55 ASP F CA 1
ATOM 4588 C C . ASP F 1 55 ? -7.218 -17.142 27.339 1.00 19.05 55 ASP F C 1
ATOM 4589 O O . ASP F 1 55 ? -8.182 -16.948 28.073 1.00 19.21 55 ASP F O 1
ATOM 4594 N N . LYS F 1 56 ? -6.777 -18.378 27.022 1.00 15.85 56 LYS F N 1
ATOM 4595 C CA . LYS F 1 56 ? -7.438 -19.595 27.507 1.00 15.32 56 LYS F CA 1
ATOM 4596 C C . LYS F 1 56 ? -7.383 -19.774 29.030 1.00 20.99 56 LYS F C 1
ATOM 4597 O O . LYS F 1 56 ? -8.354 -20.274 29.613 1.00 21.91 56 LYS F O 1
ATOM 4603 N N . ILE F 1 57 ? -6.266 -19.366 29.671 1.00 16.31 57 ILE F N 1
ATOM 4604 C CA . ILE F 1 57 ? -6.136 -19.454 31.139 1.00 16.57 57 ILE F CA 1
ATOM 4605 C C . ILE F 1 57 ? -6.695 -18.208 31.846 1.00 19.96 57 ILE F C 1
ATOM 4606 O O . ILE F 1 57 ? -6.636 -18.105 33.078 1.00 19.40 57 ILE F O 1
ATOM 4611 N N . ASP F 1 58 ? -7.271 -17.288 31.054 1.00 16.36 58 ASP F N 1
ATOM 4612 C CA . ASP F 1 58 ? -7.955 -16.060 31.478 1.00 16.47 58 ASP F CA 1
ATOM 4613 C C . ASP F 1 58 ? -7.063 -15.020 32.205 1.00 19.26 58 ASP F C 1
ATOM 4614 O O . ASP F 1 58 ? -7.501 -14.387 33.167 1.00 19.48 58 ASP F O 1
ATOM 4619 N N . VAL F 1 59 ? -5.811 -14.843 31.732 1.00 14.70 59 VAL F N 1
ATOM 4620 C CA . VAL F 1 59 ? -4.863 -13.875 32.321 1.00 14.19 59 VAL F CA 1
ATOM 4621 C C . VAL F 1 59 ? -4.647 -12.624 31.448 1.00 17.57 59 VAL F C 1
ATOM 4622 O O . VAL F 1 59 ? -3.700 -11.865 31.678 1.00 17.40 59 VAL F O 1
ATOM 4626 N N . VAL F 1 60 ? -5.514 -12.423 30.437 1.00 14.02 60 VAL F N 1
ATOM 4627 C CA . VAL F 1 60 ? -5.449 -11.231 29.583 1.00 13.81 60 VAL F CA 1
ATOM 4628 C C . VAL F 1 60 ? -6.440 -10.245 30.170 1.00 19.48 60 VAL F C 1
ATOM 4629 O O . VAL F 1 60 ? -7.641 -10.555 30.269 1.00 20.55 60 VAL F O 1
ATOM 4633 N N . ASP F 1 61 ? -5.933 -9.087 30.614 1.00 17.05 61 ASP F N 1
ATOM 4634 C CA . ASP F 1 61 ? -6.767 -8.050 31.225 1.00 17.89 61 ASP F CA 1
ATOM 4635 C C . ASP F 1 61 ? -7.768 -7.510 30.211 1.00 24.79 61 ASP F C 1
ATOM 4636 O O . ASP F 1 61 ? -7.371 -7.113 29.110 1.00 23.38 61 ASP F O 1
ATOM 4641 N N . GLU F 1 62 ? -9.073 -7.556 30.562 1.00 24.45 62 GLU F N 1
ATOM 4642 C CA . GLU F 1 62 ? -10.147 -7.085 29.694 1.00 25.89 62 GLU F CA 1
ATOM 4643 C C . GLU F 1 62 ? -9.995 -5.609 29.338 1.00 33.10 62 GLU F C 1
ATOM 4644 O O . GLU F 1 62 ? -10.020 -5.267 28.159 1.00 34.64 62 GLU F O 1
ATOM 4650 N N . ALA F 1 63 ? -9.801 -4.754 30.355 1.00 30.56 63 ALA F N 1
ATOM 4651 C CA . ALA F 1 63 ? -9.686 -3.304 30.218 1.00 31.47 63 ALA F CA 1
ATOM 4652 C C . ALA F 1 63 ? -8.479 -2.789 29.434 1.00 35.64 63 ALA F C 1
ATOM 4653 O O . ALA F 1 63 ? -8.640 -1.869 28.640 1.00 35.39 63 ALA F O 1
ATOM 4655 N N . THR F 1 64 ? -7.281 -3.347 29.673 1.00 32.19 64 THR F N 1
ATOM 4656 C CA . THR F 1 64 ? -6.028 -2.844 29.084 1.00 31.49 64 THR F CA 1
ATOM 4657 C C . THR F 1 64 ? -5.346 -3.727 28.042 1.00 34.09 64 THR F C 1
ATOM 4658 O O . THR F 1 64 ? -4.561 -3.220 27.239 1.00 34.76 64 THR F O 1
ATOM 4662 N N . GLY F 1 65 ? -5.564 -5.035 28.122 1.00 27.92 65 GLY F N 1
ATOM 4663 C CA . GLY F 1 65 ? -4.912 -5.983 27.229 1.00 25.79 65 GLY F CA 1
ATOM 4664 C C . GLY F 1 65 ? -3.581 -6.452 27.792 1.00 25.28 65 GLY F C 1
ATOM 4665 O O . GLY F 1 65 ? -2.920 -7.300 27.185 1.00 24.15 65 GLY F O 1
ATOM 4666 N N . ARG F 1 66 ? -3.175 -5.932 28.967 1.00 21.55 66 ARG F N 1
ATOM 4667 C CA . ARG F 1 66 ? -1.909 -6.347 29.540 1.00 21.01 66 ARG F CA 1
ATOM 4668 C C . ARG F 1 66 ? -2.073 -7.831 30.088 1.00 20.31 66 ARG F C 1
ATOM 4669 O O . ARG F 1 66 ? -3.188 -8.297 30.320 1.00 19.59 66 ARG F O 1
ATOM 4677 N N . ILE F 1 67 ? -0.927 -8.497 30.287 1.00 13.85 67 ILE F N 1
ATOM 4678 C CA . ILE F 1 67 ? -0.919 -9.854 30.844 1.00 13.14 67 ILE F CA 1
ATOM 4679 C C . ILE F 1 67 ? -0.821 -9.767 32.363 1.00 18.79 67 ILE F C 1
ATOM 4680 O O . ILE F 1 67 ? 0.128 -9.181 32.892 1.00 19.80 67 ILE F O 1
ATOM 4685 N N . LEU F 1 68 ? -1.799 -10.350 33.048 1.00 15.00 68 LEU F N 1
ATOM 4686 C CA . LEU F 1 68 ? -1.885 -10.360 34.515 1.00 15.05 68 LEU F CA 1
ATOM 4687 C C . LEU F 1 68 ? -0.967 -11.438 35.068 1.00 19.73 68 LEU F C 1
ATOM 4688 O O . LEU F 1 68 ? -1.403 -12.559 35.379 1.00 17.59 68 LEU F O 1
ATOM 4693 N N . LEU F 1 69 ? 0.332 -11.097 35.159 1.00 19.69 69 LEU F N 1
ATOM 4694 C CA . LEU F 1 69 ? 1.374 -12.021 35.608 1.00 21.32 69 LEU F CA 1
ATOM 4695 C C . LEU F 1 69 ? 1.199 -12.524 37.022 1.00 24.73 69 LEU F C 1
ATOM 4696 O O . LEU F 1 69 ? 1.516 -13.681 37.273 1.00 23.84 69 LEU F O 1
ATOM 4701 N N . ASP F 1 70 ? 0.643 -11.692 37.931 1.00 23.27 70 ASP F N 1
ATOM 4702 C CA . ASP F 1 70 ? 0.359 -12.122 39.305 1.00 24.87 70 ASP F CA 1
ATOM 4703 C C . ASP F 1 70 ? -0.722 -13.200 39.280 1.00 29.80 70 ASP F C 1
ATOM 4704 O O . ASP F 1 70 ? -0.610 -14.190 40.002 1.00 30.48 70 ASP F O 1
ATOM 4709 N N . ARG F 1 71 ? -1.712 -13.056 38.374 1.00 26.01 71 ARG F N 1
ATOM 4710 C CA . ARG F 1 71 ? -2.756 -14.066 38.215 1.00 25.95 71 ARG F CA 1
ATOM 4711 C C . ARG F 1 71 ? -2.246 -15.353 37.589 1.00 28.79 71 ARG F C 1
ATOM 4712 O O . ARG F 1 71 ? -2.758 -16.429 37.909 1.00 28.56 71 ARG F O 1
ATOM 4720 N N . LEU F 1 72 ? -1.243 -15.240 36.699 1.00 25.19 72 LEU F N 1
ATOM 4721 C CA . LEU F 1 72 ? -0.598 -16.391 36.072 1.00 26.09 72 LEU F CA 1
ATOM 4722 C C . LEU F 1 72 ? 0.113 -17.193 37.173 1.00 31.68 72 LEU F C 1
ATOM 4723 O O . LEU F 1 72 ? 0.028 -18.416 37.184 1.00 31.27 72 LEU F O 1
ATOM 4728 N N . LEU F 1 73 ? 0.745 -16.488 38.132 1.00 31.16 73 LEU F N 1
ATOM 4729 C CA . LEU F 1 73 ? 1.429 -17.082 39.287 1.00 32.53 73 LEU F CA 1
ATOM 4730 C C . LEU F 1 73 ? 0.484 -17.855 40.213 1.00 35.86 73 LEU F C 1
ATOM 4731 O O . LEU F 1 73 ? 0.953 -18.757 40.905 1.00 36.17 73 LEU F O 1
ATOM 4736 N N . TYR F 1 74 ? -0.835 -17.516 40.226 1.00 31.77 74 TYR F N 1
ATOM 4737 C CA . TYR F 1 74 ? -1.833 -18.246 41.031 1.00 31.44 74 TYR F CA 1
ATOM 4738 C C . TYR F 1 74 ? -2.036 -19.636 40.407 1.00 39.46 74 TYR F C 1
ATOM 4739 O O . TYR F 1 74 ? -2.215 -20.619 41.130 1.00 39.77 74 TYR F O 1
ATOM 4748 N N . ILE F 1 75 ? -1.993 -19.703 39.053 1.00 37.76 75 ILE F N 1
ATOM 4749 C CA . ILE F 1 75 ? -2.156 -20.925 38.250 1.00 37.81 75 ILE F CA 1
ATOM 4750 C C . ILE F 1 75 ? -0.854 -21.747 38.279 1.00 43.20 75 ILE F C 1
ATOM 4751 O O . ILE F 1 75 ? -0.912 -22.978 38.339 1.00 43.24 75 ILE F O 1
ATOM 4756 N N . ILE F 1 76 ? 0.310 -21.042 38.271 1.00 40.24 76 ILE F N 1
ATOM 4757 C CA . ILE F 1 76 ? 1.683 -21.573 38.284 1.00 64.23 76 ILE F CA 1
ATOM 4758 C C . ILE F 1 76 ? 1.962 -22.547 37.141 1.00 91.82 76 ILE F C 1
ATOM 4759 O O . ILE F 1 76 ? 1.917 -22.154 35.974 1.00 61.53 76 ILE F O 1
ATOM 4761 N N . CYS F 1 91 ? 7.723 -5.992 34.263 1.00 32.70 91 CYS F N 1
ATOM 4762 C CA . CYS F 1 91 ? 6.945 -6.541 33.153 1.00 31.71 91 CYS F CA 1
ATOM 4763 C C . CYS F 1 91 ? 5.459 -6.321 33.358 1.00 38.84 91 CYS F C 1
ATOM 4764 O O . CYS F 1 91 ? 4.666 -6.789 32.538 1.00 39.49 91 CYS F O 1
ATOM 4767 N N . SER F 1 92 ? 5.076 -5.607 34.443 1.00 36.81 92 SER F N 1
ATOM 4768 C CA . SER F 1 92 ? 3.675 -5.367 34.791 1.00 37.00 92 SER F CA 1
ATOM 4769 C C . SER F 1 92 ? 2.964 -4.206 34.080 1.00 39.29 92 SER F C 1
ATOM 4770 O O . SER F 1 92 ? 1.839 -3.871 34.459 1.00 39.18 92 SER F O 1
ATOM 4773 N N . HIS F 1 93 ? 3.581 -3.629 33.034 1.00 33.92 93 HIS F N 1
ATOM 4774 C CA . HIS F 1 93 ? 2.952 -2.548 32.283 1.00 32.74 93 HIS F CA 1
ATOM 4775 C C . HIS F 1 93 ? 3.239 -2.668 30.800 1.00 32.72 93 HIS F C 1
ATOM 4776 O O . HIS F 1 93 ? 3.213 -1.645 30.109 1.00 31.88 93 HIS F O 1
ATOM 4783 N N . ILE F 1 94 ? 3.498 -3.902 30.303 1.00 26.44 94 ILE F N 1
ATOM 4784 C CA . ILE F 1 94 ? 3.740 -4.124 28.876 1.00 25.66 94 ILE F CA 1
ATOM 4785 C C . ILE F 1 94 ? 2.413 -4.165 28.123 1.00 28.66 94 ILE F C 1
ATOM 4786 O O . ILE F 1 94 ? 1.611 -5.070 28.330 1.00 26.88 94 ILE F O 1
ATOM 4791 N N . VAL F 1 95 ? 2.204 -3.188 27.233 1.00 26.17 95 VAL F N 1
ATOM 4792 C CA . VAL F 1 95 ? 1.051 -3.053 26.349 1.00 25.83 95 VAL F CA 1
ATOM 4793 C C . VAL F 1 95 ? 1.584 -2.593 24.993 1.00 28.57 95 VAL F C 1
ATOM 4794 O O . VAL F 1 95 ? 2.479 -1.743 24.910 1.00 29.16 95 VAL F O 1
ATOM 4798 N N . THR F 1 96 ? 1.083 -3.211 23.939 1.00 23.43 96 THR F N 1
ATOM 4799 C CA . THR F 1 96 ? 1.507 -2.904 22.580 1.00 22.88 96 THR F CA 1
ATOM 4800 C C . THR F 1 96 ? 0.253 -2.750 21.694 1.00 25.38 96 THR F C 1
ATOM 4801 O O . THR F 1 96 ? -0.861 -3.070 22.146 1.00 25.30 96 THR F O 1
ATOM 4805 N N . PRO F 1 97 ? 0.383 -2.339 20.411 1.00 22.08 97 PRO F N 1
ATOM 4806 C CA . PRO F 1 97 ? -0.821 -2.253 19.557 1.00 22.14 97 PRO F CA 1
ATOM 4807 C C . PRO F 1 97 ? -1.399 -3.609 19.116 1.00 24.65 97 PRO F C 1
ATOM 4808 O O . PRO F 1 97 ? -2.535 -3.664 18.645 1.00 24.85 97 PRO F O 1
ATOM 4812 N N . ASP F 1 98 ? -0.637 -4.699 19.282 1.00 20.61 98 ASP F N 1
ATOM 4813 C CA . ASP F 1 98 ? -1.022 -6.046 18.839 1.00 19.97 98 ASP F CA 1
ATOM 4814 C C . ASP F 1 98 ? -0.997 -7.068 19.996 1.00 21.12 98 ASP F C 1
ATOM 4815 O O . ASP F 1 98 ? 0.028 -7.165 20.684 1.00 17.93 98 ASP F O 1
ATOM 4820 N N . LYS F 1 99 ? -2.115 -7.828 20.181 1.00 18.29 99 LYS F N 1
ATOM 4821 C CA . LYS F 1 99 ? -2.297 -8.874 21.215 1.00 18.69 99 LYS F CA 1
ATOM 4822 C C . LYS F 1 99 ? -1.171 -9.883 21.228 1.00 19.34 99 LYS F C 1
ATOM 4823 O O . LYS F 1 99 ? -0.765 -10.330 22.290 1.00 17.70 99 LYS F O 1
ATOM 4829 N N . CYS F 1 100 ? -0.761 -10.326 20.021 1.00 15.94 100 CYS F N 1
ATOM 4830 C CA . CYS F 1 100 ? 0.280 -11.329 19.886 1.00 15.39 100 CYS F CA 1
ATOM 4831 C C . CYS F 1 100 ? 1.645 -10.767 20.276 1.00 18.45 100 CYS F C 1
ATOM 4832 O O . CYS F 1 100 ? 2.404 -11.454 20.955 1.00 17.69 100 CYS F O 1
ATOM 4835 N N . GLU F 1 101 ? 1.936 -9.509 19.898 1.00 15.44 101 GLU F N 1
ATOM 4836 C CA . GLU F 1 101 ? 3.182 -8.838 20.268 1.00 15.03 101 GLU F CA 1
ATOM 4837 C C . GLU F 1 101 ? 3.222 -8.583 21.775 1.00 18.85 101 GLU F C 1
ATOM 4838 O O . GLU F 1 101 ? 4.279 -8.727 22.385 1.00 19.12 101 GLU F O 1
ATOM 4844 N N . THR F 1 102 ? 2.068 -8.287 22.381 1.00 16.08 102 THR F N 1
ATOM 4845 C CA . THR F 1 102 ? 1.984 -8.044 23.828 1.00 15.70 102 THR F CA 1
ATOM 4846 C C . THR F 1 102 ? 2.379 -9.294 24.583 1.00 17.83 102 THR F C 1
ATOM 4847 O O . THR F 1 102 ? 3.209 -9.223 25.492 1.00 17.51 102 THR F O 1
ATOM 4851 N N . ALA F 1 103 ? 1.792 -10.442 24.184 1.00 13.86 103 ALA F N 1
ATOM 4852 C CA . ALA F 1 103 ? 2.059 -11.739 24.793 1.00 14.09 103 ALA F CA 1
ATOM 4853 C C . ALA F 1 103 ? 3.542 -12.096 24.644 1.00 15.97 103 ALA F C 1
ATOM 4854 O O . ALA F 1 103 ? 4.184 -12.420 25.636 1.00 13.48 103 ALA F O 1
ATOM 4856 N N . TYR F 1 104 ? 4.089 -11.961 23.423 1.00 13.87 104 TYR F N 1
ATOM 4857 C CA . TYR F 1 104 ? 5.496 -12.224 23.148 1.00 14.04 104 TYR F CA 1
ATOM 4858 C C . TYR F 1 104 ? 6.428 -11.367 24.018 1.00 18.21 104 TYR F C 1
ATOM 4859 O O . TYR F 1 104 ? 7.330 -11.916 24.664 1.00 16.77 104 TYR F O 1
ATOM 4868 N N . GLU F 1 105 ? 6.228 -10.029 24.016 1.00 16.11 105 GLU F N 1
ATOM 4869 C CA . GLU F 1 105 ? 7.059 -9.103 24.791 1.00 16.73 105 GLU F CA 1
ATOM 4870 C C . GLU F 1 105 ? 6.978 -9.370 26.286 1.00 20.71 105 GLU F C 1
ATOM 4871 O O . GLU F 1 105 ? 7.980 -9.198 26.990 1.00 21.52 105 GLU F O 1
ATOM 4877 N N . THR F 1 106 ? 5.794 -9.792 26.776 1.00 15.71 106 THR F N 1
ATOM 4878 C CA . THR F 1 106 ? 5.606 -10.104 28.199 1.00 15.81 106 THR F CA 1
ATOM 4879 C C . THR F 1 106 ? 6.468 -11.319 28.584 1.00 20.41 106 THR F C 1
ATOM 4880 O O . THR F 1 106 ? 7.175 -11.267 29.591 1.00 19.70 106 THR F O 1
ATOM 4884 N N . VAL F 1 107 ? 6.433 -12.382 27.762 1.00 17.26 107 VAL F N 1
ATOM 4885 C CA . VAL F 1 107 ? 7.202 -13.619 27.970 1.00 17.66 107 VAL F CA 1
ATOM 4886 C C . VAL F 1 107 ? 8.710 -13.316 27.922 1.00 24.06 107 VAL F C 1
ATOM 4887 O O . VAL F 1 107 ? 9.440 -13.756 28.813 1.00 23.70 107 VAL F O 1
ATOM 4891 N N . LYS F 1 108 ? 9.149 -12.522 26.926 1.00 21.27 108 LYS F N 1
ATOM 4892 C CA . LYS F 1 108 ? 10.547 -12.093 26.768 1.00 22.64 108 LYS F CA 1
ATOM 4893 C C . LYS F 1 108 ? 11.040 -11.360 28.025 1.00 29.87 108 LYS F C 1
ATOM 4894 O O . LYS F 1 108 ? 12.139 -11.617 28.492 1.00 30.36 108 LYS F O 1
ATOM 4900 N N . CYS F 1 109 ? 10.194 -10.502 28.597 1.00 27.98 109 CYS F N 1
ATOM 4901 C CA . CYS F 1 109 ? 10.486 -9.734 29.804 1.00 28.21 109 CYS F CA 1
ATOM 4902 C C . CYS F 1 109 ? 10.541 -10.615 31.057 1.00 32.13 109 CYS F C 1
ATOM 4903 O O . CYS F 1 109 ? 11.500 -10.537 31.833 1.00 30.80 109 CYS F O 1
ATOM 4906 N N . TYR F 1 110 ? 9.492 -11.424 31.268 1.00 28.81 110 TYR F N 1
ATOM 4907 C CA . TYR F 1 110 ? 9.297 -12.253 32.449 1.00 29.44 110 TYR F CA 1
ATOM 4908 C C . TYR F 1 110 ? 10.076 -13.566 32.511 1.00 32.75 110 TYR F C 1
ATOM 4909 O O . TYR F 1 110 ? 10.642 -13.883 33.561 1.00 31.07 110 TYR F O 1
ATOM 4918 N N . PHE F 1 111 ? 10.063 -14.345 31.422 1.00 30.62 111 PHE F N 1
ATOM 4919 C CA . PHE F 1 111 ? 10.776 -15.623 31.356 1.00 31.80 111 PHE F CA 1
ATOM 4920 C C . PHE F 1 111 ? 12.095 -15.410 30.603 1.00 38.46 111 PHE F C 1
ATOM 4921 O O . PHE F 1 111 ? 12.283 -15.917 29.499 1.00 38.30 111 PHE F O 1
ATOM 4929 N N . ASN F 1 112 ? 12.986 -14.591 31.199 1.00 37.50 112 ASN F N 1
ATOM 4930 C CA . ASN F 1 112 ? 14.292 -14.234 30.633 1.00 38.68 112 ASN F CA 1
ATOM 4931 C C . ASN F 1 112 ? 15.332 -15.355 30.722 1.00 45.02 112 ASN F C 1
ATOM 4932 O O . ASN F 1 112 ? 16.239 -15.408 29.889 1.00 45.38 112 ASN F O 1
ATOM 4937 N N . ALA F 1 113 ? 15.207 -16.240 31.728 1.00 42.64 113 ALA F N 1
ATOM 4938 C CA . ALA F 1 113 ? 16.109 -17.374 31.930 1.00 42.69 113 ALA F CA 1
ATOM 4939 C C . ALA F 1 113 ? 15.752 -18.511 30.965 1.00 46.52 113 ALA F C 1
ATOM 4940 O O . ALA F 1 113 ? 14.570 -18.838 30.812 1.00 45.20 113 ALA F O 1
ATOM 4942 N N . HIS F 1 114 ? 16.776 -19.097 30.302 1.00 43.50 114 HIS F N 1
ATOM 4943 C CA . HIS F 1 114 ? 16.627 -20.195 29.337 1.00 43.52 114 HIS F CA 1
ATOM 4944 C C . HIS F 1 114 ? 15.891 -21.402 29.919 1.00 44.20 114 HIS F C 1
ATOM 4945 O O . HIS F 1 114 ? 15.050 -21.978 29.230 1.00 42.86 114 HIS F O 1
ATOM 4952 N N . ASP F 1 115 ? 16.196 -21.756 31.194 1.00 39.24 115 ASP F N 1
ATOM 4953 C CA . ASP F 1 115 ? 15.619 -22.869 31.954 1.00 38.10 115 ASP F CA 1
ATOM 4954 C C . ASP F 1 115 ? 14.093 -22.744 32.087 1.00 38.67 115 ASP F C 1
ATOM 4955 O O . ASP F 1 115 ? 13.395 -23.753 31.983 1.00 37.76 115 ASP F O 1
ATOM 4960 N N . GLU F 1 116 ? 13.586 -21.509 32.313 1.00 33.41 116 GLU F N 1
ATOM 4961 C CA . GLU F 1 116 ? 12.151 -21.195 32.457 1.00 31.59 116 GLU F CA 1
ATOM 4962 C C . GLU F 1 116 ? 11.404 -21.475 31.155 1.00 32.03 116 GLU F C 1
ATOM 4963 O O . GLU F 1 116 ? 10.382 -22.163 31.182 1.00 32.13 116 GLU F O 1
ATOM 4969 N N . VAL F 1 117 ? 11.926 -20.963 30.019 1.00 25.04 117 VAL F N 1
ATOM 4970 C CA . VAL F 1 117 ? 11.342 -21.160 28.689 1.00 23.39 117 VAL F CA 1
ATOM 4971 C C . VAL F 1 117 ? 11.282 -22.662 28.352 1.00 24.76 117 VAL F C 1
ATOM 4972 O O . VAL F 1 117 ? 10.222 -23.150 27.954 1.00 23.14 117 VAL F O 1
ATOM 4976 N N . ILE F 1 118 ? 12.407 -23.388 28.549 1.00 20.16 118 ILE F N 1
ATOM 4977 C CA . ILE F 1 118 ? 12.525 -24.827 28.282 1.00 19.22 118 ILE F CA 1
ATOM 4978 C C . ILE F 1 118 ? 11.468 -25.654 29.042 1.00 19.74 118 ILE F C 1
ATOM 4979 O O . ILE F 1 118 ? 10.846 -26.530 28.453 1.00 17.14 118 ILE F O 1
ATOM 4984 N N . LYS F 1 119 ? 11.277 -25.373 30.338 1.00 16.73 119 LYS F N 1
ATOM 4985 C CA . LYS F 1 119 ? 10.324 -26.080 31.183 1.00 17.59 119 LYS F CA 1
ATOM 4986 C C . LYS F 1 119 ? 8.890 -25.956 30.650 1.00 22.45 119 LYS F C 1
ATOM 4987 O O . LYS F 1 119 ? 8.214 -26.970 30.516 1.00 21.47 119 LYS F O 1
ATOM 4993 N N . PHE F 1 120 ? 8.461 -24.729 30.288 1.00 21.60 120 PHE F N 1
ATOM 4994 C CA . PHE F 1 120 ? 7.132 -24.485 29.704 1.00 21.75 120 PHE F CA 1
ATOM 4995 C C . PHE F 1 120 ? 7.055 -25.087 28.302 1.00 21.32 120 PHE F C 1
ATOM 4996 O O . PHE F 1 120 ? 6.022 -25.635 27.936 1.00 18.32 120 PHE F O 1
ATOM 5004 N N . CYS F 1 121 ? 8.175 -25.033 27.547 1.00 17.94 121 CYS F N 1
ATOM 5005 C CA . CYS F 1 121 ? 8.296 -25.620 26.215 1.00 17.66 121 CYS F CA 1
ATOM 5006 C C . CYS F 1 121 ? 7.990 -27.130 26.271 1.00 21.55 121 CYS F C 1
ATOM 5007 O O . CYS F 1 121 ? 7.156 -27.616 25.500 1.00 20.55 121 CYS F O 1
ATOM 5010 N N . HIS F 1 122 ? 8.645 -27.861 27.200 1.00 19.39 122 HIS F N 1
ATOM 5011 C CA . HIS F 1 122 ? 8.475 -29.303 27.375 1.00 19.77 122 HIS F CA 1
ATOM 5012 C C . HIS F 1 122 ? 7.033 -29.654 27.757 1.00 21.72 122 HIS F C 1
ATOM 5013 O O . HIS F 1 122 ? 6.441 -30.576 27.175 1.00 21.44 122 HIS F O 1
ATOM 5020 N N . LEU F 1 123 ? 6.478 -28.898 28.715 1.00 16.96 123 LEU F N 1
ATOM 5021 C CA . LEU F 1 123 ? 5.114 -29.071 29.210 1.00 16.94 123 LEU F CA 1
ATOM 5022 C C . LEU F 1 123 ? 4.082 -28.998 28.081 1.00 19.58 123 LEU F C 1
ATOM 5023 O O . LEU F 1 123 ? 3.207 -29.861 27.993 1.00 17.19 123 LEU F O 1
ATOM 5028 N N . LEU F 1 124 ? 4.194 -27.973 27.232 1.00 16.22 124 LEU F N 1
ATOM 5029 C CA . LEU F 1 124 ? 3.245 -27.726 26.155 1.00 15.65 124 LEU F CA 1
ATOM 5030 C C . LEU F 1 124 ? 3.462 -28.546 24.900 1.00 20.91 124 LEU F C 1
ATOM 5031 O O . LEU F 1 124 ? 2.510 -29.140 24.406 1.00 19.41 124 LEU F O 1
ATOM 5036 N N . VAL F 1 125 ? 4.690 -28.503 24.337 1.00 21.18 125 VAL F N 1
ATOM 5037 C CA . VAL F 1 125 ? 5.052 -29.083 23.035 1.00 22.98 125 VAL F CA 1
ATOM 5038 C C . VAL F 1 125 ? 5.289 -30.598 22.988 1.00 29.41 125 VAL F C 1
ATOM 5039 O O . VAL F 1 125 ? 4.883 -31.238 22.013 1.00 29.66 125 VAL F O 1
ATOM 5043 N N . LEU F 1 126 ? 5.949 -31.170 23.997 1.00 27.98 126 LEU F N 1
ATOM 5044 C CA . LEU F 1 126 ? 6.255 -32.603 23.962 1.00 29.50 126 LEU F CA 1
ATOM 5045 C C . LEU F 1 126 ? 5.136 -33.512 24.434 1.00 35.21 126 LEU F C 1
ATOM 5046 O O . LEU F 1 126 ? 4.219 -33.046 25.120 1.00 34.51 126 LEU F O 1
ATOM 5051 N N . GLU F 1 127 ? 5.247 -34.831 24.084 1.00 33.06 127 GLU F N 1
ATOM 5052 C CA . GLU F 1 127 ? 4.285 -35.872 24.468 1.00 38.69 127 GLU F CA 1
ATOM 5053 C C . GLU F 1 127 ? 4.232 -36.054 25.995 1.00 41.08 127 GLU F C 1
ATOM 5054 O O . GLU F 1 127 ? 3.139 -36.367 26.514 1.00 46.86 127 GLU F O 1
#

CATH classification: 1.10.238.20

Foldseek 3Di:
DLQPVLQVLLVVLCVVLVDDLVQLLVLQQQDQRDDLSSLSSLLSSQVVVVQQDPVQRFGNQVVVVCVQNVVLRPQGDPDSSVRSSSSCVSPVVDSVSSNVSSCSNRPD/DPVQVVLQVLLVVLCVVLVDDLVQLCVLQQLDQRDPLSSLSSLLSSQVVLVQQDPVQRFGNVVSVVVVVVLRPQDDPDSSVRSSSSCVVPVVDSVSSNVSSCSRNPD/DVQVVLQVLLVVLCVVLVDDLVQLLVLQQLDQRDPLSSLSSLLSSQVVLVQQDPPARFGQVVSVVVSPVQNVVLRNQHDPDSSVRSSSSCVSPVVDSVSSNVSSCSRNPD/DVQVVLQVLLVVLCVVLVDDLVQLCVLQQQDQRDPLSSLSSLLSSQVVLVQQDPVQRFGQQVSVVVVPVLNVVLRPQGDPDSSVRSSSSCVSPVVDSVSSNVSSCSRSPD/DPQVVLQVLLVVLCVVLVDDLVQLLVLQQLDQRDPLSSLSSLLSSQVVLVQQDPVQRAGNVVVVVVVVCRPQDDPDSSVRSSNSCVVPVVDSVSSNVSSCSRRDD/DDQQVVLQVLLVVLCVVLVDDLVQLCVLQQLDQRDPLSSLSSLLSSQVVLPQQDPVQRAGNVVSVVVVVCRDQGDPDSSVRSSVSCVVPVVDSVSSNVSSCSRNHD

Radius of gyration: 29.16 Å; Cα contacts (8 Å, |Δi|>4): 1016; chains: 6; bounding box: 50×72×79 Å

B-factor: mean 28.81, std 14.56, range [6.61, 95.46]

Solvent-accessible surface area: 33594 Å² total; per-residue (Å²): 45,182,69,112,67,9,52,40,25,4,82,8,0,36,32,38,0,28,4,53,81,149,65,3,120,66,8,61,95,7,63,15,15,91,20,81,10,0,30,4,10,15,11,1,22,11,72,51,74,99,7,29,30,183,100,71,25,58,1,16,0,48,74,45,96,75,110,72,24,159,110,0,4,114,38,83,29,142,52,83,7,64,6,0,24,74,0,18,102,30,41,27,96,45,109,101,52,14,48,149,92,5,78,54,20,13,56,209,129,72,107,49,118,59,6,38,25,23,2,73,13,0,29,31,19,0,13,5,45,57,146,49,3,103,66,8,65,100,7,66,10,13,83,23,82,10,0,29,6,8,13,6,0,20,12,69,69,33,56,0,29,12,167,98,74,27,26,1,5,8,52,15,20,97,22,50,64,176,14,19,121,41,82,38,154,59,101,7,67,6,0,18,72,0,18,96,40,75,25,122,45,112,106,67,14,51,131,67,4,76,39,24,8,60,210,117,144,61,148,76,10,42,122,33,0,98,78,0,34,50,29,0,22,5,51,67,149,52,3,108,64,7,65,99,6,64,15,14,85,24,83,11,0,31,5,8,14,5,0,22,10,70,85,46,86,0,30,30,177,98,28,25,26,1,31,0,78,99,14,88,174,74,51,137,69,27,123,60,0,8,15,36,23,21,102,18,99,5,39,6,0,25,69,0,17,102,28,33,19,96,43,114,98,64,15,50,151,67,5,72,52,28,10,68,199,106,126,62,150,76,8,40,127,36,3,118,80,0,39,82,110,23,60,5,52,78,148,64,2,107,67,9,66,96,7,62,15,14,89,23,112,24,0,31,41,9,14,31,8,18,10,73,87,43,77,0,30,27,182,97,27,26,8,2,16,0,24,19,15,89,23,57,59,76,83,25,39,61,0,2,4,37,26,22,130,68,142,20,64,5,0,25,73,0,18,103,30,33,22,97,39,117,85,61,14,49,144,71,4,76,46,23,9,56,207,114,130,68,166,72,7,56,127,37,7,133,75,0,40,82,110,21,60,5,51,80,144,65,2,119,65,9,62,99,11,66,10,13,83,24,113,23,0,29,40,8,13,34,7,20,11,74,88,44,64,0,31,8,158,55,17,30,18,4,2,12,50,18,15,91,33,56,74,53,57,50,28,5,27,72,66,144,20,62,6,0,24,74,0,17,103,50,71,23,123,43,103,91,64,14,33,150,73,4,71,53,24,12,67,200,159,198,80,60,176,72,8,48,130,36,0,112,67,0,35,62,82,7,25,5,49,73,149,51,2,106,65,8,65,101,7,60,11,13,83,24,110,5,0,30,21,8,14,32,7,20,12,70,87,46,87,0,33,17,181,43,15,29,48,4,28,14,94,95,16,99,175,70,74,62,57,96,30,7,19,72,60,125,10,62,5,0,25,74,1,18,103,49,71,25,116,42,115,99,65,14,51,148,77,4,76,49,21,9,55,209